Protein AF-A0A958KWU9-F1 (afdb_monomer)

Secondary structure (DSSP, 8-state):
-HHHHHHHHHHHTTT--HHHHHHHHHHHHH-GGGHHHHH-GGGHHHHHHHHHHHHHHHHIIIIISS--S--HHHHHHHHHHHHHHHHH-GGGGGHHHHHHHIIIIIS---HHHHHHHTHHHHHHHHHHHHHHHHSS-GGGSS----HHHHHHHHHHHHHHHHHHHH---S--S-----HHHHHHSGGGGTTHHHHHHHHHHHHHHGGGS-HHHHHHHHHHHHHHGGGSSSS--GGGGT-S--GGGGTTHHHHHHHHHHHHHHHHHHH-GGGHHHHHHHHHHHHHHHHHHHHHHGGGGSSHHHHHHHHHHH-TT-HHHHHHHHHHHHHTT-HHHHHHHHHHHHHHS--HHHHHHHHHHHHHTT-HHHHHHHHHHHHHH-TT-HHHHHHHHH-

Foldseek 3Di:
DLLLVLLLLLLVLVVFDSLLSNLLSLCLVLFLLCLCCVLPPVNVLLVQLSNLLSVLSNLCSPPPVVDPDDDVVSLVVSLVSLLSSCVSPVLSLLSLVLSLCLVCPLVVDPSVVSCVSSVSSNVSSVVSVVVVLVVFDLVLAPDDDDLVLLVLLLLLQVLVVVCCRVPVPLAAQFQQAASVPCVPDPCSVPSNPVSVVVVCCCVVCVVVDHSLLVSLVSQLCSLCVVLSRSDDGNCSNGHSDHSSSCSRNSSSVSSNSSVVLVVCCVVCVVCVVVSSVVSVVSSVVSNVNNVVCNVCSVDLVSRLVSVCVNPVLRLVSLQSVLVVCVVVVVLVSSLVSLVSSCVSPNELVSLLVNLVSCVVVVVNVSSLVSLVSSCVVPVPPPSSVVSNVVD

Sequence (391 aa):
TLNSVLLFYFLLGFGFGPLIAAFGALLYGVHPLQVEVVAWISAQKDLLSSFWILVTLNYFQRVFLPEDSLNFKKYLTLSGFVLMAILSKSTAVILAPVIFFWWAFIKKRDWFTSAIQLFFPLLFSIIFAIVTAGQQPASALPFKANIFERLWVSLDTITFYLIKLFWPINLTVEYGRNPPYFLSSPDRYWTWIPAVCLIFICIHHWRRFRDEVKLGLAIIGAGLLPVLGIKSFVYQNVSTVSDRYMSVPLIGVTLVFCVAVNYILNLRAHKIVATYAACALIVTACALTSFNITPHWRNVDSLWARVIQVNPRSWFAYNNWAAHFELKGERLKAIEYYEKSLGLRPDSMVYTRVGILYYDENQLGKAHNAFKEAVRLDPMNAIARQNLNVQ

Mean predicted aligned error: 4.42 Å

Structure (mmCIF, N/CA/C/O backbone):
data_AF-A0A958KWU9-F1
#
_entry.id   AF-A0A958KWU9-F1
#
loop_
_atom_site.group_PDB
_atom_site.id
_atom_site.type_symbol
_atom_site.label_atom_id
_atom_site.label_alt_id
_atom_site.label_comp_id
_atom_site.label_asym_id
_atom_site.label_entity_id
_atom_site.label_seq_id
_atom_site.pdbx_PDB_ins_code
_atom_site.Cartn_x
_atom_site.Cartn_y
_atom_site.Cartn_z
_atom_site.occupancy
_atom_site.B_iso_or_equiv
_atom_site.auth_seq_id
_atom_site.auth_comp_id
_atom_site.auth_asym_id
_atom_site.auth_atom_id
_atom_site.pdbx_PDB_model_num
ATOM 1 N N . THR A 1 1 ? -5.170 10.675 -15.112 1.00 83.25 1 THR A N 1
ATOM 2 C CA . THR A 1 1 ? -4.720 11.687 -14.123 1.00 83.25 1 THR A CA 1
ATOM 3 C C . THR A 1 1 ? -3.318 12.168 -14.483 1.00 83.25 1 THR A C 1
ATOM 5 O O . THR A 1 1 ? -2.694 11.547 -15.339 1.00 83.25 1 THR A O 1
ATOM 8 N N . LEU A 1 2 ? -2.799 13.237 -13.857 1.00 94.44 2 LEU A N 1
ATOM 9 C CA . LEU A 1 2 ? -1.429 13.734 -14.099 1.00 94.44 2 LEU A CA 1
ATOM 10 C C . LEU A 1 2 ? -0.360 12.653 -13.841 1.00 94.44 2 LEU A C 1
ATOM 12 O O . LEU A 1 2 ? 0.571 12.508 -14.626 1.00 94.44 2 LEU A O 1
ATOM 16 N N . ASN A 1 3 ? -0.557 11.820 -12.813 1.00 97.00 3 ASN A N 1
ATOM 17 C CA . ASN A 1 3 ? 0.316 10.676 -12.528 1.00 97.00 3 ASN A CA 1
ATOM 18 C C . ASN A 1 3 ? 0.315 9.650 -13.673 1.00 97.00 3 ASN A C 1
ATOM 20 O O . ASN A 1 3 ? 1.382 9.212 -14.088 1.00 97.00 3 ASN A O 1
ATOM 24 N N . SER A 1 4 ? -0.844 9.316 -14.257 1.00 97.31 4 SER A N 1
ATOM 25 C CA . SER A 1 4 ? -0.888 8.448 -15.448 1.00 97.31 4 SER A CA 1
ATOM 26 C C . SER A 1 4 ? -0.128 9.054 -16.631 1.00 97.31 4 SER A C 1
ATOM 28 O O . SER A 1 4 ? 0.551 8.329 -17.347 1.00 97.31 4 SER A O 1
ATOM 30 N N . VAL A 1 5 ? -0.197 10.376 -16.826 1.00 98.12 5 VAL A N 1
ATOM 31 C CA . VAL A 1 5 ? 0.540 11.066 -17.900 1.00 98.12 5 VAL A CA 1
ATOM 32 C C . VAL A 1 5 ? 2.052 11.005 -17.659 1.00 98.12 5 VAL A C 1
ATOM 34 O O . VAL A 1 5 ? 2.809 10.672 -18.567 1.00 98.12 5 VAL A O 1
ATOM 37 N N . LEU A 1 6 ? 2.517 11.255 -16.433 1.00 98.44 6 LEU A N 1
ATOM 38 C CA . LEU A 1 6 ? 3.937 11.114 -16.096 1.00 98.44 6 LEU A CA 1
ATOM 39 C C . LEU A 1 6 ? 4.425 9.669 -16.235 1.00 98.44 6 LEU A C 1
ATOM 41 O O . LEU A 1 6 ? 5.541 9.439 -16.698 1.00 98.44 6 LEU A O 1
ATOM 45 N N . LEU A 1 7 ? 3.596 8.691 -15.865 1.00 98.50 7 LEU A N 1
ATOM 46 C CA . LEU A 1 7 ? 3.913 7.280 -16.053 1.00 98.50 7 LEU A CA 1
ATOM 47 C C . LEU A 1 7 ? 3.978 6.908 -17.538 1.00 98.50 7 LEU A C 1
ATOM 49 O O . LEU A 1 7 ? 4.891 6.198 -17.942 1.00 98.50 7 LEU A O 1
ATOM 53 N N . PHE A 1 8 ? 3.070 7.428 -18.366 1.00 98.62 8 PHE A N 1
ATOM 54 C CA . PHE A 1 8 ? 3.126 7.262 -19.818 1.00 98.62 8 PHE A CA 1
ATOM 55 C C . PHE A 1 8 ? 4.475 7.732 -20.378 1.00 98.62 8 PHE A C 1
ATOM 57 O O . PHE A 1 8 ? 5.141 6.983 -21.093 1.00 98.62 8 PHE A O 1
ATOM 64 N N . TYR A 1 9 ? 4.936 8.923 -19.980 1.00 98.44 9 TYR A N 1
ATOM 65 C CA . TYR A 1 9 ? 6.260 9.406 -20.371 1.00 98.44 9 TYR A CA 1
ATOM 66 C C . TYR A 1 9 ? 7.391 8.542 -19.806 1.00 98.44 9 TYR A C 1
ATOM 68 O O . TYR A 1 9 ? 8.346 8.260 -20.528 1.00 98.44 9 TYR A O 1
ATOM 76 N N . PHE A 1 10 ? 7.303 8.072 -18.564 1.00 98.50 10 PHE A N 1
ATOM 77 C CA . PHE A 1 10 ? 8.318 7.182 -17.994 1.00 98.50 10 PHE A CA 1
ATOM 78 C C . PHE A 1 10 ? 8.458 5.894 -18.819 1.00 98.50 10 PHE A C 1
ATOM 80 O O . PHE A 1 10 ? 9.563 5.495 -19.179 1.00 98.50 10 PHE A O 1
ATOM 87 N N . LEU A 1 11 ? 7.330 5.294 -19.205 1.00 98.56 11 LEU A N 1
ATOM 88 C CA . LEU A 1 11 ? 7.288 4.099 -20.044 1.00 98.56 11 LEU A CA 1
ATOM 89 C C . LEU A 1 11 ? 7.857 4.369 -21.447 1.00 98.56 11 LEU A C 1
ATOM 91 O O . LEU A 1 11 ? 8.688 3.597 -21.922 1.00 98.56 11 LEU A O 1
ATOM 95 N N . LEU A 1 12 ? 7.501 5.491 -22.085 1.00 98.19 12 LEU A N 1
ATOM 96 C CA . LEU A 1 12 ? 8.095 5.894 -23.370 1.00 98.19 12 LEU A CA 1
ATOM 97 C C . LEU A 1 12 ? 9.622 6.039 -23.300 1.00 98.19 12 LEU A C 1
ATOM 99 O O . LEU A 1 12 ? 10.311 5.734 -24.270 1.00 98.19 12 LEU A O 1
ATOM 103 N N . GLY A 1 13 ? 10.168 6.463 -22.156 1.00 96.19 13 GLY A N 1
ATOM 104 C CA . GLY A 1 13 ? 11.613 6.599 -21.959 1.00 96.19 13 GLY A CA 1
ATOM 105 C C . GLY A 1 13 ? 12.390 5.279 -22.074 1.00 96.19 13 GLY A C 1
ATOM 106 O O . GLY A 1 13 ? 13.602 5.305 -22.274 1.00 96.19 13 GLY A O 1
ATOM 107 N N . PHE A 1 14 ? 11.719 4.126 -21.966 1.00 96.12 14 PHE A N 1
ATOM 108 C CA . PHE A 1 14 ? 12.314 2.801 -22.196 1.00 96.12 14 PHE A CA 1
ATOM 109 C C . PHE A 1 14 ? 12.210 2.329 -23.654 1.00 96.12 14 PHE A C 1
ATOM 111 O O . PHE A 1 14 ? 12.635 1.219 -23.966 1.00 96.12 14 PHE A O 1
ATOM 118 N N . GLY A 1 15 ? 11.643 3.144 -24.547 1.00 95.62 15 GLY A N 1
ATOM 119 C CA . GLY A 1 15 ? 11.464 2.801 -25.958 1.00 95.62 15 GLY A CA 1
ATOM 120 C C . GLY A 1 15 ? 10.254 1.908 -26.242 1.00 95.62 15 GLY A C 1
ATOM 121 O O . GLY A 1 15 ? 10.157 1.352 -27.334 1.00 95.62 15 GLY A O 1
ATOM 122 N N . PHE A 1 16 ? 9.320 1.750 -25.296 1.00 97.38 16 PHE A N 1
ATOM 123 C CA . PHE A 1 16 ? 8.044 1.096 -25.596 1.00 97.38 16 PHE A CA 1
ATOM 124 C C . PHE A 1 16 ? 7.241 1.930 -26.599 1.00 97.38 16 PHE A C 1
ATOM 126 O O . PHE A 1 16 ? 7.193 3.157 -26.500 1.00 97.38 16 PHE A O 1
ATOM 133 N N . GLY A 1 17 ? 6.561 1.265 -27.538 1.00 96.88 17 GLY A N 1
ATOM 134 C CA . GLY A 1 17 ? 5.667 1.945 -28.476 1.00 96.88 17 GLY A CA 1
ATOM 135 C C . GLY A 1 17 ? 4.527 2.690 -27.753 1.00 96.88 17 GLY A C 1
ATOM 136 O O . GLY A 1 17 ? 4.086 2.230 -26.691 1.00 96.88 17 GLY A O 1
ATOM 137 N N . PRO A 1 18 ? 3.988 3.790 -28.323 1.00 97.69 18 PRO A N 1
ATOM 138 C CA . PRO A 1 18 ? 2.987 4.628 -27.657 1.00 97.69 18 PRO A CA 1
ATOM 139 C C . PRO A 1 18 ? 1.758 3.870 -27.153 1.00 97.69 18 PRO A C 1
ATOM 141 O O . PRO A 1 18 ? 1.291 4.134 -26.052 1.00 97.69 18 PRO A O 1
ATOM 144 N N . LEU A 1 19 ? 1.264 2.877 -27.898 1.00 97.38 19 LEU A N 1
ATOM 145 C CA . LEU A 1 19 ? 0.116 2.075 -27.461 1.00 97.38 19 LEU A CA 1
ATOM 146 C C . LEU A 1 19 ? 0.423 1.223 -26.223 1.00 97.38 19 LEU A C 1
ATOM 148 O O . LEU A 1 19 ? -0.400 1.147 -25.316 1.00 97.38 19 LEU A O 1
ATOM 152 N N . ILE A 1 20 ? 1.610 0.614 -26.143 1.00 98.12 20 ILE A N 1
ATOM 153 C CA . ILE A 1 20 ? 2.012 -0.200 -24.983 1.00 98.12 20 ILE A CA 1
ATOM 154 C C . ILE A 1 20 ? 2.142 0.696 -23.749 1.00 98.12 20 ILE A C 1
ATOM 156 O O . ILE A 1 20 ? 1.592 0.379 -22.694 1.00 98.12 20 ILE A O 1
ATOM 160 N N . ALA A 1 21 ? 2.808 1.845 -23.902 1.00 98.44 21 ALA A N 1
ATOM 161 C CA . ALA A 1 21 ? 2.932 2.834 -22.838 1.00 98.44 21 ALA A CA 1
ATOM 162 C C . ALA A 1 21 ? 1.557 3.365 -22.391 1.00 98.44 21 ALA A C 1
ATOM 164 O O . ALA A 1 21 ? 1.324 3.523 -21.193 1.00 98.44 21 ALA A O 1
ATOM 165 N N . ALA A 1 22 ? 0.629 3.593 -23.329 1.00 98.44 22 ALA A N 1
ATOM 166 C CA . ALA A 1 22 ? -0.732 4.029 -23.027 1.00 98.44 22 ALA A CA 1
ATOM 167 C C . ALA A 1 22 ? -1.505 2.962 -22.242 1.00 98.44 22 ALA A C 1
ATOM 169 O O . ALA A 1 22 ? -2.099 3.291 -21.219 1.00 98.44 22 ALA A O 1
ATOM 170 N N . PHE A 1 23 ? -1.445 1.687 -22.645 1.00 98.50 23 PHE A N 1
ATOM 171 C CA . PHE A 1 23 ? -2.058 0.599 -21.879 1.00 98.50 23 PHE A CA 1
ATOM 172 C C . PHE A 1 23 ? -1.472 0.485 -20.469 1.00 98.50 23 PHE A C 1
ATOM 174 O O . PHE A 1 23 ? -2.235 0.349 -19.517 1.00 98.50 23 PHE A O 1
ATOM 181 N N . GLY A 1 24 ? -0.149 0.600 -20.306 1.00 98.25 24 GLY A N 1
ATOM 182 C CA . GLY A 1 24 ? 0.486 0.604 -18.984 1.00 98.25 24 GLY A CA 1
ATOM 183 C C . GLY A 1 24 ? 0.028 1.775 -18.106 1.00 98.25 24 GLY A C 1
ATOM 184 O O . GLY A 1 24 ? -0.344 1.581 -16.950 1.00 98.25 24 GLY A O 1
ATOM 185 N N . ALA A 1 25 ? -0.015 2.987 -18.660 1.00 98.44 25 ALA A N 1
ATOM 186 C CA . ALA A 1 25 ? -0.457 4.185 -17.949 1.00 98.44 25 ALA A CA 1
ATOM 187 C C . ALA A 1 25 ? -1.957 4.178 -17.606 1.00 98.44 25 ALA A C 1
ATOM 189 O O . ALA A 1 25 ? -2.351 4.642 -16.530 1.00 98.44 25 ALA A O 1
ATOM 190 N N . LEU A 1 26 ? -2.792 3.651 -18.507 1.00 98.12 26 LEU A N 1
ATOM 191 C CA . LEU A 1 26 ? -4.219 3.451 -18.270 1.00 98.12 26 LEU A CA 1
ATOM 192 C C . LEU A 1 26 ? -4.431 2.402 -17.190 1.00 98.12 26 LEU A C 1
ATOM 194 O O . LEU A 1 26 ? -5.126 2.698 -16.226 1.00 98.12 26 LEU A O 1
ATOM 198 N N . LEU A 1 27 ? -3.774 1.241 -17.294 1.00 98.19 27 LEU A N 1
ATOM 199 C CA . LEU A 1 27 ? -3.837 0.193 -16.279 1.00 98.19 27 LEU A CA 1
ATOM 200 C C . LEU A 1 27 ? -3.489 0.757 -14.903 1.00 98.19 27 LEU A C 1
ATOM 202 O O . LEU A 1 27 ? -4.271 0.586 -13.980 1.00 98.19 27 LEU A O 1
ATOM 206 N N . TYR A 1 28 ? -2.394 1.512 -14.777 1.00 98.06 28 TYR A N 1
ATOM 207 C CA . TYR A 1 28 ? -2.065 2.211 -13.534 1.00 98.06 28 TYR A CA 1
ATOM 208 C C . TYR A 1 28 ? -3.194 3.126 -13.059 1.00 98.06 28 TYR A C 1
ATOM 210 O O . TYR A 1 28 ? -3.517 3.109 -11.883 1.00 98.06 28 TYR A O 1
ATOM 218 N N . GLY A 1 29 ? -3.774 3.934 -13.949 1.00 96.50 29 GLY A N 1
ATOM 219 C CA . GLY A 1 29 ? -4.785 4.927 -13.587 1.00 96.50 29 GLY A CA 1
ATOM 220 C C . GLY A 1 29 ? -6.143 4.342 -13.200 1.00 96.50 29 GLY A C 1
ATOM 221 O O . GLY A 1 29 ? -6.835 4.949 -12.388 1.00 96.50 29 GLY A O 1
ATOM 222 N N . VAL A 1 30 ? -6.525 3.199 -13.777 1.00 97.00 30 VAL A N 1
ATOM 223 C CA . VAL A 1 30 ? -7.846 2.582 -13.573 1.00 97.00 30 VAL A CA 1
ATOM 224 C C . VAL A 1 30 ? -7.809 1.302 -12.744 1.00 97.00 30 VAL A C 1
ATOM 226 O O . VAL A 1 30 ? -8.858 0.694 -12.545 1.00 97.00 30 VAL A O 1
ATOM 229 N N . HIS A 1 31 ? -6.639 0.856 -12.275 1.00 97.94 31 HIS A N 1
ATOM 230 C CA . HIS A 1 31 ? -6.547 -0.342 -11.443 1.00 97.94 31 HIS A CA 1
ATOM 231 C C . HIS A 1 31 ? -7.340 -0.149 -10.136 1.00 97.94 31 HIS A C 1
ATOM 233 O O . HIS A 1 31 ? -7.114 0.853 -9.455 1.00 97.94 31 HIS A O 1
ATOM 239 N N . PRO A 1 32 ? -8.188 -1.102 -9.702 1.00 97.75 32 PRO A N 1
ATOM 240 C CA . PRO A 1 32 ? -9.028 -0.914 -8.511 1.00 97.75 32 PRO A CA 1
ATOM 241 C C . PRO A 1 32 ? -8.275 -0.634 -7.209 1.00 97.75 32 PRO A C 1
ATOM 243 O O . PRO A 1 32 ? -8.767 0.099 -6.358 1.00 97.75 32 PRO A O 1
ATOM 246 N N . LEU A 1 33 ? -7.043 -1.134 -7.080 1.00 97.06 33 LEU A N 1
ATOM 247 C CA . LEU A 1 33 ? -6.142 -0.801 -5.964 1.00 97.06 33 LEU A CA 1
ATOM 248 C C . LEU A 1 33 ? -5.800 0.701 -5.845 1.00 97.06 33 LEU A C 1
ATOM 250 O O . LEU A 1 33 ? -5.303 1.124 -4.808 1.00 97.06 33 LEU A O 1
ATOM 254 N N . GLN A 1 34 ? -6.058 1.520 -6.869 1.00 95.88 34 GLN A N 1
ATOM 255 C CA . GLN A 1 34 ? -5.900 2.977 -6.786 1.00 95.88 34 GLN A CA 1
ATOM 256 C C . GLN A 1 34 ? -7.133 3.692 -6.231 1.00 95.88 34 GLN A C 1
ATOM 258 O O . GLN A 1 34 ? -7.030 4.867 -5.882 1.00 95.88 34 GLN A O 1
ATOM 263 N N . VAL A 1 35 ? -8.294 3.028 -6.148 1.00 96.06 35 VAL A N 1
ATOM 264 C CA . VAL A 1 35 ? -9.551 3.694 -5.769 1.00 96.06 35 VAL A CA 1
ATOM 265 C C . VAL A 1 35 ? -9.437 4.331 -4.389 1.00 96.06 35 VAL A C 1
ATOM 267 O O . VAL A 1 35 ? -9.808 5.489 -4.250 1.00 96.06 35 VAL A O 1
ATOM 270 N N . GLU A 1 36 ? -8.855 3.641 -3.402 1.00 95.06 36 GLU A N 1
ATOM 271 C CA . GLU A 1 36 ? -8.632 4.206 -2.061 1.00 95.06 36 GLU A CA 1
ATOM 272 C C . GLU A 1 36 ? -7.839 5.522 -2.120 1.00 95.06 36 GLU A C 1
ATOM 274 O O . GLU A 1 36 ? -8.212 6.505 -1.490 1.00 95.06 36 GLU A O 1
ATOM 279 N N . VAL A 1 37 ? -6.771 5.572 -2.916 1.00 94.06 37 VAL A N 1
ATOM 280 C CA . VAL A 1 37 ? -5.875 6.737 -3.001 1.00 94.06 37 VAL A CA 1
ATOM 281 C C . VAL A 1 37 ? -6.517 7.916 -3.730 1.00 94.06 37 VAL A C 1
ATOM 283 O O . VAL A 1 37 ? -6.191 9.068 -3.450 1.00 94.06 37 VAL A O 1
ATOM 286 N N . VAL A 1 38 ? -7.424 7.640 -4.669 1.00 93.62 38 VAL A N 1
ATOM 287 C CA . VAL A 1 38 ? -8.112 8.674 -5.453 1.00 93.62 38 VAL A CA 1
ATOM 288 C C . VAL A 1 38 ? -9.377 9.168 -4.755 1.00 93.62 38 VAL A C 1
ATOM 290 O O . VAL A 1 38 ? -9.645 10.367 -4.762 1.00 93.62 38 VAL A O 1
ATOM 293 N N . ALA A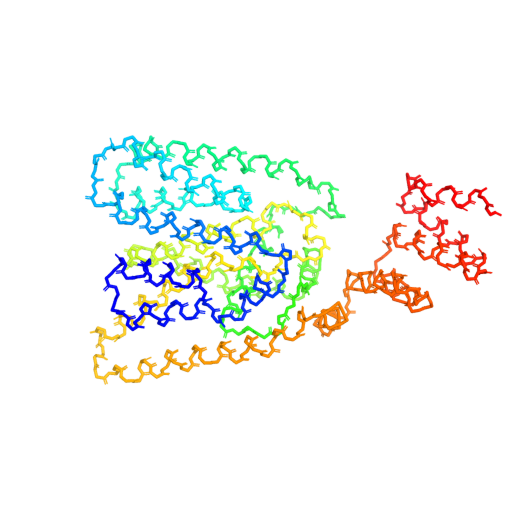 1 39 ? -10.165 8.264 -4.175 1.00 93.00 39 ALA A N 1
ATOM 294 C CA . ALA A 1 39 ? -11.471 8.585 -3.613 1.00 93.00 39 ALA A CA 1
ATOM 295 C C . ALA A 1 39 ? -11.392 9.098 -2.167 1.00 93.00 39 ALA A C 1
ATOM 297 O O . ALA A 1 39 ? -12.251 9.873 -1.746 1.00 93.00 39 ALA A O 1
ATOM 298 N N . TRP A 1 40 ? -10.377 8.697 -1.394 1.00 91.75 40 TRP A N 1
ATOM 299 C CA . TRP A 1 40 ? -10.249 9.110 0.000 1.00 91.75 40 TRP A CA 1
ATOM 300 C C . TRP A 1 40 ? -9.439 10.399 0.139 1.00 91.75 40 TRP A C 1
ATOM 302 O O . TRP A 1 40 ? -8.231 10.423 -0.089 1.00 91.75 40 TRP A O 1
ATOM 312 N N . ILE A 1 41 ? -10.083 11.478 0.593 1.00 86.06 41 ILE A N 1
ATOM 313 C CA . ILE A 1 41 ? -9.444 12.800 0.697 1.00 86.06 41 ILE A CA 1
ATOM 314 C C . ILE A 1 41 ? -8.180 12.800 1.576 1.00 86.06 41 ILE A C 1
ATOM 316 O O . ILE A 1 41 ? -7.191 13.451 1.248 1.00 86.06 41 ILE A O 1
ATOM 320 N N . SER A 1 42 ? -8.149 12.004 2.651 1.00 86.19 42 SER A N 1
ATOM 321 C CA . SER A 1 42 ? -6.975 11.896 3.530 1.00 86.19 42 SER A CA 1
ATOM 322 C C . SER A 1 42 ? -5.776 11.192 2.870 1.00 86.19 42 SER A C 1
ATOM 324 O O . SER A 1 42 ? -4.658 11.279 3.387 1.00 86.19 42 SER A O 1
ATOM 326 N N . ALA A 1 43 ? -5.983 10.519 1.732 1.00 88.19 43 ALA A N 1
ATOM 327 C CA . ALA A 1 43 ? -4.937 9.894 0.924 1.00 88.19 43 ALA A CA 1
ATOM 328 C C . ALA A 1 43 ? -4.342 10.833 -0.143 1.00 88.19 43 ALA A C 1
ATOM 330 O O . ALA A 1 43 ? -3.495 10.411 -0.926 1.00 88.19 43 ALA A O 1
ATOM 331 N N . GLN A 1 44 ? -4.687 12.129 -0.167 1.00 89.81 44 GLN A N 1
ATOM 332 C CA . GLN A 1 44 ? -4.101 13.084 -1.124 1.00 89.81 44 GLN A CA 1
ATOM 333 C C . GLN A 1 44 ? -2.557 13.098 -1.089 1.00 89.81 44 GLN A C 1
ATOM 335 O O . GLN A 1 44 ? -1.901 13.262 -2.122 1.00 89.81 44 GLN A O 1
ATOM 340 N N . LYS A 1 45 ? -1.964 12.856 0.086 1.00 93.38 45 LYS A N 1
ATOM 341 C CA . LYS A 1 45 ? -0.513 12.696 0.273 1.00 93.38 45 LYS A CA 1
ATOM 342 C C . LYS A 1 45 ? 0.093 11.569 -0.573 1.00 93.38 45 LYS A C 1
ATOM 344 O O . LYS A 1 45 ? 1.227 11.687 -1.030 1.00 93.38 45 LYS A O 1
ATOM 349 N N . ASP A 1 46 ? -0.653 10.490 -0.809 1.00 93.88 46 ASP A N 1
ATOM 350 C CA . ASP A 1 46 ? -0.234 9.348 -1.621 1.00 93.88 46 ASP A CA 1
ATOM 351 C C . ASP A 1 46 ? -0.167 9.725 -3.108 1.00 93.88 46 ASP A C 1
ATOM 353 O O . ASP A 1 46 ? 0.806 9.388 -3.792 1.00 93.88 46 ASP A O 1
ATOM 357 N N . LEU A 1 47 ? -1.147 10.496 -3.597 1.00 94.44 47 LEU A N 1
ATOM 358 C CA . LEU A 1 47 ? -1.151 11.026 -4.964 1.00 94.44 47 LEU A CA 1
ATOM 359 C C . LEU A 1 47 ? -0.011 12.017 -5.197 1.00 94.44 47 LEU A C 1
ATOM 361 O O . LEU A 1 47 ? 0.661 11.929 -6.228 1.00 94.44 47 LEU A O 1
ATOM 365 N N . LEU A 1 48 ? 0.217 12.928 -4.246 1.00 96.56 48 LEU A N 1
ATOM 366 C CA . LEU A 1 48 ? 1.287 13.923 -4.322 1.00 96.56 48 LEU A CA 1
ATOM 367 C C . LEU A 1 48 ? 2.675 13.272 -4.247 1.00 96.56 48 LEU A C 1
ATOM 369 O O . LEU A 1 48 ? 3.575 13.620 -5.008 1.00 96.56 48 LEU A O 1
ATOM 373 N N . SER A 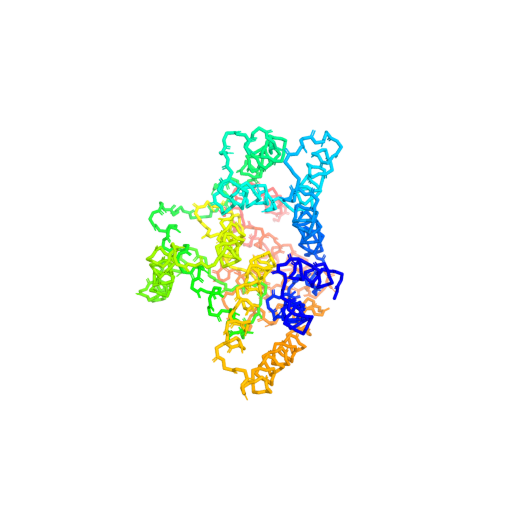1 49 ? 2.844 12.277 -3.376 1.00 96.88 49 SER A N 1
ATOM 374 C CA . SER A 1 49 ? 4.084 11.504 -3.300 1.00 96.88 49 SER A CA 1
ATOM 375 C C . SER A 1 49 ? 4.347 10.734 -4.599 1.00 96.88 49 SER A C 1
ATOM 377 O O . SER A 1 49 ? 5.454 10.791 -5.134 1.00 96.88 49 SER A O 1
ATOM 379 N N . SER A 1 50 ? 3.319 10.095 -5.170 1.00 96.56 50 SER A N 1
ATOM 380 C CA . SER A 1 50 ? 3.423 9.393 -6.459 1.00 96.56 50 SER A CA 1
ATOM 381 C C . SER A 1 50 ? 3.761 10.339 -7.615 1.00 96.56 50 SER A C 1
ATOM 383 O O . SER A 1 50 ? 4.535 9.969 -8.498 1.00 96.56 50 SER A O 1
ATOM 385 N N . PHE A 1 51 ? 3.229 11.566 -7.594 1.00 97.75 51 PHE A N 1
ATOM 386 C CA . PHE A 1 51 ? 3.579 12.615 -8.552 1.00 97.75 51 PHE A CA 1
ATOM 387 C C . PHE A 1 51 ? 5.080 12.908 -8.513 1.00 97.75 51 PHE A C 1
ATOM 389 O O . PHE A 1 51 ? 5.754 12.780 -9.535 1.00 97.75 51 PHE A O 1
ATOM 396 N N . TRP A 1 52 ? 5.624 13.223 -7.333 1.00 98.38 52 TRP A N 1
ATOM 397 C CA . TRP A 1 52 ? 7.048 13.526 -7.196 1.00 98.38 52 TRP A CA 1
ATOM 398 C C . TRP A 1 52 ? 7.937 12.326 -7.514 1.00 98.38 52 TRP A C 1
ATOM 400 O O . TRP A 1 52 ? 8.933 12.501 -8.204 1.00 98.38 52 TRP A O 1
ATOM 410 N N . ILE A 1 53 ? 7.547 11.106 -7.126 1.00 98.56 53 ILE A N 1
ATOM 411 C CA . ILE A 1 53 ? 8.249 9.874 -7.520 1.00 98.56 53 ILE A CA 1
ATOM 412 C C . ILE A 1 53 ? 8.347 9.772 -9.045 1.00 98.56 53 ILE A C 1
ATOM 414 O O . ILE A 1 53 ? 9.435 9.564 -9.580 1.00 98.56 53 ILE A O 1
ATOM 418 N N . LEU A 1 54 ? 7.236 9.947 -9.764 1.00 98.56 54 LEU A N 1
ATOM 419 C CA . LEU A 1 54 ? 7.230 9.858 -11.223 1.00 98.56 54 LEU A CA 1
ATOM 420 C C . LEU A 1 54 ? 8.009 11.006 -11.877 1.00 98.56 54 LEU A C 1
ATOM 422 O O . LEU A 1 54 ? 8.697 10.763 -12.869 1.00 98.56 54 LEU A O 1
ATOM 426 N N . VAL A 1 55 ? 7.960 12.224 -11.328 1.00 98.50 55 VAL A N 1
ATOM 427 C CA . VAL A 1 55 ? 8.811 13.344 -11.771 1.00 98.50 55 VAL A CA 1
ATOM 428 C C . VAL A 1 55 ? 10.288 12.982 -11.612 1.00 98.50 55 VAL A C 1
ATOM 430 O O . VAL A 1 55 ? 11.043 13.091 -12.578 1.00 98.50 55 VAL A O 1
ATOM 433 N N . THR A 1 56 ? 10.700 12.487 -10.442 1.00 98.31 56 THR A N 1
ATOM 434 C CA . THR A 1 56 ? 12.085 12.077 -10.183 1.00 98.31 56 THR A CA 1
ATOM 435 C C . THR A 1 56 ? 12.526 10.962 -11.124 1.00 98.31 56 THR A C 1
ATOM 437 O O . THR A 1 56 ? 13.606 11.057 -11.700 1.00 98.31 56 THR A O 1
ATOM 440 N N . LEU A 1 57 ? 11.705 9.925 -11.324 1.00 98.06 57 LEU A N 1
ATOM 441 C CA . LEU A 1 57 ? 12.036 8.806 -12.209 1.00 98.06 57 LEU A CA 1
ATOM 442 C C . LEU A 1 57 ? 12.180 9.254 -13.671 1.00 98.06 57 LEU A C 1
ATOM 444 O O . LEU A 1 57 ? 13.150 8.878 -14.328 1.00 98.06 57 LEU A O 1
ATOM 448 N N . ASN A 1 58 ? 11.270 10.100 -14.171 1.00 98.00 58 ASN A N 1
ATOM 449 C CA . ASN A 1 58 ? 11.365 10.669 -15.520 1.00 98.00 58 ASN A CA 1
ATOM 450 C C . ASN A 1 58 ? 12.607 11.554 -15.683 1.00 98.00 58 ASN A C 1
ATOM 452 O O . ASN A 1 58 ? 13.292 11.467 -16.705 1.00 98.00 58 ASN A O 1
ATOM 456 N N . TYR A 1 59 ? 12.880 12.407 -14.693 1.00 96.31 59 TYR A N 1
ATOM 457 C CA . TYR A 1 59 ? 14.030 13.305 -14.692 1.00 96.31 59 TYR A CA 1
ATOM 458 C C . TYR A 1 59 ? 15.341 12.520 -14.671 1.00 96.31 59 TYR A C 1
ATOM 460 O O . TYR A 1 59 ? 16.212 12.746 -15.510 1.00 96.31 59 TYR A O 1
ATOM 468 N N . PHE A 1 60 ? 15.450 11.531 -13.783 1.00 95.31 60 PHE A N 1
ATOM 469 C CA . PHE A 1 60 ? 16.614 10.661 -13.698 1.00 95.31 60 PHE A CA 1
ATOM 470 C C . PHE A 1 60 ? 16.860 9.926 -15.024 1.00 95.31 60 PHE A C 1
ATOM 472 O O . PHE A 1 60 ? 17.965 9.947 -15.563 1.00 95.31 60 PHE A O 1
ATOM 479 N N . GLN A 1 61 ? 15.811 9.353 -15.616 1.00 95.25 61 GLN A N 1
ATOM 480 C CA . GLN A 1 61 ? 15.925 8.614 -16.871 1.00 95.25 61 GLN A CA 1
ATOM 481 C C . GLN A 1 61 ? 16.406 9.466 -18.050 1.00 95.25 61 GLN A C 1
ATOM 483 O O . GLN A 1 61 ? 17.192 8.995 -18.865 1.00 95.25 61 GLN A O 1
ATOM 488 N N . ARG A 1 62 ? 15.900 10.697 -18.172 1.00 92.62 62 ARG A N 1
ATOM 489 C CA . ARG A 1 62 ? 16.137 11.548 -19.350 1.00 92.62 62 ARG A CA 1
ATOM 490 C C . ARG A 1 62 ? 17.347 12.455 -19.223 1.00 92.62 62 ARG A C 1
ATOM 492 O O . ARG A 1 62 ? 17.927 12.817 -20.236 1.00 92.62 62 ARG A O 1
ATOM 499 N N . VAL A 1 63 ? 17.683 12.863 -18.003 1.00 90.44 63 VAL A N 1
ATOM 500 C CA . VAL A 1 63 ? 18.674 13.919 -17.757 1.00 90.44 63 VAL A CA 1
ATOM 501 C C . VAL A 1 63 ? 19.939 13.376 -17.098 1.00 90.44 63 VAL A C 1
ATOM 503 O O . VAL A 1 63 ? 21.018 13.909 -17.355 1.00 90.44 63 VAL A O 1
ATOM 506 N N . PHE A 1 64 ? 19.814 12.334 -16.268 1.00 85.62 64 PHE A N 1
ATOM 507 C CA . PHE A 1 64 ? 20.939 11.738 -15.541 1.00 85.62 64 PHE A CA 1
ATOM 508 C C . PHE A 1 64 ? 21.523 10.510 -16.224 1.00 85.62 64 PHE A C 1
ATOM 510 O O . PHE A 1 64 ? 22.735 10.397 -16.310 1.00 85.62 64 PHE A O 1
ATOM 517 N N . LEU A 1 65 ? 20.697 9.580 -16.709 1.00 85.38 65 LEU A N 1
ATOM 518 C CA . LEU A 1 65 ? 21.224 8.355 -17.321 1.00 85.38 65 LEU A CA 1
ATOM 519 C C . LEU A 1 65 ? 22.090 8.577 -18.577 1.00 85.38 65 LEU A C 1
ATOM 521 O O . LEU A 1 65 ? 23.047 7.817 -18.731 1.00 85.38 65 LEU A O 1
ATOM 525 N N . PRO A 1 66 ? 21.781 9.530 -19.485 1.00 83.88 66 PRO A N 1
ATOM 526 C CA . PRO A 1 66 ? 22.555 9.694 -20.719 1.00 83.88 66 PRO A CA 1
ATOM 527 C C . PRO A 1 66 ? 23.911 10.386 -20.542 1.00 83.88 66 PRO A C 1
ATOM 529 O O . PRO A 1 66 ? 24.776 10.230 -21.398 1.00 83.88 66 PRO A O 1
ATOM 532 N N . GLU A 1 67 ? 24.100 11.168 -19.478 1.00 73.81 67 GLU A N 1
ATOM 533 C CA . GLU A 1 67 ? 25.304 11.977 -19.273 1.00 73.81 67 GLU A CA 1
ATOM 534 C C . GLU A 1 67 ? 26.061 11.540 -18.019 1.00 73.81 67 GLU A C 1
ATOM 536 O O . GLU A 1 67 ? 25.502 11.500 -16.929 1.00 73.81 67 GLU A O 1
ATOM 541 N N . ASP A 1 68 ? 27.367 11.315 -18.162 1.00 66.69 68 ASP A N 1
ATOM 542 C CA . ASP A 1 68 ? 28.247 10.943 -17.046 1.00 66.69 68 ASP A CA 1
ATOM 543 C C . ASP A 1 68 ? 28.834 12.145 -16.294 1.00 66.69 68 ASP A C 1
ATOM 545 O O . ASP A 1 68 ? 29.508 11.977 -15.276 1.00 66.69 68 ASP A O 1
ATOM 549 N N . SER A 1 69 ? 28.592 13.369 -16.777 1.00 67.94 69 SER A N 1
ATOM 550 C CA . SER A 1 69 ? 29.149 14.568 -16.157 1.00 67.94 69 SER A CA 1
ATOM 551 C C . SER A 1 69 ? 28.299 15.043 -14.974 1.00 67.94 69 SER A C 1
ATOM 553 O O . SER A 1 69 ? 27.091 15.280 -15.071 1.00 67.94 69 SER A O 1
ATOM 555 N N . LEU A 1 70 ? 28.958 15.208 -13.826 1.00 67.25 70 LEU A N 1
ATOM 556 C CA . LEU A 1 70 ? 28.358 15.759 -12.616 1.00 67.25 70 LEU A CA 1
ATOM 557 C C . LEU A 1 70 ? 28.077 17.251 -12.798 1.00 67.25 70 LEU A C 1
ATOM 559 O O . LEU A 1 70 ? 28.937 18.101 -12.583 1.00 67.25 70 LEU A O 1
ATOM 563 N N . ASN A 1 71 ? 26.839 17.582 -13.155 1.00 82.56 71 ASN A N 1
ATOM 564 C CA . ASN A 1 71 ? 26.354 18.953 -13.100 1.00 82.56 71 ASN A CA 1
ATOM 565 C C . ASN A 1 71 ? 25.682 19.208 -11.745 1.00 82.56 71 ASN A C 1
ATOM 567 O O . ASN A 1 71 ? 24.641 18.624 -11.434 1.00 82.56 71 ASN A O 1
ATOM 571 N N . PHE A 1 72 ? 26.248 20.128 -10.961 1.00 86.50 72 PHE A N 1
ATOM 572 C CA . PHE A 1 72 ? 25.736 20.481 -9.635 1.00 86.50 72 PHE A CA 1
ATOM 573 C C . PHE A 1 72 ? 24.251 20.877 -9.649 1.00 86.50 72 PHE A C 1
ATOM 575 O O . PHE A 1 72 ? 23.499 20.475 -8.763 1.00 86.50 72 PHE A O 1
ATOM 582 N N . LYS A 1 73 ? 23.793 21.594 -10.689 1.00 90.06 73 LYS A N 1
ATOM 583 C CA . LYS A 1 73 ? 22.375 21.966 -10.828 1.00 90.06 73 LYS A CA 1
ATOM 584 C C . LYS A 1 73 ? 21.496 20.733 -10.992 1.00 90.06 73 LYS A C 1
ATOM 586 O O . LYS A 1 73 ? 20.488 20.622 -10.303 1.00 90.06 73 LYS A O 1
ATOM 591 N N . LYS A 1 74 ? 21.899 19.786 -11.850 1.00 89.44 74 LYS A N 1
ATOM 592 C CA . LYS A 1 74 ? 21.152 18.538 -12.059 1.00 89.44 74 LYS A CA 1
ATOM 593 C C . LYS A 1 74 ? 21.010 17.769 -10.745 1.00 89.44 74 LYS A C 1
ATOM 595 O O . LYS A 1 74 ? 19.922 17.320 -10.389 1.00 89.44 74 LYS A O 1
ATOM 600 N N . TYR A 1 75 ? 22.108 17.661 -10.000 1.00 90.00 75 TYR A N 1
ATOM 601 C CA . TYR A 1 75 ? 22.158 16.956 -8.719 1.00 90.00 75 TYR A CA 1
ATOM 602 C C . TYR A 1 75 ? 21.270 17.601 -7.655 1.00 90.00 75 TYR A C 1
ATOM 604 O O . TYR A 1 75 ? 20.497 16.907 -6.987 1.00 90.00 75 TYR A O 1
ATOM 612 N N . LEU A 1 76 ? 21.310 18.929 -7.546 1.00 92.81 76 LEU A N 1
ATOM 613 C CA . LEU A 1 76 ? 20.446 19.664 -6.633 1.00 92.81 76 LEU A CA 1
ATOM 614 C C . LEU A 1 76 ? 18.965 19.501 -7.008 1.00 92.81 76 LEU A C 1
ATOM 616 O O . LEU A 1 76 ? 18.138 19.279 -6.127 1.00 92.81 76 LEU A O 1
ATOM 620 N N . THR A 1 77 ? 18.629 19.525 -8.302 1.00 95.00 77 THR A N 1
ATOM 621 C CA . THR A 1 77 ? 17.260 19.281 -8.785 1.00 95.00 77 THR A CA 1
ATOM 622 C C . THR A 1 77 ? 16.774 17.871 -8.442 1.00 95.00 77 THR A C 1
ATOM 624 O O . THR A 1 77 ? 15.678 17.723 -7.903 1.00 95.00 77 THR A O 1
ATOM 627 N N . LEU A 1 78 ? 17.590 16.835 -8.683 1.00 95.44 78 LEU A N 1
ATOM 628 C CA . LEU A 1 78 ? 17.248 15.453 -8.326 1.00 95.44 78 LEU A CA 1
ATOM 629 C C . LEU A 1 78 ? 17.004 15.315 -6.816 1.00 95.44 78 LEU A C 1
ATOM 631 O O . LEU A 1 78 ? 15.998 14.741 -6.398 1.00 95.44 78 LEU A O 1
ATOM 635 N N . SER A 1 79 ? 17.901 15.888 -6.010 1.00 96.25 79 SER A N 1
ATOM 636 C CA . SER A 1 79 ? 17.809 15.899 -4.546 1.00 96.25 79 SER A CA 1
ATOM 637 C C . SER A 1 79 ? 16.554 16.618 -4.058 1.00 96.25 79 SER A C 1
ATOM 639 O O . SER A 1 79 ? 15.867 16.115 -3.171 1.00 96.25 79 SER A O 1
ATOM 641 N N . GLY A 1 80 ? 16.215 17.752 -4.677 1.00 97.88 80 GLY A N 1
ATOM 642 C CA . GLY A 1 80 ? 14.993 18.499 -4.404 1.00 97.88 80 GLY A CA 1
ATOM 643 C C . GLY A 1 80 ? 13.739 17.672 -4.679 1.00 97.88 80 GLY A C 1
ATOM 644 O O . GLY A 1 80 ? 12.874 17.581 -3.813 1.00 97.88 80 GLY A O 1
ATOM 645 N N . PHE A 1 81 ? 13.648 16.995 -5.828 1.00 98.19 81 PHE A N 1
ATOM 646 C CA . PHE A 1 81 ? 12.487 16.148 -6.131 1.00 98.19 81 PHE A CA 1
ATOM 647 C C . PHE A 1 81 ? 12.353 14.957 -5.176 1.00 98.19 81 PHE A C 1
ATOM 649 O O . PHE A 1 81 ? 11.244 14.655 -4.734 1.00 98.19 81 PHE A O 1
ATOM 656 N N . VAL A 1 82 ? 13.467 14.312 -4.810 1.00 98.38 82 VAL A N 1
ATOM 657 C CA . VAL A 1 82 ? 13.459 13.239 -3.801 1.00 98.38 82 VAL A CA 1
ATOM 658 C C . VAL A 1 82 ? 12.967 13.766 -2.454 1.00 98.38 82 VAL A C 1
ATOM 660 O O . VAL A 1 82 ? 12.104 13.145 -1.834 1.00 98.38 82 VAL A O 1
ATOM 663 N N . LEU A 1 83 ? 13.457 14.929 -2.020 1.00 98.12 83 LEU A N 1
ATOM 664 C CA . LEU A 1 83 ? 13.015 15.552 -0.777 1.00 98.12 83 LEU A CA 1
ATOM 665 C C . LEU A 1 83 ? 11.515 15.877 -0.817 1.00 98.12 83 LEU A C 1
ATOM 667 O O . LEU A 1 83 ? 10.802 15.538 0.121 1.00 98.12 83 LEU A O 1
ATOM 671 N N . MET A 1 84 ? 11.009 16.443 -1.916 1.00 98.44 84 MET A N 1
ATOM 672 C CA . MET A 1 84 ? 9.578 16.723 -2.085 1.00 98.44 84 MET A CA 1
ATOM 673 C C . MET A 1 84 ? 8.722 15.451 -2.028 1.00 98.44 84 MET A C 1
ATOM 675 O O . MET A 1 84 ? 7.654 15.457 -1.411 1.00 98.44 84 MET A O 1
ATOM 679 N N . ALA A 1 85 ? 9.192 14.339 -2.605 1.00 98.25 85 ALA A N 1
ATOM 680 C CA . ALA A 1 85 ? 8.505 13.052 -2.509 1.00 98.25 85 ALA A CA 1
ATOM 681 C C . ALA A 1 85 ? 8.413 12.557 -1.055 1.00 98.25 85 ALA A C 1
ATOM 683 O O . ALA A 1 85 ? 7.336 12.133 -0.621 1.00 98.25 85 ALA A O 1
ATOM 684 N N . ILE A 1 86 ? 9.517 12.652 -0.301 1.00 97.62 86 ILE A N 1
ATOM 685 C CA . ILE A 1 86 ? 9.617 12.242 1.111 1.00 97.62 86 ILE A CA 1
ATOM 686 C C . ILE A 1 86 ? 8.766 13.138 2.017 1.00 97.62 86 ILE A C 1
ATOM 688 O O . ILE A 1 86 ? 8.041 12.627 2.871 1.00 97.62 86 ILE A O 1
ATOM 692 N N . LEU A 1 87 ? 8.809 14.457 1.813 1.00 96.81 87 LEU A N 1
ATOM 693 C CA . LEU A 1 87 ? 8.003 15.421 2.567 1.00 96.81 87 LEU A CA 1
ATOM 694 C C . LEU A 1 87 ? 6.505 15.266 2.283 1.00 96.81 87 LEU A C 1
ATOM 696 O O . LEU A 1 87 ? 5.688 15.503 3.168 1.00 96.81 87 LEU A O 1
ATOM 700 N N . SER A 1 88 ? 6.139 14.818 1.077 1.00 96.69 88 SER A N 1
ATOM 701 C CA . SER A 1 88 ? 4.748 14.485 0.748 1.00 96.69 88 SER A CA 1
ATOM 702 C C . SER A 1 88 ? 4.281 13.238 1.498 1.00 96.69 88 SER A C 1
ATOM 704 O O . SER A 1 88 ? 3.177 13.209 2.038 1.00 96.69 88 SER A O 1
ATOM 706 N N . LYS A 1 89 ? 5.113 12.191 1.539 1.00 94.25 89 LYS A N 1
ATOM 707 C CA . LYS A 1 89 ? 4.837 10.971 2.299 1.00 94.25 89 LYS A CA 1
ATOM 708 C C . LYS A 1 89 ? 6.140 10.279 2.680 1.00 94.25 89 LYS A C 1
ATOM 710 O O . LYS A 1 89 ? 6.921 9.887 1.816 1.00 94.25 89 LYS A O 1
ATOM 715 N N . SER A 1 90 ? 6.315 10.009 3.971 1.00 92.06 90 SER A N 1
ATOM 716 C CA . SER A 1 90 ? 7.547 9.418 4.506 1.00 92.06 90 SER A CA 1
ATOM 717 C C . SER A 1 90 ? 7.900 8.042 3.935 1.00 92.06 90 SER A C 1
ATOM 719 O O . SER A 1 90 ? 9.059 7.653 3.962 1.00 92.06 90 SER A O 1
ATOM 721 N N . THR A 1 91 ? 6.950 7.300 3.359 1.00 92.75 91 THR A N 1
ATOM 722 C CA . THR A 1 91 ? 7.249 6.023 2.685 1.00 92.75 91 THR A CA 1
ATOM 723 C C . THR A 1 91 ? 8.034 6.197 1.381 1.00 92.75 91 THR A C 1
ATOM 725 O O . THR A 1 91 ? 8.589 5.224 0.883 1.00 92.75 91 THR A O 1
ATOM 728 N N . ALA A 1 92 ? 8.125 7.411 0.825 1.00 96.88 92 ALA A N 1
ATOM 729 C CA . ALA A 1 92 ? 8.910 7.689 -0.379 1.00 96.88 92 ALA A CA 1
ATOM 730 C C . ALA A 1 92 ? 10.432 7.686 -0.152 1.00 96.88 92 ALA A C 1
ATOM 732 O O . ALA A 1 92 ? 11.182 7.817 -1.117 1.00 96.88 92 ALA A O 1
ATOM 733 N N . VAL A 1 93 ? 10.906 7.448 1.079 1.00 96.50 93 VAL A N 1
ATOM 734 C CA . VAL A 1 93 ? 12.332 7.192 1.389 1.00 96.50 93 VAL A CA 1
ATOM 735 C C . VAL A 1 93 ? 12.925 6.027 0.587 1.00 96.50 93 VAL A C 1
ATOM 737 O O . VAL A 1 93 ? 14.136 5.882 0.487 1.00 96.50 93 VAL A O 1
ATOM 740 N N . ILE A 1 94 ? 12.076 5.200 -0.020 1.00 96.44 94 ILE A N 1
ATOM 741 C CA . ILE A 1 94 ? 12.461 4.091 -0.897 1.00 96.44 94 ILE A CA 1
ATOM 742 C C . ILE A 1 94 ? 12.971 4.563 -2.270 1.00 96.44 94 ILE A C 1
ATOM 744 O O . ILE A 1 94 ? 13.646 3.806 -2.965 1.00 96.44 94 ILE A O 1
ATOM 748 N N . LEU A 1 95 ? 12.691 5.811 -2.662 1.00 97.69 95 LEU A N 1
ATOM 749 C CA . LEU A 1 95 ? 12.988 6.340 -3.993 1.00 97.69 95 LEU A CA 1
ATOM 750 C C . LEU A 1 95 ? 14.491 6.444 -4.279 1.00 97.69 95 LEU A C 1
ATOM 752 O O . LEU A 1 95 ? 14.940 5.972 -5.322 1.00 97.69 95 LEU A O 1
ATOM 756 N N . ALA A 1 96 ? 15.283 7.025 -3.370 1.00 97.56 96 ALA A N 1
ATOM 757 C CA . ALA A 1 96 ? 16.726 7.143 -3.588 1.00 97.56 96 ALA A CA 1
ATOM 758 C C . ALA A 1 96 ? 17.435 5.775 -3.619 1.00 97.56 96 ALA A C 1
ATOM 760 O O . ALA A 1 96 ? 18.231 5.568 -4.534 1.00 97.56 96 ALA A O 1
ATOM 761 N N . PRO A 1 97 ? 17.118 4.805 -2.732 1.00 97.75 97 PRO A N 1
ATOM 762 C CA . PRO A 1 97 ? 17.600 3.430 -2.866 1.00 97.75 97 PRO A CA 1
ATOM 763 C C . PRO A 1 97 ? 17.248 2.775 -4.207 1.00 97.75 97 PRO A C 1
ATOM 765 O O . PRO A 1 97 ? 18.095 2.102 -4.788 1.00 97.75 97 PRO A O 1
ATOM 768 N N . VAL A 1 98 ? 16.036 2.989 -4.734 1.00 98.19 98 VAL A N 1
ATOM 769 C CA . VAL A 1 98 ? 15.637 2.470 -6.057 1.00 98.19 98 VAL A CA 1
ATOM 770 C C . VAL A 1 98 ? 16.465 3.100 -7.179 1.00 98.19 98 VAL A C 1
ATOM 772 O O . VAL A 1 98 ? 16.926 2.387 -8.067 1.00 98.19 98 VAL A O 1
ATOM 775 N N . ILE A 1 99 ? 16.690 4.416 -7.140 1.00 97.12 99 ILE A N 1
ATOM 776 C CA . ILE A 1 99 ? 17.512 5.123 -8.135 1.00 97.12 99 ILE A CA 1
ATOM 777 C C . ILE A 1 99 ? 18.973 4.672 -8.051 1.00 97.12 99 ILE A C 1
ATOM 779 O O . ILE A 1 99 ? 19.577 4.361 -9.075 1.00 97.12 99 ILE A O 1
ATOM 783 N N . PHE A 1 100 ? 19.523 4.562 -6.841 1.00 96.88 100 PHE A N 1
ATOM 784 C CA . PHE A 1 100 ? 20.860 4.018 -6.615 1.00 96.88 100 PHE A CA 1
ATOM 785 C C . PHE A 1 100 ? 20.973 2.595 -7.159 1.00 96.88 100 PHE A C 1
ATOM 787 O O . PHE A 1 100 ? 21.925 2.278 -7.871 1.00 96.88 100 PHE A O 1
ATOM 794 N N . PHE A 1 101 ? 19.967 1.756 -6.902 1.00 97.12 101 PHE A N 1
ATOM 795 C CA . PHE A 1 101 ? 19.936 0.394 -7.411 1.00 97.12 101 PHE A CA 1
ATOM 796 C C . PHE A 1 101 ? 19.928 0.343 -8.943 1.00 97.12 101 PHE A C 1
ATOM 798 O O . PHE A 1 101 ? 20.692 -0.404 -9.563 1.00 97.12 101 PHE A O 1
ATOM 805 N N . TRP A 1 102 ? 19.081 1.173 -9.555 1.00 95.88 102 TRP A N 1
ATOM 806 C CA . TRP A 1 102 ? 18.997 1.315 -11.001 1.00 95.88 102 TRP A CA 1
ATOM 807 C C . TRP A 1 102 ? 20.340 1.741 -11.600 1.00 95.88 102 TRP A C 1
ATOM 809 O O . TRP A 1 102 ? 20.791 1.175 -12.597 1.00 95.88 102 TRP A O 1
ATOM 819 N N . TRP A 1 103 ? 21.014 2.697 -10.974 1.00 93.50 103 TRP A N 1
ATOM 820 C CA . TRP A 1 103 ? 22.245 3.250 -11.510 1.00 93.50 103 TRP A CA 1
ATOM 821 C C . TRP A 1 103 ? 23.455 2.335 -11.326 1.00 93.50 103 TRP A C 1
ATOM 823 O O . TRP A 1 103 ? 24.118 1.979 -12.301 1.00 93.50 103 TRP A O 1
ATOM 833 N N . ALA A 1 104 ? 23.711 1.905 -10.091 1.00 94.19 104 ALA A N 1
ATOM 834 C CA . ALA A 1 104 ? 24.895 1.130 -9.748 1.00 94.19 104 ALA A CA 1
ATOM 835 C C . ALA A 1 104 ? 24.801 -0.308 -10.277 1.00 94.19 104 ALA A C 1
ATOM 837 O O . ALA A 1 104 ? 25.727 -0.807 -10.908 1.00 94.19 104 ALA A O 1
ATOM 838 N N . PHE A 1 105 ? 23.663 -0.983 -10.084 1.00 95.06 105 PHE A N 1
ATOM 839 C CA . PHE A 1 105 ? 23.582 -2.427 -10.335 1.00 95.06 105 PHE A CA 1
ATOM 840 C C . PHE A 1 105 ? 22.950 -2.779 -11.678 1.00 95.06 105 PHE A C 1
ATOM 842 O O . PHE A 1 105 ? 23.435 -3.684 -12.358 1.00 95.06 105 PHE A O 1
ATOM 849 N N . ILE A 1 106 ? 21.888 -2.080 -12.092 1.00 94.75 106 ILE A N 1
ATOM 850 C CA . ILE A 1 106 ? 21.248 -2.362 -13.386 1.00 94.75 106 ILE A CA 1
ATOM 851 C C . ILE A 1 106 ? 22.088 -1.770 -14.523 1.00 94.75 106 ILE A C 1
ATOM 853 O O . ILE A 1 106 ? 22.427 -2.483 -15.465 1.00 94.75 106 ILE A O 1
ATOM 857 N N . LYS A 1 107 ? 22.488 -0.496 -14.415 1.00 92.25 107 LYS A N 1
ATOM 858 C CA . LYS A 1 107 ? 23.374 0.156 -15.396 1.00 92.25 107 LYS A CA 1
ATOM 859 C C . LYS A 1 107 ? 24.862 -0.112 -15.178 1.00 92.25 107 LYS A C 1
ATOM 861 O O . LYS A 1 107 ? 25.670 0.391 -15.953 1.00 92.25 107 LYS A O 1
ATOM 866 N N . LYS A 1 108 ? 25.208 -0.957 -14.197 1.00 92.00 108 LYS A N 1
ATOM 867 C CA . LYS A 1 108 ? 26.573 -1.438 -13.922 1.00 92.00 108 LYS A CA 1
ATOM 868 C C . LYS A 1 108 ? 27.594 -0.301 -13.794 1.00 92.00 108 LYS A C 1
ATOM 870 O O . LYS A 1 108 ? 28.727 -0.428 -14.254 1.00 92.00 108 LYS A O 1
ATOM 875 N N . ARG A 1 109 ? 27.177 0.826 -13.214 1.00 89.94 109 ARG A N 1
ATOM 876 C CA . ARG A 1 109 ? 28.077 1.933 -12.879 1.00 89.94 109 ARG A CA 1
ATOM 877 C C . ARG A 1 109 ? 28.823 1.615 -11.590 1.00 89.94 109 ARG A C 1
ATOM 879 O O . ARG A 1 109 ? 28.368 0.804 -10.786 1.00 89.94 109 ARG A O 1
ATOM 886 N N . ASP A 1 110 ? 29.961 2.269 -11.390 1.00 92.00 110 ASP A N 1
ATOM 887 C CA . ASP A 1 110 ? 30.702 2.136 -10.141 1.00 92.00 110 ASP A CA 1
ATOM 888 C C . ASP A 1 110 ? 29.816 2.537 -8.950 1.00 92.00 110 ASP A C 1
ATOM 890 O O . ASP A 1 110 ? 29.194 3.607 -8.937 1.00 92.00 110 ASP A O 1
ATOM 8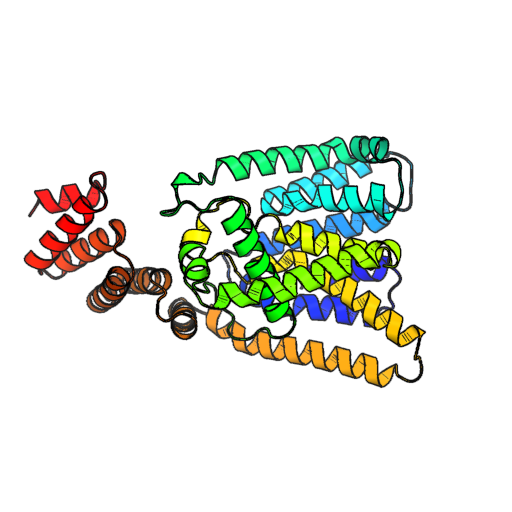94 N N . TRP A 1 111 ? 29.717 1.648 -7.963 1.00 93.31 111 TRP A N 1
ATOM 895 C CA . TRP A 1 111 ? 28.784 1.806 -6.850 1.00 93.31 111 TRP A CA 1
ATOM 896 C C . TRP A 1 111 ? 29.207 2.946 -5.920 1.00 93.31 111 TRP A C 1
ATOM 898 O O . TRP A 1 111 ? 28.348 3.660 -5.407 1.00 93.31 111 TRP A O 1
ATOM 908 N N . PHE A 1 112 ? 30.516 3.145 -5.738 1.00 92.00 112 PHE A N 1
ATOM 909 C CA . PHE A 1 112 ? 31.057 4.180 -4.863 1.00 92.00 112 PHE A CA 1
ATOM 910 C C . PHE A 1 112 ? 30.804 5.567 -5.455 1.00 92.00 112 PHE A C 1
ATOM 912 O O . PHE A 1 112 ? 30.244 6.445 -4.798 1.00 92.00 112 PHE A O 1
ATOM 919 N N . THR A 1 113 ? 31.096 5.724 -6.744 1.00 88.50 113 THR A N 1
ATOM 920 C CA . THR A 1 113 ? 30.765 6.923 -7.511 1.00 88.50 113 THR A CA 1
ATOM 921 C C . THR A 1 113 ? 29.261 7.185 -7.482 1.00 88.50 113 THR A C 1
ATOM 923 O O . THR A 1 113 ? 28.841 8.289 -7.156 1.00 88.50 113 THR A O 1
ATOM 926 N N . SER A 1 114 ? 28.428 6.169 -7.725 1.00 91.00 114 SER A N 1
ATOM 927 C CA . SER A 1 114 ? 26.964 6.310 -7.666 1.00 91.00 114 SER A CA 1
ATOM 928 C C . SER A 1 114 ? 26.474 6.763 -6.282 1.00 91.00 114 SER A C 1
ATOM 930 O O . SER A 1 114 ? 25.544 7.561 -6.190 1.00 91.00 114 SER A O 1
ATOM 932 N N . ALA A 1 115 ? 27.100 6.288 -5.200 1.00 92.44 115 ALA A N 1
ATOM 933 C CA . ALA A 1 115 ? 26.759 6.676 -3.832 1.00 92.44 115 ALA A CA 1
ATOM 934 C C . ALA A 1 115 ? 27.145 8.133 -3.537 1.00 92.44 115 ALA A C 1
ATOM 936 O O . ALA A 1 115 ? 26.346 8.864 -2.957 1.00 92.44 115 ALA A O 1
ATOM 937 N N . ILE A 1 116 ? 28.321 8.578 -3.991 1.00 89.94 116 ILE A N 1
ATOM 938 C CA . ILE A 1 116 ? 28.747 9.983 -3.894 1.00 89.94 116 ILE A CA 1
ATOM 939 C C . ILE A 1 116 ? 27.789 10.883 -4.678 1.00 89.94 116 ILE A C 1
ATOM 941 O O . ILE A 1 116 ? 27.314 11.896 -4.169 1.00 89.94 116 ILE A O 1
ATOM 945 N N . GLN A 1 117 ? 27.460 10.491 -5.908 1.00 87.81 117 GLN A N 1
ATOM 946 C CA . GLN A 1 117 ? 26.579 11.261 -6.783 1.00 87.81 117 GLN A CA 1
ATOM 947 C C . GLN A 1 117 ? 25.115 11.267 -6.319 1.00 87.81 117 GLN A C 1
ATOM 949 O O . GLN A 1 117 ? 24.342 12.105 -6.770 1.00 87.81 117 GLN A O 1
ATOM 954 N N . LEU A 1 118 ? 24.722 10.363 -5.417 1.00 92.75 118 LEU A N 1
ATOM 955 C CA . LEU A 1 118 ? 23.406 10.333 -4.772 1.00 92.75 118 LEU A CA 1
ATOM 956 C C . LEU A 1 118 ? 23.485 10.627 -3.272 1.00 92.75 118 LEU A C 1
ATOM 958 O O . LEU A 1 118 ? 22.553 10.283 -2.542 1.00 92.75 118 LEU A O 1
ATOM 962 N N . PHE A 1 119 ? 24.547 11.290 -2.805 1.00 94.19 119 PHE A N 1
ATOM 963 C CA . PHE A 1 119 ? 24.783 11.491 -1.378 1.00 94.19 119 PHE A CA 1
ATOM 964 C C . PHE A 1 119 ? 23.598 12.165 -0.663 1.00 94.19 119 PHE A C 1
ATOM 966 O O . PHE A 1 119 ? 23.070 11.597 0.287 1.00 94.19 119 PHE A O 1
ATOM 973 N N . PHE A 1 120 ? 23.112 13.321 -1.132 1.00 95.62 120 PHE A N 1
ATOM 974 C CA . PHE A 1 120 ? 21.973 14.019 -0.516 1.00 95.62 120 PHE A CA 1
ATOM 975 C C . PHE A 1 120 ? 20.650 13.248 -0.652 1.00 95.62 120 PHE A C 1
ATOM 977 O O . PHE A 1 120 ? 19.972 13.100 0.365 1.00 95.62 120 PHE A O 1
ATOM 984 N N . PRO A 1 121 ? 20.267 12.700 -1.827 1.00 96.31 121 PRO A N 1
ATOM 985 C CA . PRO A 1 121 ? 19.084 11.846 -1.938 1.00 96.31 121 PRO A CA 1
ATOM 986 C C . PRO A 1 121 ? 19.078 10.673 -0.946 1.00 96.31 121 PRO A C 1
ATOM 988 O O . PRO A 1 121 ? 18.056 10.394 -0.308 1.00 96.31 121 PRO A O 1
ATOM 991 N N . LEU A 1 122 ? 20.219 9.990 -0.800 1.00 97.50 122 LEU A N 1
ATOM 992 C CA . LEU A 1 122 ? 20.382 8.873 0.130 1.00 97.50 122 LEU A CA 1
ATOM 993 C C . LEU A 1 122 ? 20.366 9.355 1.584 1.00 97.50 122 LEU A C 1
ATOM 995 O O . LEU A 1 122 ? 19.671 8.762 2.407 1.00 97.50 122 LEU A O 1
ATOM 999 N N . LEU A 1 123 ? 21.051 10.458 1.890 1.00 97.38 123 LEU A N 1
ATOM 1000 C CA . LEU A 1 123 ? 21.073 11.062 3.221 1.00 97.38 123 LEU A CA 1
ATOM 1001 C C . LEU A 1 123 ? 19.664 11.455 3.684 1.00 97.38 123 LEU A C 1
ATOM 1003 O O . LEU A 1 123 ? 19.263 11.082 4.784 1.00 97.38 123 LEU A O 1
ATOM 1007 N N . PHE A 1 124 ? 18.880 12.138 2.841 1.00 97.19 124 PHE A N 1
ATOM 1008 C CA . PHE A 1 124 ? 17.485 12.468 3.149 1.00 97.19 124 PHE A CA 1
ATOM 1009 C C . PHE A 1 124 ? 16.660 11.209 3.406 1.00 97.19 124 PHE A C 1
ATOM 1011 O O . PHE A 1 124 ? 15.922 11.143 4.388 1.00 97.19 124 PHE A O 1
ATOM 1018 N N . SER A 1 125 ? 16.825 10.183 2.570 1.00 96.88 125 SER A N 1
ATOM 1019 C CA . SER A 1 125 ? 16.114 8.915 2.735 1.00 96.88 125 SER A CA 1
ATOM 1020 C C . SER A 1 125 ? 16.434 8.249 4.077 1.00 96.88 125 SER A C 1
ATOM 1022 O O . SER A 1 125 ? 15.519 7.811 4.770 1.00 96.88 125 SER A O 1
ATOM 1024 N N . ILE A 1 126 ? 17.707 8.235 4.487 1.00 96.88 126 ILE A N 1
ATOM 1025 C CA . ILE A 1 126 ? 18.152 7.673 5.771 1.00 96.88 126 ILE A CA 1
ATOM 1026 C C . ILE A 1 126 ? 17.602 8.484 6.950 1.00 96.88 126 ILE A C 1
ATOM 1028 O O . ILE A 1 126 ? 17.001 7.906 7.856 1.00 96.88 126 ILE A O 1
ATOM 1032 N N . ILE A 1 127 ? 17.756 9.813 6.933 1.00 96.56 127 ILE A N 1
ATOM 1033 C CA . ILE A 1 127 ? 17.294 10.692 8.019 1.00 96.56 127 ILE A CA 1
ATOM 1034 C C . ILE A 1 127 ? 15.788 10.520 8.232 1.00 96.56 127 ILE A C 1
ATOM 1036 O O . ILE A 1 127 ? 15.346 10.235 9.345 1.00 96.56 127 ILE A O 1
ATOM 1040 N N . PHE A 1 128 ? 14.988 10.631 7.170 1.00 95.50 128 PHE A N 1
ATOM 1041 C CA . PHE A 1 128 ? 13.535 10.524 7.290 1.00 95.50 128 PHE A CA 1
ATOM 1042 C C . PHE A 1 128 ? 13.066 9.102 7.600 1.00 95.50 128 PHE A C 1
ATOM 1044 O O . PHE A 1 128 ? 12.057 8.947 8.295 1.00 95.50 128 PHE A O 1
ATOM 1051 N N . ALA A 1 129 ? 13.794 8.068 7.165 1.00 93.69 129 ALA A N 1
ATOM 1052 C CA . ALA A 1 129 ? 13.520 6.700 7.589 1.00 93.69 129 ALA A CA 1
ATOM 1053 C C . ALA A 1 129 ? 13.702 6.547 9.106 1.00 93.69 129 ALA A C 1
ATOM 1055 O O . ALA A 1 129 ? 12.814 5.995 9.753 1.00 93.69 129 ALA A O 1
ATOM 1056 N N . ILE A 1 130 ? 14.784 7.088 9.684 1.00 92.88 130 ILE A N 1
ATOM 1057 C CA . ILE A 1 130 ? 15.055 7.062 11.134 1.00 92.88 130 ILE A CA 1
ATOM 1058 C C . ILE A 1 130 ? 14.015 7.878 11.910 1.00 92.88 130 ILE A C 1
ATOM 1060 O O . ILE A 1 130 ? 13.446 7.381 12.882 1.00 92.88 130 ILE A O 1
ATOM 1064 N N . VAL A 1 131 ? 13.713 9.101 11.466 1.00 93.12 131 VAL A N 1
ATOM 1065 C CA . VAL A 1 131 ? 12.708 9.960 12.114 1.00 93.12 131 VAL A CA 1
ATOM 1066 C C . VAL A 1 131 ? 11.343 9.272 12.120 1.00 93.12 131 VAL A C 1
ATOM 1068 O O . VAL A 1 131 ? 10.722 9.133 13.172 1.00 93.12 131 VAL A O 1
ATOM 1071 N N . THR A 1 132 ? 10.899 8.754 10.972 1.00 89.69 132 THR A N 1
ATOM 1072 C CA . THR A 1 132 ? 9.614 8.039 10.861 1.00 89.69 132 THR A CA 1
ATOM 1073 C C . THR A 1 132 ? 9.599 6.785 11.729 1.00 89.69 132 THR A C 1
ATOM 1075 O O . THR A 1 132 ? 8.611 6.492 12.400 1.00 89.69 132 THR A O 1
ATOM 1078 N N . ALA A 1 133 ? 10.719 6.062 11.754 1.00 86.06 133 ALA A N 1
ATOM 1079 C CA . ALA A 1 133 ? 10.926 4.899 12.597 1.00 86.06 133 ALA A CA 1
ATOM 1080 C C . ALA A 1 133 ? 10.809 5.205 14.099 1.00 86.06 133 ALA A C 1
ATOM 1082 O O . ALA A 1 133 ? 10.388 4.308 14.832 1.00 86.06 133 ALA A O 1
ATOM 1083 N N . GLY A 1 134 ? 11.196 6.405 14.541 1.00 86.88 134 GLY A N 1
ATOM 1084 C CA . GLY A 1 134 ? 11.096 6.855 15.932 1.00 86.88 134 GLY A CA 1
ATOM 1085 C C . GLY A 1 134 ? 9.691 7.303 16.342 1.00 86.88 134 GLY A C 1
ATOM 1086 O O . GLY A 1 134 ? 9.321 7.155 17.500 1.00 86.88 134 GLY A O 1
ATOM 1087 N N . GLN A 1 135 ? 8.875 7.777 15.395 1.00 86.56 135 GLN A N 1
ATOM 1088 C CA . GLN A 1 135 ? 7.499 8.236 15.649 1.00 86.56 135 GLN A CA 1
ATOM 1089 C C . GLN A 1 135 ? 6.466 7.098 15.755 1.00 86.56 135 GLN A C 1
ATOM 1091 O O . GLN A 1 135 ? 5.290 7.344 16.012 1.00 86.56 135 GLN A O 1
ATOM 1096 N N . GLN A 1 136 ? 6.872 5.843 15.541 1.00 80.81 136 GLN A N 1
ATOM 1097 C CA . GLN A 1 136 ? 5.984 4.675 15.577 1.00 80.81 136 GLN A CA 1
ATOM 1098 C C . GLN A 1 136 ? 6.498 3.640 16.587 1.00 80.81 136 GLN A C 1
ATOM 1100 O O . GLN A 1 136 ? 7.046 2.605 16.192 1.00 80.81 136 GLN A O 1
ATOM 1105 N N . PRO A 1 137 ? 6.373 3.912 17.899 1.00 77.31 137 PRO A N 1
ATOM 1106 C CA . PRO A 1 137 ? 6.894 3.017 18.918 1.00 77.31 137 PRO A CA 1
ATOM 1107 C C . PRO A 1 137 ? 6.139 1.685 18.897 1.00 77.31 137 PRO A C 1
ATOM 1109 O O . PRO A 1 137 ? 4.909 1.637 18.877 1.00 77.31 137 PRO A O 1
ATOM 1112 N N . ALA A 1 138 ? 6.881 0.577 18.940 1.00 74.19 138 ALA A N 1
ATOM 1113 C CA . ALA A 1 138 ? 6.294 -0.763 18.937 1.00 74.19 138 ALA A CA 1
ATOM 1114 C C . ALA A 1 138 ? 5.416 -1.038 20.174 1.00 74.19 138 ALA A C 1
ATOM 1116 O O . ALA A 1 138 ? 4.542 -1.897 20.107 1.00 74.19 138 ALA A O 1
ATOM 1117 N N . SER A 1 139 ? 5.620 -0.300 21.272 1.00 73.38 139 SER A N 1
ATOM 1118 C CA . SER A 1 139 ? 4.798 -0.361 22.488 1.00 73.38 139 SER A CA 1
ATOM 1119 C C . SER A 1 139 ? 3.352 0.092 22.281 1.00 73.38 139 SER A C 1
ATOM 1121 O O . SER A 1 139 ? 2.506 -0.227 23.106 1.00 73.38 139 SER A O 1
ATOM 1123 N N . ALA A 1 140 ? 3.049 0.794 21.185 1.00 77.94 140 ALA A N 1
ATOM 1124 C CA . ALA A 1 140 ? 1.684 1.191 20.852 1.00 77.94 140 ALA A CA 1
ATOM 1125 C C . ALA A 1 140 ? 0.802 0.013 20.384 1.00 77.94 140 ALA A C 1
ATOM 1127 O O . ALA A 1 140 ? -0.406 0.176 20.228 1.00 77.94 140 ALA A O 1
ATOM 1128 N N . LEU A 1 141 ? 1.385 -1.165 20.126 1.00 85.56 141 LEU A N 1
ATOM 1129 C CA . LEU A 1 141 ? 0.640 -2.364 19.746 1.00 85.56 141 LEU A CA 1
ATOM 1130 C C . LEU A 1 141 ? 0.351 -3.240 20.977 1.00 85.56 141 LEU A C 1
ATOM 1132 O O . LEU A 1 141 ? 1.248 -3.458 21.791 1.00 85.56 141 LEU A O 1
ATOM 1136 N N . PRO A 1 142 ? -0.855 -3.832 21.086 1.00 85.12 142 PRO A N 1
ATOM 1137 C CA . PRO A 1 142 ? -1.222 -4.699 22.210 1.00 85.12 142 PRO A CA 1
ATOM 1138 C C . PRO A 1 142 ? -0.597 -6.103 22.122 1.00 85.12 142 PRO A C 1
ATOM 1140 O O . PRO A 1 142 ? -0.881 -6.963 22.948 1.00 85.12 142 PRO A O 1
ATOM 1143 N N . PHE A 1 143 ? 0.225 -6.364 21.104 1.00 86.50 143 PHE A N 1
ATOM 1144 C CA . PHE A 1 143 ? 0.859 -7.652 20.859 1.00 86.50 143 PHE A CA 1
ATOM 1145 C C . PHE A 1 143 ? 2.347 -7.476 20.551 1.00 86.50 143 PHE A C 1
ATOM 1147 O O . PHE A 1 143 ? 2.784 -6.456 20.014 1.00 86.50 143 PHE A O 1
ATOM 1154 N N . LYS A 1 144 ? 3.127 -8.519 20.838 1.00 87.19 144 LYS A N 1
ATOM 1155 C CA . LYS A 1 144 ? 4.541 -8.617 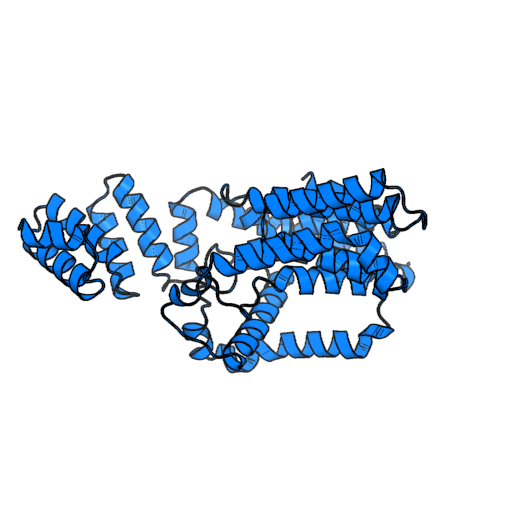20.468 1.00 87.19 144 LYS A CA 1
ATOM 1156 C C . LYS A 1 144 ? 4.719 -9.834 19.570 1.00 87.19 144 LYS A C 1
ATOM 1158 O O . LYS A 1 144 ? 4.501 -10.948 20.020 1.00 87.19 144 LYS A O 1
ATOM 1163 N N . ALA A 1 145 ? 5.108 -9.595 18.320 1.00 86.69 145 ALA A N 1
ATOM 1164 C CA . ALA A 1 145 ? 5.492 -10.644 17.380 1.00 86.69 145 ALA A CA 1
ATOM 1165 C C . ALA A 1 145 ? 7.018 -10.685 17.230 1.00 86.69 145 ALA A C 1
ATOM 1167 O O . ALA A 1 145 ? 7.649 -9.627 17.074 1.00 86.69 145 ALA A O 1
ATOM 1168 N N . ASN A 1 146 ? 7.591 -11.888 17.264 1.00 90.94 146 ASN A N 1
ATOM 1169 C CA . ASN A 1 146 ? 9.014 -12.129 17.044 1.00 90.94 146 ASN A CA 1
ATOM 1170 C C . ASN A 1 146 ? 9.391 -11.969 15.556 1.00 90.94 146 ASN A C 1
ATOM 1172 O O . ASN A 1 146 ? 8.536 -11.777 14.690 1.00 90.94 146 ASN A O 1
ATOM 1176 N N . ILE A 1 147 ? 10.688 -12.014 15.240 1.00 91.06 147 ILE A N 1
ATOM 1177 C CA . ILE A 1 147 ? 11.155 -11.778 13.867 1.00 91.06 147 ILE A CA 1
ATOM 1178 C C . ILE A 1 147 ? 10.642 -12.830 12.871 1.00 91.06 147 ILE A C 1
ATOM 1180 O O . ILE A 1 147 ? 10.285 -12.473 11.751 1.00 91.06 147 ILE A O 1
ATOM 1184 N N . PHE A 1 148 ? 10.532 -14.099 13.271 1.00 92.81 148 PHE A N 1
ATOM 1185 C CA . PHE A 1 148 ? 10.047 -15.172 12.398 1.00 92.81 148 PHE A CA 1
ATOM 1186 C C . PHE A 1 148 ? 8.560 -15.017 12.087 1.00 92.81 148 PHE A C 1
ATOM 1188 O O . PHE A 1 148 ? 8.167 -15.097 10.926 1.00 92.81 148 PHE A O 1
ATOM 1195 N N . GLU A 1 149 ? 7.744 -14.705 13.093 1.00 93.00 149 GLU A N 1
ATOM 1196 C CA . GLU A 1 149 ? 6.320 -14.400 12.919 1.00 93.00 149 GLU A CA 1
ATOM 1197 C C . GLU A 1 149 ? 6.118 -13.211 11.976 1.00 93.00 149 GLU A C 1
ATOM 1199 O O . GLU A 1 149 ? 5.229 -13.224 11.129 1.00 93.00 149 GLU A O 1
ATOM 1204 N N . ARG A 1 150 ? 6.981 -12.194 12.065 1.00 92.50 150 ARG A N 1
ATOM 1205 C CA . ARG A 1 150 ? 6.934 -11.025 11.175 1.00 92.50 150 ARG A CA 1
ATOM 1206 C C . ARG A 1 150 ? 7.321 -11.346 9.746 1.00 92.50 150 ARG A C 1
ATOM 1208 O O . ARG A 1 150 ? 6.685 -10.835 8.826 1.00 92.50 150 ARG A O 1
ATOM 1215 N N . LEU A 1 151 ? 8.334 -12.185 9.544 1.00 93.94 151 LEU A N 1
ATOM 1216 C CA . LEU A 1 151 ? 8.672 -12.686 8.213 1.00 93.94 151 LEU A CA 1
ATOM 1217 C C . LEU A 1 151 ? 7.509 -13.505 7.640 1.00 93.94 151 LEU A C 1
ATOM 1219 O O . LEU A 1 151 ? 7.163 -13.328 6.476 1.00 93.94 151 LEU A O 1
ATOM 1223 N N . TRP A 1 152 ? 6.836 -14.307 8.470 1.00 93.50 152 TRP A N 1
ATOM 1224 C CA . TRP A 1 152 ? 5.647 -15.062 8.070 1.00 93.50 152 TRP A CA 1
ATOM 1225 C C . TRP A 1 152 ? 4.500 -14.142 7.625 1.00 93.50 152 TRP A C 1
ATOM 1227 O O . TRP A 1 152 ? 3.959 -14.295 6.532 1.00 93.50 152 TRP A O 1
ATOM 1237 N N . VAL A 1 153 ? 4.194 -13.117 8.425 1.00 94.38 153 VAL A N 1
ATOM 1238 C CA . VAL A 1 153 ? 3.215 -12.062 8.096 1.00 94.38 153 VAL A CA 1
ATOM 1239 C C . VAL A 1 153 ? 3.609 -11.289 6.830 1.00 94.38 153 VAL A C 1
ATOM 1241 O O . VAL A 1 153 ? 2.745 -10.877 6.054 1.00 94.38 153 VAL A O 1
ATOM 1244 N N . SER A 1 154 ? 4.908 -11.099 6.586 1.00 95.44 154 SER A N 1
ATOM 1245 C CA . SER A 1 154 ? 5.400 -10.423 5.379 1.00 95.44 154 SER A CA 1
ATOM 1246 C C . SER A 1 154 ? 5.118 -11.248 4.123 1.00 95.44 154 SER A C 1
ATOM 1248 O O . SER A 1 154 ? 4.700 -10.694 3.108 1.00 95.44 154 SER A O 1
ATOM 1250 N N . LEU A 1 155 ? 5.295 -12.572 4.189 1.00 96.00 155 LEU A N 1
ATOM 1251 C CA . LEU A 1 155 ? 4.967 -13.477 3.084 1.00 96.00 155 LEU A CA 1
ATOM 1252 C C . LEU A 1 155 ? 3.454 -13.512 2.816 1.00 96.00 155 LEU A C 1
ATOM 1254 O O . LEU A 1 155 ? 3.047 -13.434 1.657 1.00 96.00 155 LEU A O 1
ATOM 1258 N N . ASP A 1 156 ? 2.630 -13.528 3.870 1.00 95.50 156 ASP A N 1
ATOM 1259 C CA . ASP A 1 156 ? 1.172 -13.375 3.755 1.00 95.50 156 ASP A CA 1
ATOM 1260 C C . ASP A 1 156 ? 0.790 -12.077 3.036 1.00 95.50 156 ASP A C 1
ATOM 1262 O O . ASP A 1 156 ? -0.010 -12.079 2.102 1.00 95.50 156 ASP A O 1
ATOM 1266 N N . THR A 1 157 ? 1.428 -10.975 3.428 1.00 95.62 157 THR A N 1
ATOM 1267 C CA . THR A 1 157 ? 1.202 -9.642 2.859 1.00 95.62 157 THR A CA 1
ATOM 1268 C C . THR A 1 157 ? 1.555 -9.592 1.369 1.00 95.62 157 THR A C 1
ATOM 1270 O O . THR A 1 157 ? 0.800 -9.032 0.573 1.00 95.62 157 THR A O 1
ATOM 1273 N N . ILE A 1 158 ? 2.668 -10.211 0.960 1.00 96.94 158 ILE A N 1
ATOM 1274 C CA . ILE A 1 158 ? 3.045 -10.316 -0.458 1.00 96.94 158 ILE A CA 1
ATOM 1275 C C . ILE A 1 158 ? 1.981 -11.102 -1.226 1.00 96.94 158 ILE A C 1
ATOM 1277 O O . ILE A 1 158 ? 1.498 -10.630 -2.253 1.00 96.94 158 ILE A O 1
ATOM 1281 N N . THR A 1 159 ? 1.573 -12.266 -0.721 1.00 96.81 159 THR A N 1
ATOM 1282 C CA . THR A 1 159 ? 0.541 -13.088 -1.365 1.00 96.81 159 THR A CA 1
ATOM 1283 C C . THR A 1 159 ? -0.797 -12.369 -1.458 1.00 96.81 159 THR A C 1
ATOM 1285 O O . THR A 1 159 ? -1.438 -12.424 -2.508 1.00 96.81 159 THR A O 1
ATOM 1288 N N . PHE A 1 160 ? -1.196 -11.632 -0.420 1.00 96.31 160 PHE A N 1
ATOM 1289 C CA . PHE A 1 160 ? -2.386 -10.789 -0.455 1.00 96.31 160 PHE A CA 1
ATOM 1290 C C . PHE A 1 160 ? -2.338 -9.819 -1.641 1.00 96.31 160 PHE A C 1
ATOM 1292 O O . PHE A 1 160 ? -3.273 -9.789 -2.441 1.00 96.31 160 PHE A O 1
ATOM 1299 N N . TYR A 1 161 ? -1.241 -9.075 -1.815 1.00 97.56 161 TYR A N 1
ATOM 1300 C CA . TYR A 1 161 ? -1.129 -8.134 -2.931 1.00 97.56 161 TYR A CA 1
ATOM 1301 C C . TYR A 1 161 ? -1.006 -8.818 -4.290 1.00 97.56 161 TYR A C 1
ATOM 1303 O O . TYR A 1 161 ? -1.553 -8.300 -5.259 1.00 97.56 161 TYR A O 1
ATOM 1311 N N . LEU A 1 162 ? -0.370 -9.989 -4.379 1.00 96.88 162 LEU A N 1
ATOM 1312 C CA . LEU A 1 162 ? -0.369 -10.781 -5.612 1.00 96.88 162 LEU A CA 1
ATOM 1313 C C . LEU A 1 162 ? -1.790 -11.166 -6.018 1.00 96.88 162 LEU A C 1
ATOM 1315 O O . LEU A 1 162 ? -2.169 -10.970 -7.168 1.00 96.88 162 LEU A O 1
ATOM 1319 N N . ILE A 1 163 ? -2.605 -11.631 -5.071 1.00 96.69 163 ILE A N 1
ATOM 1320 C CA . ILE A 1 163 ? -4.011 -11.941 -5.334 1.00 96.69 163 ILE A CA 1
ATOM 1321 C C . ILE A 1 163 ? -4.762 -10.671 -5.737 1.00 96.69 163 ILE A C 1
ATOM 1323 O O . ILE A 1 163 ? -5.452 -10.681 -6.750 1.00 96.69 163 ILE A O 1
ATOM 1327 N N . LYS A 1 164 ? -4.606 -9.556 -5.012 1.00 96.88 164 LYS A N 1
ATOM 1328 C CA . LYS A 1 164 ? -5.314 -8.303 -5.331 1.00 96.88 164 LYS A CA 1
ATOM 1329 C C . LYS A 1 164 ? -4.868 -7.645 -6.638 1.00 96.88 164 LYS A C 1
ATOM 1331 O O . LYS A 1 164 ? -5.633 -6.863 -7.190 1.00 96.88 164 LYS A O 1
ATOM 1336 N N . LEU A 1 165 ? -3.674 -7.945 -7.147 1.00 96.69 165 LEU A N 1
ATOM 1337 C CA . LEU A 1 165 ? -3.224 -7.483 -8.463 1.00 96.69 165 LEU A CA 1
ATOM 1338 C C . LEU A 1 165 ? -4.002 -8.143 -9.605 1.00 96.69 165 LEU A C 1
ATOM 1340 O O . LEU A 1 165 ? -4.334 -7.477 -10.577 1.00 96.69 165 LEU A O 1
ATOM 1344 N N . PHE A 1 166 ? -4.305 -9.438 -9.493 1.00 95.19 166 PHE A N 1
ATOM 1345 C CA . PHE A 1 166 ? -5.004 -10.178 -10.551 1.00 95.19 166 PHE A CA 1
ATOM 1346 C C . PHE A 1 166 ? -6.508 -10.324 -10.295 1.00 95.19 166 PHE A C 1
ATOM 1348 O O . PHE A 1 166 ? -7.281 -10.481 -11.237 1.00 95.19 166 PHE A O 1
ATOM 1355 N N . TRP A 1 167 ? -6.931 -10.259 -9.032 1.00 96.06 167 TRP A N 1
ATOM 1356 C CA . TRP A 1 167 ? -8.310 -10.454 -8.592 1.00 96.06 167 TRP A CA 1
ATOM 1357 C C . TRP A 1 167 ? -8.740 -9.392 -7.557 1.00 96.06 167 TRP A C 1
ATOM 1359 O O . TRP A 1 167 ? -8.916 -9.687 -6.367 1.00 96.06 167 TRP A O 1
ATOM 1369 N N . PRO A 1 168 ? -8.898 -8.123 -7.979 1.00 95.44 168 PRO A N 1
ATOM 1370 C CA . PRO A 1 168 ? -9.148 -6.984 -7.094 1.00 95.44 168 PRO A CA 1
ATOM 1371 C C . PRO A 1 168 ? -10.617 -6.871 -6.635 1.00 95.44 168 PRO A C 1
ATOM 1373 O O . PRO A 1 168 ? -11.275 -5.848 -6.817 1.00 95.44 168 PRO A O 1
ATOM 1376 N N . ILE A 1 169 ? -11.154 -7.927 -6.027 1.00 90.94 169 ILE A N 1
ATOM 1377 C CA . ILE A 1 169 ? -12.504 -7.928 -5.442 1.00 90.94 169 ILE A CA 1
ATOM 1378 C C . ILE A 1 169 ? -12.457 -7.669 -3.935 1.00 90.94 169 ILE A C 1
ATOM 1380 O O . ILE A 1 169 ? -11.412 -7.821 -3.298 1.00 90.94 169 ILE A O 1
ATOM 1384 N N . ASN A 1 170 ? -13.603 -7.327 -3.341 1.00 92.12 170 ASN A N 1
ATOM 1385 C CA . ASN A 1 170 ? -13.742 -7.127 -1.892 1.00 92.12 170 ASN A CA 1
ATOM 1386 C C . ASN A 1 170 ? -12.755 -6.100 -1.318 1.00 92.12 170 ASN A C 1
ATOM 1388 O O . ASN A 1 170 ? -12.223 -6.300 -0.231 1.00 92.12 170 ASN A O 1
ATOM 1392 N N . LEU A 1 171 ? -12.493 -5.030 -2.077 1.00 95.00 171 LEU A N 1
ATOM 1393 C CA . LEU A 1 171 ? -11.664 -3.918 -1.624 1.00 95.00 171 LEU A CA 1
ATOM 1394 C C . LEU A 1 171 ? -12.377 -3.102 -0.540 1.00 95.00 171 LEU A C 1
ATOM 1396 O O . LEU A 1 171 ? -13.600 -2.908 -0.599 1.00 95.00 171 LEU A O 1
ATOM 1400 N N . THR A 1 172 ? -11.607 -2.677 0.459 1.00 94.12 172 THR A N 1
ATOM 1401 C CA . THR A 1 172 ? -12.071 -1.995 1.672 1.00 94.12 172 THR A CA 1
ATOM 1402 C C . THR A 1 172 ? -10.899 -1.275 2.345 1.00 94.12 172 THR A C 1
ATOM 1404 O O . THR A 1 172 ? -9.745 -1.658 2.173 1.00 94.12 172 THR A O 1
ATOM 1407 N N . VAL A 1 173 ? -11.190 -0.251 3.152 1.00 91.88 173 VAL A N 1
ATOM 1408 C CA . VAL A 1 173 ? -10.175 0.495 3.919 1.00 91.88 173 VAL A CA 1
ATOM 1409 C C . VAL A 1 173 ? -9.522 -0.343 5.028 1.00 91.88 173 VAL A C 1
ATOM 1411 O O . VAL A 1 173 ? -8.506 0.061 5.588 1.00 91.88 173 VAL A O 1
ATOM 1414 N N . GLU A 1 174 ? -10.114 -1.481 5.395 1.00 92.81 174 GLU A N 1
ATOM 1415 C CA . GLU A 1 174 ? -9.703 -2.306 6.533 1.00 92.81 174 GLU A CA 1
ATOM 1416 C C . GLU A 1 174 ? -10.104 -3.774 6.312 1.00 92.81 174 GLU A C 1
ATOM 1418 O O . GLU A 1 174 ? -11.267 -4.057 6.028 1.00 92.81 174 GLU A O 1
ATOM 1423 N N . TYR A 1 175 ? -9.140 -4.696 6.426 1.00 93.12 175 TYR A N 1
ATOM 1424 C CA . TYR A 1 175 ? -9.291 -6.110 6.035 1.00 93.12 175 TYR A CA 1
ATOM 1425 C C . TYR A 1 175 ? -9.298 -7.123 7.192 1.00 93.12 175 TYR A C 1
ATOM 1427 O O . TYR A 1 175 ? -9.396 -8.323 6.955 1.00 93.12 175 TYR A O 1
ATOM 1435 N N . GLY A 1 176 ? -9.085 -6.696 8.430 1.00 90.94 176 GLY A N 1
ATOM 1436 C CA . GLY A 1 176 ? -9.011 -7.543 9.625 1.00 90.94 176 GLY A CA 1
ATOM 1437 C C . GLY A 1 176 ? -7.725 -8.356 9.750 1.00 90.94 176 GLY A C 1
ATOM 1438 O O . GLY A 1 176 ? -7.515 -9.042 10.749 1.00 90.94 176 GLY A O 1
A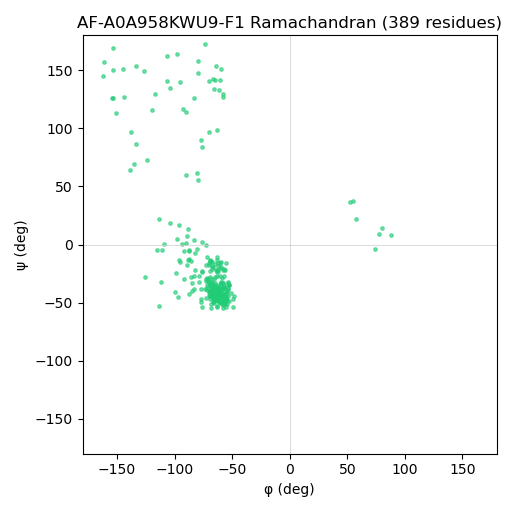TOM 1439 N N . ARG A 1 177 ? -6.839 -8.290 8.748 1.00 90.31 177 ARG A N 1
ATOM 1440 C CA . ARG A 1 177 ? -5.576 -9.037 8.724 1.00 90.31 177 ARG A CA 1
ATOM 1441 C C . ARG A 1 177 ? -4.550 -8.393 9.648 1.00 90.31 177 ARG A C 1
ATOM 1443 O O . ARG A 1 177 ? -3.747 -7.597 9.190 1.00 90.31 177 ARG A O 1
ATOM 1450 N N . ASN A 1 178 ? -4.575 -8.698 10.938 1.00 90.06 178 ASN A N 1
ATOM 1451 C CA . ASN A 1 178 ? -3.517 -8.316 11.881 1.00 90.06 178 ASN A CA 1
ATOM 1452 C C . ASN A 1 178 ? -2.660 -9.536 12.273 1.00 90.06 178 ASN A C 1
ATOM 1454 O O . ASN A 1 178 ? -3.105 -10.669 12.076 1.00 90.06 178 ASN A O 1
ATOM 1458 N N . PRO A 1 179 ? -1.441 -9.349 12.821 1.00 91.31 179 PRO A N 1
ATOM 1459 C CA . PRO A 1 179 ? -0.556 -10.471 13.128 1.00 91.31 179 PRO A CA 1
ATOM 1460 C C . PRO A 1 179 ? -1.172 -11.523 14.069 1.00 91.31 179 PRO A C 1
ATOM 1462 O O . PRO A 1 179 ? -1.132 -12.693 13.699 1.00 91.31 179 PRO A O 1
ATOM 1465 N N . PRO A 1 180 ? -1.810 -11.181 15.210 1.00 90.31 180 PRO A N 1
ATOM 1466 C CA . PRO A 1 180 ? -2.464 -12.189 16.057 1.00 90.31 180 PRO A CA 1
ATOM 1467 C C . PRO A 1 180 ? -3.564 -12.990 15.343 1.00 90.31 180 PRO A C 1
ATOM 1469 O O . PRO A 1 180 ? -3.643 -14.213 15.483 1.00 90.31 180 PRO A O 1
ATOM 1472 N N . TYR A 1 181 ? -4.399 -12.318 14.545 1.00 87.25 181 TYR A N 1
ATOM 1473 C CA . TYR A 1 181 ? -5.450 -12.968 13.762 1.00 87.25 181 TYR A CA 1
ATOM 1474 C C . TYR A 1 181 ? -4.863 -13.908 12.707 1.00 87.25 181 TYR A C 1
ATOM 1476 O O . TYR A 1 181 ? -5.255 -15.066 12.608 1.00 87.25 181 TYR A O 1
ATOM 1484 N N . PHE A 1 182 ? -3.878 -13.439 11.944 1.00 90.69 182 PHE A N 1
ATOM 1485 C CA . PHE A 1 182 ? -3.229 -14.254 10.925 1.00 90.69 182 PHE A CA 1
ATOM 1486 C C . PHE A 1 182 ? -2.531 -15.476 11.533 1.00 90.69 182 PHE A C 1
ATOM 1488 O O . PHE A 1 182 ? -2.726 -16.593 11.060 1.00 90.69 182 PHE A O 1
ATOM 1495 N N . LEU A 1 183 ? -1.776 -15.284 12.619 1.00 90.44 183 LEU A N 1
ATOM 1496 C CA . LEU A 1 183 ? -1.056 -16.368 13.286 1.00 90.44 183 LEU A CA 1
ATOM 1497 C C . LEU A 1 183 ? -1.993 -17.418 13.881 1.00 90.44 183 LEU A C 1
ATOM 1499 O O . LEU A 1 183 ? -1.554 -18.545 14.066 1.00 90.44 183 LEU A O 1
ATOM 1503 N N . SER A 1 184 ? -3.260 -17.094 14.153 1.00 91.25 184 SER A N 1
ATOM 1504 C CA . SER A 1 184 ? -4.284 -18.047 14.609 1.00 91.25 184 SER A CA 1
ATOM 1505 C C . SER A 1 184 ? -5.152 -18.615 13.475 1.00 91.25 184 SER A C 1
ATOM 1507 O O . SER A 1 184 ? -5.808 -19.637 13.672 1.00 91.25 184 SER A O 1
ATOM 1509 N N . SER A 1 185 ? -5.122 -18.007 12.287 1.00 91.38 185 SER A N 1
ATOM 1510 C CA . SER A 1 185 ? -5.924 -18.388 11.121 1.00 91.38 185 SER A CA 1
ATOM 1511 C C . SER A 1 185 ? -5.340 -19.592 10.358 1.00 91.38 185 SER A C 1
ATOM 1513 O O . SER A 1 185 ? -4.116 -19.714 10.250 1.00 91.38 185 SER A O 1
ATOM 1515 N N . PRO A 1 186 ? -6.180 -20.451 9.741 1.00 92.94 186 PRO A N 1
ATOM 1516 C CA . PRO A 1 186 ? -5.739 -21.468 8.779 1.00 92.94 186 PRO A CA 1
ATOM 1517 C C . PRO A 1 186 ? -4.976 -20.904 7.570 1.00 92.94 186 PRO A C 1
ATOM 1519 O O . PRO A 1 186 ? -4.192 -21.626 6.952 1.00 92.94 186 PRO A O 1
ATOM 1522 N N . ASP A 1 187 ? -5.149 -19.614 7.256 1.00 89.50 187 ASP A N 1
ATOM 1523 C CA . ASP A 1 187 ? -4.434 -18.934 6.167 1.00 89.50 187 ASP A CA 1
ATOM 1524 C C . ASP A 1 187 ? -2.911 -19.093 6.276 1.00 89.50 187 ASP A C 1
ATOM 1526 O O . ASP A 1 187 ? -2.219 -19.242 5.266 1.00 89.50 187 ASP A O 1
ATOM 1530 N N . ARG A 1 188 ? -2.386 -19.156 7.509 1.00 91.62 188 ARG A N 1
ATOM 1531 C CA . ARG A 1 188 ? -0.947 -19.267 7.793 1.00 91.62 188 ARG A CA 1
ATOM 1532 C C . ARG A 1 188 ? -0.269 -20.467 7.136 1.00 91.62 188 ARG A C 1
ATOM 1534 O O . ARG A 1 188 ? 0.951 -20.452 6.993 1.00 91.62 188 ARG A O 1
ATOM 1541 N N . TYR A 1 189 ? -1.025 -21.505 6.777 1.00 93.19 189 TYR A N 1
ATOM 1542 C CA . TYR A 1 189 ? -0.481 -22.738 6.213 1.00 93.19 189 TYR A CA 1
ATOM 1543 C C . TYR A 1 189 ? -0.204 -22.662 4.714 1.00 93.19 189 TYR A C 1
ATOM 1545 O O . TYR A 1 189 ? 0.627 -23.428 4.231 1.00 93.19 189 TYR A O 1
ATOM 1553 N N . TRP A 1 190 ? -0.848 -21.747 3.984 1.00 94.19 190 TRP A N 1
ATOM 1554 C CA . TRP A 1 190 ? -0.751 -21.701 2.523 1.00 94.19 190 TRP A CA 1
ATOM 1555 C C . TRP A 1 190 ? -0.311 -20.343 1.974 1.00 94.19 190 TRP A C 1
ATOM 1557 O O . TRP A 1 190 ? 0.321 -20.302 0.918 1.00 94.19 190 TRP A O 1
ATOM 1567 N N . THR A 1 191 ? -0.583 -19.228 2.665 1.00 94.25 191 THR A N 1
ATOM 1568 C CA . THR A 1 191 ? -0.335 -17.890 2.099 1.00 94.25 191 THR A CA 1
ATOM 1569 C C . THR A 1 191 ? 1.142 -17.559 1.924 1.00 94.25 191 THR A C 1
ATOM 1571 O O . THR A 1 191 ? 1.474 -16.648 1.178 1.00 94.25 191 THR A O 1
ATOM 1574 N N . TRP A 1 192 ? 2.065 -18.311 2.516 1.00 94.81 192 TRP A N 1
ATOM 1575 C CA . TRP A 1 192 ? 3.494 -18.142 2.257 1.00 94.81 192 TRP A CA 1
ATOM 1576 C C . TRP A 1 192 ? 3.935 -18.723 0.900 1.00 94.81 192 TRP A C 1
ATOM 1578 O O . TRP A 1 192 ? 4.931 -18.264 0.341 1.00 94.81 192 TRP A O 1
ATOM 1588 N N . ILE A 1 193 ? 3.198 -19.696 0.343 1.00 96.75 193 ILE A N 1
ATOM 1589 C CA . ILE A 1 193 ? 3.613 -20.457 -0.848 1.00 96.75 193 ILE A CA 1
ATOM 1590 C C . ILE A 1 193 ? 3.740 -19.550 -2.085 1.00 96.75 193 ILE A C 1
ATOM 1592 O O . ILE A 1 193 ? 4.821 -19.538 -2.680 1.00 96.75 193 ILE A O 1
ATOM 1596 N N . PRO A 1 194 ? 2.729 -18.741 -2.476 1.00 97.06 194 PRO A N 1
ATOM 1597 C CA . PRO A 1 194 ? 2.837 -17.914 -3.681 1.00 97.06 194 PRO A CA 1
ATOM 1598 C C . PRO A 1 194 ? 3.968 -16.885 -3.588 1.00 97.06 194 PRO A C 1
ATOM 1600 O O . PRO A 1 194 ? 4.707 -16.687 -4.555 1.00 97.06 194 PRO A O 1
ATOM 1603 N N . ALA A 1 195 ? 4.146 -16.274 -2.413 1.00 96.56 195 ALA A N 1
ATOM 1604 C CA . ALA A 1 195 ? 5.232 -15.338 -2.149 1.00 96.56 195 ALA A CA 1
ATOM 1605 C C . ALA A 1 195 ? 6.610 -16.003 -2.288 1.00 96.56 195 ALA A C 1
ATOM 1607 O O . ALA A 1 195 ? 7.470 -15.477 -2.995 1.00 96.56 195 ALA A O 1
ATOM 1608 N N . VAL A 1 196 ? 6.822 -17.172 -1.673 1.00 97.38 196 VAL A N 1
ATOM 1609 C CA . VAL A 1 196 ? 8.096 -17.905 -1.770 1.00 97.38 196 VAL A CA 1
ATOM 1610 C C . VAL A 1 196 ? 8.368 -18.359 -3.203 1.00 97.38 196 VAL A C 1
ATOM 1612 O O . VAL A 1 196 ? 9.486 -18.178 -3.684 1.00 97.38 196 VAL A O 1
ATOM 1615 N N . CYS A 1 197 ? 7.365 -18.876 -3.918 1.00 97.62 197 CYS A N 1
ATOM 1616 C CA . CYS A 1 197 ? 7.506 -19.242 -5.327 1.00 97.62 197 CYS A CA 1
ATOM 1617 C C . CYS A 1 197 ? 7.922 -18.041 -6.183 1.00 97.62 197 CYS A C 1
ATOM 1619 O O . CYS A 1 197 ? 8.853 -18.151 -6.981 1.00 97.62 197 CYS A O 1
ATOM 1621 N N . LEU A 1 198 ? 7.286 -16.880 -5.994 1.00 96.38 198 LEU A N 1
ATOM 1622 C CA . LEU A 1 198 ? 7.650 -15.664 -6.716 1.00 96.38 198 LEU A CA 1
ATOM 1623 C C . LEU A 1 198 ? 9.081 -15.220 -6.395 1.00 96.38 198 LEU A C 1
ATOM 1625 O O . LEU A 1 198 ? 9.845 -14.915 -7.308 1.00 9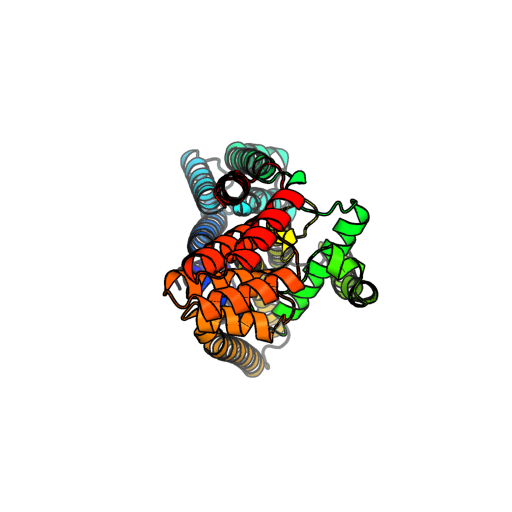6.38 198 LEU A O 1
ATOM 1629 N N . ILE A 1 199 ? 9.461 -15.207 -5.115 1.00 96.44 199 ILE A N 1
ATOM 1630 C CA . ILE A 1 199 ? 10.818 -14.846 -4.683 1.00 96.44 199 ILE A CA 1
ATOM 1631 C C . ILE A 1 199 ? 11.843 -15.802 -5.303 1.00 96.44 199 ILE A C 1
ATOM 1633 O O . ILE A 1 199 ? 12.845 -15.350 -5.856 1.00 96.44 199 ILE A O 1
ATOM 1637 N N . PHE A 1 200 ? 11.572 -17.109 -5.282 1.00 97.62 200 PHE A N 1
ATOM 1638 C CA . PHE A 1 200 ? 12.436 -18.119 -5.884 1.00 97.62 200 PHE A CA 1
ATOM 1639 C C . PHE A 1 200 ? 12.602 -17.908 -7.395 1.00 97.62 200 PHE A C 1
ATOM 1641 O O . PHE A 1 200 ? 13.732 -17.883 -7.882 1.00 97.62 200 PHE A O 1
ATOM 1648 N N . ILE A 1 201 ? 11.507 -17.681 -8.131 1.00 96.94 201 ILE A N 1
ATOM 1649 C CA . ILE A 1 201 ? 11.537 -17.371 -9.571 1.00 96.94 201 ILE A CA 1
ATOM 1650 C C . ILE A 1 201 ? 12.383 -16.121 -9.826 1.00 96.94 201 ILE A C 1
ATOM 1652 O O . ILE A 1 201 ? 13.239 -16.124 -10.714 1.00 96.94 201 ILE A O 1
ATOM 1656 N N . CYS A 1 202 ? 12.181 -15.068 -9.030 1.00 96.12 202 CYS A N 1
ATOM 1657 C CA . CYS A 1 202 ? 12.922 -13.820 -9.157 1.00 96.12 202 CYS A CA 1
ATOM 1658 C C . CYS A 1 202 ? 14.426 -14.010 -8.939 1.00 96.12 202 CYS A C 1
ATOM 1660 O O . CYS A 1 202 ? 15.215 -13.478 -9.717 1.00 96.12 202 CYS A O 1
ATOM 1662 N N . ILE A 1 203 ? 14.825 -14.787 -7.928 1.00 96.38 203 ILE A N 1
ATOM 1663 C CA . ILE A 1 203 ? 16.233 -15.087 -7.632 1.00 96.38 203 ILE A CA 1
ATOM 1664 C C . ILE A 1 203 ? 16.839 -15.961 -8.735 1.00 96.38 203 ILE A C 1
ATOM 1666 O O . ILE A 1 203 ? 17.880 -15.616 -9.296 1.00 96.38 203 ILE A O 1
ATOM 1670 N N . HIS A 1 204 ? 16.178 -17.068 -9.084 1.00 97.38 204 HIS A N 1
ATOM 1671 C CA . HIS A 1 204 ? 16.686 -18.044 -10.047 1.00 97.38 204 HIS A CA 1
ATOM 1672 C C . HIS A 1 204 ? 16.863 -17.438 -11.449 1.00 97.38 204 HIS A C 1
ATOM 1674 O O . HIS A 1 204 ? 17.860 -17.693 -12.127 1.00 97.38 204 HIS A O 1
ATOM 1680 N N . HIS A 1 205 ? 15.928 -16.589 -11.884 1.00 96.31 205 HIS A N 1
ATOM 1681 C CA . HIS A 1 205 ? 15.953 -15.975 -13.213 1.00 96.31 205 HIS A CA 1
ATOM 1682 C C . HIS A 1 205 ? 16.532 -14.554 -13.248 1.00 96.31 205 HIS A C 1
ATOM 1684 O O . HIS A 1 205 ? 16.587 -13.957 -14.326 1.00 96.31 205 HIS A O 1
ATOM 1690 N N . TRP A 1 206 ? 17.045 -14.027 -12.128 1.00 95.44 206 TRP A N 1
ATOM 1691 C CA . TRP A 1 206 ? 17.496 -12.634 -12.002 1.00 95.44 206 TRP A CA 1
ATOM 1692 C C . TRP A 1 206 ? 18.431 -12.176 -13.130 1.00 95.44 206 TRP A C 1
ATOM 1694 O O . TRP A 1 206 ? 18.251 -11.113 -13.728 1.00 95.44 206 TRP A O 1
ATOM 1704 N N . ARG A 1 207 ? 19.434 -13.000 -13.463 1.00 94.62 207 ARG A N 1
ATOM 1705 C CA . ARG A 1 207 ? 20.433 -12.677 -14.497 1.00 94.62 207 ARG A CA 1
ATOM 1706 C C . ARG A 1 207 ? 19.853 -12.659 -15.913 1.00 94.62 207 ARG A C 1
ATOM 1708 O O . ARG A 1 207 ? 20.429 -12.007 -16.778 1.00 94.62 207 ARG A O 1
ATOM 1715 N N . ARG A 1 208 ? 18.736 -13.356 -16.144 1.00 94.56 208 ARG A N 1
ATOM 1716 C CA . ARG A 1 208 ? 18.056 -13.446 -17.447 1.00 94.56 208 ARG A CA 1
ATOM 1717 C C . ARG A 1 208 ? 17.022 -12.342 -17.654 1.00 94.56 208 ARG A C 1
ATOM 1719 O O . ARG A 1 208 ? 16.616 -12.104 -18.787 1.00 94.56 208 ARG A O 1
ATOM 1726 N N . PHE A 1 209 ? 16.586 -11.674 -16.590 1.00 95.69 209 PHE A N 1
ATOM 1727 C CA . PHE A 1 209 ? 15.633 -10.581 -16.711 1.00 95.69 209 PHE A CA 1
ATOM 1728 C C . PHE A 1 209 ? 16.226 -9.380 -17.444 1.00 95.69 209 PHE A C 1
ATOM 1730 O O . PHE A 1 209 ? 17.388 -9.008 -17.242 1.00 95.69 209 PHE A O 1
ATOM 1737 N N . ARG A 1 210 ? 15.382 -8.741 -18.261 1.00 95.50 210 ARG A N 1
ATOM 1738 C CA . ARG A 1 210 ? 15.686 -7.427 -18.828 1.00 95.50 210 ARG A CA 1
ATOM 1739 C C . ARG A 1 210 ? 15.793 -6.388 -17.712 1.00 95.50 210 ARG A C 1
ATOM 1741 O O . ARG A 1 210 ? 15.189 -6.533 -16.648 1.00 95.50 210 ARG A O 1
ATOM 1748 N N . ASP A 1 211 ? 16.557 -5.336 -17.964 1.00 96.19 211 ASP A N 1
ATOM 1749 C CA . ASP A 1 211 ? 16.817 -4.264 -17.001 1.00 96.19 211 ASP A CA 1
ATOM 1750 C C . ASP A 1 211 ? 15.532 -3.595 -16.501 1.00 96.19 211 ASP A C 1
ATOM 1752 O O . ASP A 1 211 ? 15.408 -3.288 -15.318 1.00 96.19 211 ASP A O 1
ATOM 1756 N N . GLU A 1 212 ? 14.545 -3.436 -17.379 1.00 97.38 212 GLU A N 1
ATOM 1757 C CA . GLU A 1 212 ? 13.239 -2.863 -17.062 1.00 97.38 212 GLU A CA 1
ATOM 1758 C C . GLU A 1 212 ? 12.448 -3.755 -16.094 1.00 97.38 212 GLU A C 1
ATOM 1760 O O . GLU A 1 212 ? 11.782 -3.252 -15.193 1.00 97.38 212 GLU A O 1
ATOM 1765 N N . VAL A 1 213 ? 12.571 -5.084 -16.214 1.00 98.12 213 VAL A N 1
ATOM 1766 C CA . VAL A 1 213 ? 11.951 -6.031 -15.271 1.00 98.12 213 VAL A CA 1
ATOM 1767 C C . VAL A 1 213 ? 12.638 -5.949 -13.913 1.00 98.12 213 VAL A C 1
ATOM 1769 O O . VAL A 1 213 ? 11.956 -5.875 -12.897 1.00 98.12 213 VAL A O 1
ATOM 1772 N N . LYS A 1 214 ? 13.976 -5.896 -13.877 1.00 98.12 214 LYS A N 1
ATOM 1773 C CA . LYS A 1 214 ? 14.732 -5.728 -12.624 1.00 98.12 214 LYS A CA 1
ATOM 1774 C C . LYS A 1 214 ? 14.347 -4.434 -11.910 1.00 98.12 214 LYS A C 1
ATOM 1776 O O . LYS A 1 214 ? 14.155 -4.448 -10.698 1.00 98.12 214 LYS A O 1
ATOM 1781 N N . LEU A 1 215 ? 14.198 -3.337 -12.655 1.00 98.25 215 LEU A N 1
ATOM 1782 C CA . LEU A 1 215 ? 13.743 -2.060 -12.111 1.00 98.25 215 LEU A CA 1
ATOM 1783 C C . LEU A 1 215 ? 12.298 -2.144 -11.608 1.00 98.25 215 LEU A C 1
ATOM 1785 O O . LEU A 1 215 ? 12.012 -1.681 -10.509 1.00 98.25 215 LEU A O 1
ATOM 1789 N N . GLY A 1 216 ? 11.399 -2.765 -12.375 1.00 98.38 216 GLY A N 1
ATOM 1790 C CA . GLY A 1 216 ? 10.011 -2.963 -11.962 1.00 98.38 216 GLY A CA 1
ATOM 1791 C C . GLY A 1 216 ? 9.904 -3.768 -10.665 1.00 98.38 216 GLY A C 1
ATOM 1792 O O . GLY A 1 216 ? 9.215 -3.349 -9.736 1.00 98.38 216 GLY A O 1
ATOM 1793 N N . LEU A 1 217 ? 10.661 -4.864 -10.552 1.00 98.12 217 LEU A N 1
ATOM 1794 C CA . LEU A 1 217 ? 10.758 -5.668 -9.331 1.00 98.12 217 LEU A CA 1
ATOM 1795 C C . LEU A 1 217 ? 11.373 -4.884 -8.164 1.00 98.12 217 LEU A C 1
ATOM 1797 O O . LEU A 1 217 ? 10.895 -5.013 -7.039 1.00 98.12 217 LEU A O 1
ATOM 1801 N N . ALA A 1 218 ? 12.380 -4.041 -8.416 1.00 98.12 218 ALA A N 1
ATOM 1802 C CA . ALA A 1 218 ? 12.959 -3.171 -7.395 1.00 98.12 218 ALA A CA 1
ATOM 1803 C C . ALA A 1 218 ? 11.943 -2.144 -6.874 1.00 98.12 218 ALA A C 1
ATOM 1805 O O . ALA A 1 218 ? 11.843 -1.960 -5.666 1.00 98.12 218 ALA A O 1
ATOM 1806 N N . ILE A 1 219 ? 11.145 -1.526 -7.753 1.00 98.44 219 ILE A N 1
ATOM 1807 C CA . ILE A 1 219 ? 10.075 -0.593 -7.363 1.00 98.44 219 ILE A CA 1
ATOM 1808 C C . ILE A 1 219 ? 8.993 -1.310 -6.542 1.00 98.44 219 ILE A C 1
ATOM 1810 O O . ILE A 1 219 ? 8.553 -0.774 -5.526 1.00 98.44 219 ILE A O 1
ATOM 1814 N N . ILE A 1 220 ? 8.586 -2.523 -6.938 1.00 98.31 220 ILE A N 1
ATOM 1815 C CA . ILE A 1 220 ? 7.602 -3.327 -6.192 1.00 98.31 220 ILE A CA 1
ATOM 1816 C C . ILE A 1 220 ? 8.143 -3.688 -4.805 1.00 98.31 220 ILE A C 1
ATOM 1818 O O . ILE A 1 220 ? 7.500 -3.398 -3.797 1.00 98.31 220 ILE A O 1
ATOM 1822 N N . GLY A 1 221 ? 9.332 -4.294 -4.749 1.00 96.88 221 GLY A N 1
ATOM 1823 C CA . GLY A 1 221 ? 9.942 -4.745 -3.501 1.00 96.88 221 GLY A CA 1
ATOM 1824 C C . GLY A 1 221 ? 10.223 -3.587 -2.548 1.00 96.88 221 GLY A C 1
ATOM 1825 O O . GLY A 1 221 ? 9.834 -3.642 -1.384 1.00 96.88 221 GLY A O 1
ATOM 1826 N N . ALA A 1 222 ? 10.826 -2.507 -3.050 1.00 96.62 222 ALA A N 1
ATOM 1827 C CA . ALA A 1 222 ? 11.112 -1.325 -2.248 1.00 96.62 222 ALA A CA 1
ATOM 1828 C C . ALA A 1 222 ? 9.826 -0.604 -1.820 1.00 96.62 222 ALA A C 1
ATOM 1830 O O . ALA A 1 222 ? 9.726 -0.202 -0.669 1.00 96.62 222 ALA A O 1
ATOM 1831 N N . GLY A 1 223 ? 8.822 -0.487 -2.694 1.00 96.25 223 GLY A N 1
ATOM 1832 C CA . GLY A 1 223 ? 7.543 0.151 -2.371 1.00 96.25 223 GLY A CA 1
ATOM 1833 C C . GLY A 1 223 ? 6.740 -0.592 -1.298 1.00 96.25 223 GLY A C 1
ATOM 1834 O O . GLY A 1 223 ? 6.075 0.049 -0.487 1.00 96.25 223 GLY A O 1
ATOM 1835 N N . LEU A 1 224 ? 6.838 -1.925 -1.253 1.00 96.00 224 LEU A N 1
ATOM 1836 C CA . LEU A 1 224 ? 6.197 -2.742 -0.220 1.00 96.00 224 LEU A CA 1
ATOM 1837 C C . LEU A 1 224 ? 7.009 -2.821 1.078 1.00 96.00 224 LEU A C 1
ATOM 1839 O O . LEU A 1 224 ? 6.420 -2.989 2.143 1.00 96.00 224 LEU A O 1
ATOM 1843 N N . LEU A 1 225 ? 8.337 -2.675 1.027 1.00 93.94 225 LEU A N 1
ATOM 1844 C CA . LEU A 1 225 ? 9.227 -2.883 2.176 1.00 93.94 225 LEU A CA 1
ATOM 1845 C C . LEU A 1 225 ? 8.782 -2.164 3.472 1.00 93.94 225 LEU A C 1
ATOM 1847 O O . LEU A 1 225 ? 8.772 -2.823 4.515 1.00 93.94 225 LEU A O 1
ATOM 1851 N N . PRO A 1 226 ? 8.351 -0.881 3.459 1.00 91.38 226 PRO A N 1
ATOM 1852 C CA . PRO A 1 226 ? 7.913 -0.190 4.675 1.00 91.38 226 PRO A CA 1
ATOM 1853 C C . PRO A 1 226 ? 6.632 -0.758 5.298 1.00 91.38 226 PRO A C 1
ATOM 1855 O O . PRO A 1 226 ? 6.356 -0.489 6.464 1.00 91.38 226 PRO A O 1
ATOM 1858 N N . VAL A 1 227 ? 5.837 -1.509 4.530 1.00 91.00 227 VAL A N 1
ATOM 1859 C CA . VAL A 1 227 ? 4.499 -1.978 4.920 1.00 91.00 227 VAL A CA 1
ATOM 1860 C C . VAL A 1 227 ? 4.392 -3.497 5.052 1.00 91.00 227 VAL A C 1
ATOM 1862 O O . VAL A 1 227 ? 3.366 -3.981 5.511 1.00 91.00 227 VAL A O 1
ATOM 1865 N N . LEU A 1 228 ? 5.448 -4.257 4.729 1.00 92.00 228 LEU A N 1
ATOM 1866 C CA . LEU A 1 228 ? 5.470 -5.724 4.868 1.00 92.00 228 LEU A CA 1
ATOM 1867 C C . LEU A 1 228 ? 5.246 -6.209 6.311 1.00 92.00 228 LEU A C 1
ATOM 1869 O O . LEU A 1 228 ? 4.902 -7.363 6.536 1.00 92.00 228 LEU A O 1
ATOM 1873 N N . GLY A 1 229 ? 5.445 -5.339 7.303 1.00 86.06 229 GLY A N 1
ATOM 1874 C CA . GLY A 1 229 ? 5.262 -5.680 8.713 1.00 86.06 229 GLY A CA 1
ATOM 1875 C C . GLY A 1 229 ? 6.492 -6.271 9.402 1.00 86.06 229 GLY A C 1
ATOM 1876 O O . GLY A 1 229 ? 6.407 -6.654 10.574 1.00 86.06 229 GLY A O 1
ATOM 1877 N N . ILE A 1 230 ? 7.644 -6.264 8.718 1.00 87.94 230 ILE A N 1
ATOM 1878 C CA . ILE A 1 230 ? 8.966 -6.570 9.294 1.00 87.94 230 ILE A CA 1
ATOM 1879 C C . ILE A 1 230 ? 9.235 -5.670 10.506 1.00 87.94 230 ILE A C 1
ATOM 1881 O O . ILE A 1 230 ? 9.697 -6.138 11.543 1.00 87.94 230 ILE A O 1
ATOM 1885 N N . LYS A 1 231 ? 8.888 -4.383 10.402 1.00 86.94 231 LYS A N 1
ATOM 1886 C CA . LYS A 1 231 ? 8.849 -3.455 11.531 1.00 86.94 231 LYS A CA 1
ATOM 1887 C C . LYS A 1 231 ? 7.398 -3.166 11.918 1.00 86.94 231 LYS A C 1
ATOM 1889 O O . LYS A 1 231 ? 6.543 -3.027 11.048 1.00 86.94 231 LYS A O 1
ATOM 1894 N N . SER A 1 232 ? 7.134 -3.073 13.223 1.00 84.38 232 SER A N 1
ATOM 1895 C CA . SER A 1 232 ? 5.827 -2.674 13.753 1.00 84.38 232 SER A CA 1
ATOM 1896 C C . SER A 1 232 ? 5.418 -1.281 13.303 1.00 84.38 232 SER A C 1
ATOM 1898 O O . SER A 1 232 ? 6.231 -0.359 13.349 1.00 84.38 232 SER A O 1
ATOM 1900 N N . PHE A 1 233 ? 4.132 -1.118 13.017 1.00 87.62 233 PHE A N 1
ATOM 1901 C CA . PHE A 1 233 ? 3.486 0.184 12.892 1.00 87.62 233 PHE A CA 1
ATOM 1902 C C . PHE A 1 233 ? 2.051 0.115 13.423 1.00 87.62 233 PHE A C 1
ATOM 1904 O O . PHE A 1 233 ? 1.415 -0.936 13.372 1.00 87.62 233 PHE A O 1
ATOM 1911 N N . VAL A 1 234 ? 1.531 1.233 13.938 1.00 87.81 234 VAL A N 1
ATOM 1912 C CA . VAL A 1 234 ? 0.270 1.282 14.712 1.00 87.81 234 VAL A CA 1
ATOM 1913 C C . VAL A 1 234 ? -0.928 0.716 13.944 1.00 87.81 234 VAL A C 1
ATOM 1915 O O . VAL A 1 234 ? -1.769 0.035 14.525 1.00 87.81 234 VAL A O 1
ATOM 1918 N N . TYR A 1 235 ? -0.988 0.934 12.628 1.00 90.12 235 TYR A N 1
ATOM 1919 C CA . TYR A 1 235 ? -2.096 0.446 11.802 1.00 90.12 235 TYR A CA 1
ATOM 1920 C C . TYR A 1 235 ? -2.210 -1.094 11.794 1.00 90.12 235 TYR A C 1
ATOM 1922 O O . TYR A 1 235 ? -3.320 -1.598 11.657 1.00 90.12 235 TYR A O 1
ATOM 1930 N N . GLN A 1 236 ? -1.134 -1.842 12.097 1.00 91.75 236 GLN A N 1
ATOM 1931 C CA . GLN A 1 236 ? -1.172 -3.307 12.266 1.00 91.75 236 GLN A CA 1
ATOM 1932 C C . GLN A 1 236 ? -2.043 -3.785 13.432 1.00 91.75 236 GLN A C 1
ATOM 1934 O O . GLN A 1 236 ? -2.345 -4.972 13.512 1.00 91.75 236 GLN A O 1
ATOM 1939 N N . ASN A 1 237 ? -2.458 -2.888 14.330 1.00 90.62 237 ASN A N 1
ATOM 1940 C CA . ASN A 1 237 ? -3.482 -3.177 15.333 1.00 90.62 237 ASN A CA 1
ATOM 1941 C C . ASN A 1 237 ? -4.848 -3.493 14.697 1.00 90.62 237 ASN A C 1
ATOM 1943 O O . ASN A 1 237 ? -5.686 -4.148 15.312 1.00 90.62 237 ASN A O 1
ATOM 1947 N N . VAL A 1 238 ? -5.065 -3.011 13.472 1.00 91.12 238 VAL A N 1
ATOM 1948 C CA . VAL A 1 238 ? -6.293 -3.212 12.706 1.00 91.12 238 VAL A CA 1
ATOM 1949 C C . VAL A 1 238 ? -6.004 -4.072 11.474 1.00 91.12 238 VAL A C 1
ATOM 1951 O O . VAL A 1 238 ? -6.611 -5.127 11.310 1.00 91.12 238 VAL A O 1
ATOM 1954 N N . SER A 1 239 ? -5.013 -3.693 10.657 1.00 93.56 239 SER A N 1
ATOM 1955 C CA . SER A 1 239 ? -4.610 -4.471 9.485 1.00 93.56 239 SER A CA 1
ATOM 1956 C C . SER A 1 239 ? -3.144 -4.264 9.072 1.00 93.56 239 SER A C 1
ATOM 1958 O O . SER A 1 239 ? -2.566 -3.197 9.258 1.00 93.56 239 SER A O 1
ATOM 1960 N N . THR A 1 240 ? -2.524 -5.284 8.482 1.00 92.56 240 THR A N 1
ATOM 1961 C CA . THR A 1 240 ? -1.196 -5.234 7.856 1.00 92.56 240 THR A CA 1
ATOM 1962 C C . THR A 1 240 ? -1.256 -4.800 6.394 1.00 92.56 240 THR A C 1
ATOM 1964 O O . THR A 1 240 ? -0.224 -4.457 5.820 1.00 92.56 240 THR A O 1
ATOM 1967 N N . VAL A 1 241 ? -2.449 -4.776 5.794 1.00 94.81 241 VAL A N 1
ATOM 1968 C CA . VAL A 1 241 ? -2.658 -4.503 4.370 1.00 94.81 241 VAL A CA 1
ATOM 1969 C C . VAL A 1 241 ? -3.662 -3.375 4.152 1.00 94.81 241 VAL A C 1
ATOM 1971 O O . VAL A 1 241 ? -4.561 -3.163 4.959 1.00 94.81 241 VAL A O 1
ATOM 1974 N N . SER A 1 242 ? -3.488 -2.629 3.063 1.00 94.56 242 SER A N 1
ATOM 1975 C CA . SER A 1 242 ? -4.389 -1.561 2.616 1.00 94.56 242 SER A CA 1
ATOM 1976 C C . SER A 1 242 ? -4.101 -1.258 1.146 1.00 94.56 242 SER A C 1
ATOM 1978 O O . SER A 1 242 ? -2.950 -1.331 0.707 1.00 94.56 242 SER A O 1
ATOM 1980 N N . ASP A 1 243 ? -5.131 -0.916 0.376 1.00 95.00 243 ASP A N 1
ATOM 1981 C CA . ASP A 1 243 ? -5.022 -0.754 -1.078 1.00 95.00 243 ASP A CA 1
ATOM 1982 C C . ASP A 1 243 ? -4.056 0.377 -1.436 1.00 95.00 243 ASP A C 1
ATOM 1984 O O . ASP A 1 243 ? -3.230 0.239 -2.342 1.00 95.00 243 ASP A O 1
ATOM 1988 N N . ARG A 1 244 ? -4.050 1.455 -0.638 1.00 93.69 244 ARG A N 1
ATOM 1989 C CA . ARG A 1 244 ? -3.144 2.603 -0.823 1.00 93.69 244 ARG A CA 1
ATOM 1990 C C . ARG A 1 244 ? -1.658 2.262 -0.807 1.00 93.69 244 ARG A C 1
ATOM 1992 O O . ARG A 1 244 ? -0.846 3.020 -1.349 1.00 93.69 244 ARG A O 1
ATOM 1999 N N . TYR A 1 245 ? -1.274 1.135 -0.210 1.00 94.38 245 TYR A N 1
ATOM 2000 C CA . TYR A 1 245 ? 0.117 0.689 -0.202 1.00 94.38 245 TYR A CA 1
ATOM 2001 C C . TYR A 1 245 ? 0.606 0.230 -1.580 1.00 94.38 245 TYR A C 1
ATOM 2003 O O . TYR A 1 245 ? 1.811 0.220 -1.819 1.00 94.38 245 TYR A O 1
ATOM 2011 N N . MET A 1 246 ? -0.305 -0.057 -2.512 1.00 95.75 246 MET A N 1
ATOM 2012 C CA . MET A 1 246 ? 0.026 -0.474 -3.875 1.00 95.75 246 MET A CA 1
ATOM 2013 C C . MET A 1 246 ? 0.234 0.684 -4.856 1.00 95.75 246 MET A C 1
ATOM 2015 O O . MET A 1 246 ? 0.675 0.434 -5.975 1.00 95.75 246 MET A O 1
ATOM 2019 N N . SER A 1 247 ? 0.007 1.936 -4.443 1.00 93.62 247 SER A N 1
ATOM 2020 C CA . SER A 1 247 ? 0.198 3.130 -5.286 1.00 93.62 247 SER A CA 1
ATOM 2021 C C . SER A 1 247 ? 1.561 3.162 -5.990 1.00 93.62 247 SER A C 1
ATOM 2023 O O . SER A 1 247 ? 1.620 3.244 -7.215 1.00 93.62 247 SER A O 1
ATOM 2025 N N . VAL A 1 248 ? 2.655 3.030 -5.235 1.00 96.19 248 VAL A N 1
ATOM 2026 C CA . VAL A 1 248 ? 4.023 3.015 -5.782 1.00 96.19 248 VAL A CA 1
ATOM 2027 C C . VAL A 1 248 ? 4.383 1.667 -6.425 1.00 96.19 248 VAL A C 1
ATOM 2029 O O . VAL A 1 248 ? 4.863 1.682 -7.560 1.00 96.19 248 VAL A O 1
ATOM 2032 N N . PRO A 1 249 ? 4.127 0.497 -5.800 1.00 98.06 249 PRO A N 1
ATOM 2033 C CA . PRO A 1 249 ? 4.360 -0.802 -6.438 1.00 98.06 249 PRO A CA 1
ATOM 2034 C C . PRO A 1 249 ? 3.708 -0.962 -7.817 1.00 98.06 249 PRO A C 1
ATOM 2036 O O . PRO A 1 249 ? 4.310 -1.566 -8.705 1.00 98.06 249 PRO A O 1
ATOM 2039 N N . LEU A 1 250 ? 2.523 -0.381 -8.044 1.00 97.94 250 LEU A N 1
ATOM 2040 C CA . LEU A 1 250 ? 1.844 -0.427 -9.343 1.00 97.94 250 LEU A CA 1
ATOM 2041 C C . LEU A 1 250 ? 2.657 0.221 -10.475 1.00 97.94 250 LEU A C 1
ATOM 2043 O O . LEU A 1 250 ? 2.548 -0.220 -11.618 1.00 97.94 250 LEU A O 1
ATOM 2047 N N . ILE A 1 251 ? 3.529 1.194 -10.185 1.00 98.44 251 ILE A N 1
ATOM 2048 C CA . ILE A 1 251 ? 4.484 1.731 -11.171 1.00 98.44 251 ILE A CA 1
ATOM 2049 C C . ILE A 1 251 ? 5.395 0.600 -11.676 1.00 98.44 251 ILE A C 1
ATOM 2051 O O . ILE A 1 251 ? 5.555 0.415 -12.881 1.00 98.44 251 ILE A O 1
ATOM 2055 N N . GLY A 1 252 ? 5.936 -0.213 -10.766 1.00 98.38 252 GLY A N 1
ATOM 2056 C CA . GLY A 1 252 ? 6.767 -1.363 -11.122 1.00 98.38 252 GLY A CA 1
ATOM 2057 C C . GLY A 1 252 ? 5.986 -2.471 -11.832 1.00 98.38 252 GLY A C 1
ATOM 2058 O O . GLY A 1 252 ? 6.473 -3.021 -12.820 1.00 98.38 252 GLY A O 1
ATOM 2059 N N . VAL A 1 253 ? 4.751 -2.753 -11.399 1.00 98.44 253 VAL A N 1
ATOM 2060 C CA . VAL A 1 253 ? 3.870 -3.738 -12.058 1.00 98.44 253 VAL A CA 1
ATOM 2061 C C . VAL A 1 253 ? 3.595 -3.343 -13.506 1.00 98.44 253 VAL A C 1
ATOM 2063 O O . VAL A 1 253 ? 3.721 -4.172 -14.406 1.00 98.44 253 VAL A O 1
ATOM 2066 N N . THR A 1 254 ? 3.262 -2.076 -13.754 1.00 98.25 254 THR A N 1
ATO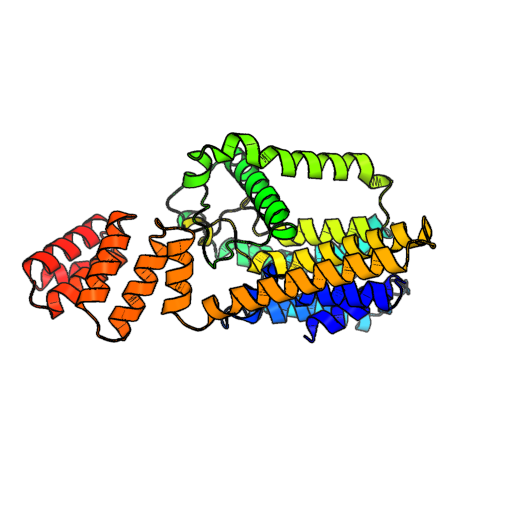M 2067 C CA . THR A 1 254 ? 2.962 -1.588 -15.110 1.00 98.25 254 THR A CA 1
ATOM 2068 C C . THR A 1 254 ? 4.191 -1.596 -16.018 1.00 98.25 254 THR A C 1
ATOM 2070 O O . THR A 1 254 ? 4.066 -1.895 -17.206 1.00 98.25 254 THR A O 1
ATOM 2073 N N . LEU A 1 255 ? 5.390 -1.372 -15.466 1.00 98.56 255 LEU A N 1
ATOM 2074 C CA . LEU A 1 255 ? 6.646 -1.529 -16.198 1.00 98.56 255 LEU A CA 1
ATOM 2075 C C . LEU A 1 255 ? 6.875 -2.990 -16.620 1.00 98.56 255 LEU A C 1
ATOM 2077 O O . LEU A 1 255 ? 7.146 -3.252 -17.792 1.00 98.56 255 LEU A O 1
ATOM 2081 N N . VAL A 1 256 ? 6.701 -3.949 -15.702 1.00 98.44 256 VAL A N 1
ATOM 2082 C CA . VAL A 1 256 ? 6.810 -5.390 -16.009 1.00 98.44 256 VAL A CA 1
ATOM 2083 C C . VAL A 1 256 ? 5.755 -5.816 -17.037 1.00 98.44 256 VAL A C 1
ATOM 2085 O O . VAL A 1 256 ? 6.077 -6.534 -17.985 1.00 98.44 256 VAL A O 1
ATOM 2088 N N . PHE A 1 257 ? 4.521 -5.325 -16.903 1.00 98.38 257 PHE A N 1
ATOM 2089 C CA . PHE A 1 257 ? 3.444 -5.543 -17.871 1.00 98.38 257 PHE A CA 1
ATOM 2090 C C . PHE A 1 257 ? 3.829 -5.056 -19.277 1.00 98.38 257 PHE A C 1
ATOM 2092 O O . PHE A 1 257 ? 3.692 -5.808 -20.241 1.00 98.38 257 PHE A O 1
ATOM 2099 N N . CYS A 1 258 ? 4.384 -3.846 -19.406 1.00 98.50 258 CYS A N 1
ATOM 2100 C CA . CYS A 1 258 ? 4.821 -3.313 -20.701 1.00 98.50 258 CYS A CA 1
ATOM 2101 C C . CYS A 1 258 ? 5.930 -4.162 -21.334 1.00 98.50 258 CYS A C 1
ATOM 2103 O O . CYS A 1 258 ? 5.889 -4.419 -22.538 1.00 98.50 258 CYS A O 1
ATOM 2105 N N . VAL A 1 259 ? 6.887 -4.656 -20.535 1.00 98.25 259 VAL A N 1
ATOM 2106 C CA . VAL A 1 259 ? 7.918 -5.583 -21.030 1.00 98.25 259 VAL A CA 1
ATOM 2107 C C . VAL A 1 259 ? 7.289 -6.873 -21.554 1.00 98.25 259 VAL A C 1
ATOM 2109 O O . VAL A 1 259 ? 7.669 -7.328 -22.633 1.00 98.25 259 VAL A O 1
ATOM 2112 N N . ALA A 1 260 ? 6.329 -7.449 -20.826 1.00 97.06 260 ALA A N 1
ATOM 2113 C CA . ALA A 1 260 ? 5.658 -8.684 -21.224 1.00 97.06 260 ALA A CA 1
ATOM 2114 C C . ALA A 1 260 ? 4.876 -8.516 -22.538 1.00 97.06 260 ALA A C 1
ATOM 2116 O O . ALA A 1 260 ? 5.030 -9.325 -23.453 1.00 97.06 260 ALA A O 1
ATOM 2117 N N . VAL A 1 261 ? 4.101 -7.434 -22.669 1.00 97.38 261 VAL A N 1
ATOM 2118 C CA . VAL A 1 261 ? 3.364 -7.111 -23.902 1.00 97.38 261 VAL A CA 1
ATOM 2119 C C . VAL A 1 261 ? 4.326 -6.916 -25.075 1.00 97.38 261 VAL A C 1
ATOM 2121 O O . VAL A 1 261 ? 4.146 -7.527 -26.127 1.00 97.38 261 VAL A O 1
ATOM 2124 N N . ASN A 1 262 ? 5.385 -6.122 -24.889 1.00 96.69 262 ASN A N 1
ATOM 2125 C CA . ASN A 1 262 ? 6.382 -5.872 -25.930 1.00 96.69 262 ASN A CA 1
ATOM 2126 C C . ASN A 1 262 ? 7.091 -7.164 -26.373 1.00 96.69 262 ASN A C 1
ATOM 2128 O O . ASN A 1 262 ? 7.306 -7.388 -27.561 1.00 96.69 262 ASN A O 1
ATOM 2132 N N . TYR A 1 263 ? 7.408 -8.051 -25.426 1.00 95.25 263 TYR A N 1
ATOM 2133 C CA . TYR A 1 263 ? 8.009 -9.353 -25.712 1.00 95.25 263 TYR A CA 1
ATOM 2134 C C . TYR A 1 263 ? 7.087 -10.254 -26.549 1.00 95.25 263 TYR A C 1
ATOM 2136 O O . TYR A 1 263 ? 7.536 -10.840 -27.534 1.00 95.25 263 TYR A O 1
ATOM 2144 N N . ILE A 1 264 ? 5.795 -10.331 -26.208 1.00 95.19 264 ILE A N 1
ATOM 2145 C CA . ILE A 1 264 ? 4.808 -11.120 -26.965 1.00 95.19 264 ILE A CA 1
ATOM 2146 C C . ILE A 1 264 ? 4.688 -10.608 -28.403 1.00 95.19 264 ILE A C 1
ATOM 2148 O O . ILE A 1 264 ? 4.695 -11.414 -29.335 1.00 95.19 264 ILE A O 1
ATOM 2152 N N . LEU A 1 265 ? 4.608 -9.288 -28.587 1.00 94.56 265 LEU A N 1
ATOM 2153 C CA . LEU A 1 265 ? 4.488 -8.672 -29.909 1.00 94.56 265 LEU A CA 1
ATOM 2154 C C . LEU A 1 265 ? 5.728 -8.913 -30.775 1.00 94.56 265 LEU A C 1
ATOM 2156 O O . LEU A 1 265 ? 5.585 -9.222 -31.956 1.00 94.56 265 LEU A O 1
ATOM 2160 N N . ASN A 1 266 ? 6.924 -8.870 -30.182 1.00 92.44 26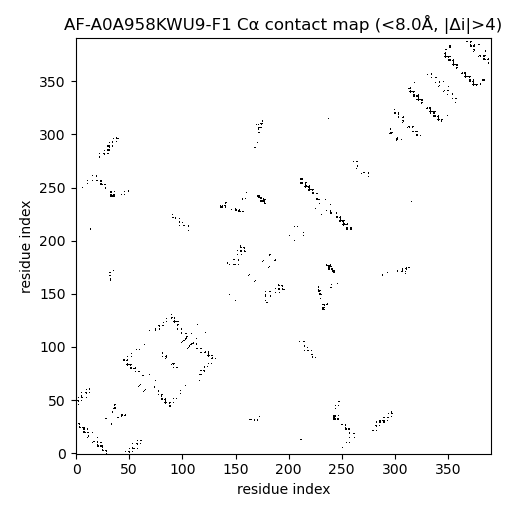6 ASN A N 1
ATOM 2161 C CA . ASN A 1 266 ? 8.170 -9.157 -30.894 1.00 92.44 266 ASN A CA 1
ATOM 2162 C C . ASN A 1 266 ? 8.295 -10.632 -31.304 1.00 92.44 266 ASN A C 1
ATOM 2164 O O . ASN A 1 266 ? 8.822 -10.926 -32.372 1.00 92.44 266 ASN A O 1
ATOM 2168 N N . LEU A 1 267 ? 7.804 -11.571 -30.486 1.00 91.38 267 LEU A N 1
ATOM 2169 C CA . LEU A 1 267 ? 7.825 -12.999 -30.827 1.00 91.38 267 LEU A CA 1
ATOM 2170 C C . LEU A 1 267 ? 6.724 -13.409 -31.809 1.00 91.38 267 LEU A C 1
ATOM 2172 O O . LEU A 1 267 ? 6.874 -14.382 -32.546 1.00 91.38 267 LEU A O 1
ATOM 2176 N N . ARG A 1 268 ? 5.565 -12.747 -31.750 1.00 91.56 268 ARG A N 1
ATOM 2177 C CA . ARG A 1 268 ? 4.342 -13.171 -32.440 1.00 91.56 268 ARG A CA 1
ATOM 2178 C C . ARG A 1 268 ? 3.623 -11.969 -33.044 1.00 91.56 268 ARG A C 1
ATOM 2180 O O . ARG A 1 268 ? 2.482 -11.690 -32.686 1.00 91.56 268 ARG A O 1
ATOM 2187 N N . ALA A 1 269 ? 4.265 -11.301 -34.002 1.00 84.94 269 ALA A N 1
ATOM 2188 C CA . ALA A 1 269 ? 3.722 -10.103 -34.652 1.00 84.94 269 ALA A CA 1
ATOM 2189 C C . ALA A 1 269 ? 2.308 -10.308 -35.240 1.00 84.94 269 ALA A C 1
ATOM 2191 O O . ALA A 1 269 ? 1.457 -9.429 -35.131 1.00 84.94 269 ALA A O 1
ATOM 2192 N N . HIS A 1 270 ? 2.001 -11.504 -35.760 1.00 89.00 270 HIS A N 1
ATOM 2193 C CA . HIS A 1 270 ? 0.661 -11.853 -36.260 1.00 89.00 270 HIS A CA 1
ATOM 2194 C C . HIS A 1 270 ? -0.444 -11.817 -35.181 1.00 89.00 270 HIS A C 1
ATOM 2196 O O . HIS A 1 270 ? -1.624 -11.778 -35.511 1.00 89.00 270 HIS A O 1
ATOM 2202 N N . LYS A 1 271 ? -0.090 -11.813 -33.886 1.00 91.62 271 LYS A N 1
ATOM 2203 C CA . LYS A 1 271 ? -1.026 -11.712 -32.752 1.00 91.62 271 LYS A CA 1
ATOM 2204 C C . LYS A 1 271 ? -1.191 -10.284 -32.229 1.00 91.62 271 LYS A C 1
ATOM 2206 O O . LYS A 1 271 ? -1.677 -10.113 -31.110 1.00 91.62 271 LYS A O 1
ATOM 2211 N N . ILE A 1 272 ? -0.803 -9.262 -32.994 1.00 94.00 272 ILE A N 1
ATOM 2212 C CA . ILE A 1 272 ? -0.887 -7.861 -32.558 1.00 94.00 272 ILE A CA 1
ATOM 2213 C C . ILE A 1 272 ? -2.306 -7.458 -32.140 1.00 94.00 272 ILE A C 1
ATOM 2215 O O . ILE A 1 272 ? -2.499 -6.955 -31.034 1.00 94.00 272 ILE A O 1
ATOM 2219 N N . VAL A 1 273 ? -3.308 -7.785 -32.963 1.00 95.00 273 VAL A N 1
ATOM 2220 C CA . VAL A 1 273 ? -4.720 -7.477 -32.684 1.00 95.00 273 VAL A CA 1
ATOM 2221 C C . VAL A 1 273 ? -5.189 -8.188 -31.417 1.00 95.00 273 VAL A C 1
ATOM 2223 O O . VAL A 1 273 ? -5.751 -7.552 -30.532 1.00 95.00 273 VAL A O 1
ATOM 2226 N N . ALA A 1 274 ? -4.901 -9.486 -31.282 1.00 95.88 274 ALA A N 1
ATOM 2227 C CA . ALA A 1 274 ? -5.293 -10.267 -30.109 1.00 95.88 274 ALA A CA 1
ATOM 2228 C C . ALA A 1 274 ? -4.624 -9.759 -28.820 1.00 95.88 274 ALA A C 1
ATOM 2230 O O . ALA A 1 274 ? -5.268 -9.678 -27.777 1.00 95.88 274 ALA A O 1
ATOM 2231 N N . THR A 1 275 ? -3.347 -9.377 -28.892 1.00 96.00 275 THR A N 1
ATOM 2232 C CA . THR A 1 275 ? -2.606 -8.826 -27.749 1.00 96.00 275 THR A CA 1
ATOM 2233 C C . THR A 1 275 ? -3.203 -7.493 -27.302 1.00 96.00 275 THR A C 1
ATOM 2235 O O . THR A 1 275 ? -3.475 -7.315 -26.118 1.00 96.00 275 THR A O 1
ATOM 2238 N N . TYR A 1 276 ? -3.465 -6.568 -28.230 1.00 97.12 276 TYR A N 1
ATOM 2239 C CA . TYR A 1 276 ? -4.088 -5.290 -27.879 1.00 97.12 276 TYR A CA 1
ATOM 2240 C C . TYR A 1 276 ? -5.541 -5.439 -27.424 1.00 97.12 276 TYR A C 1
ATOM 2242 O O . TYR A 1 276 ? -5.942 -4.741 -26.496 1.00 97.12 276 TYR A O 1
ATOM 2250 N N . ALA A 1 277 ? -6.303 -6.377 -27.992 1.00 97.50 277 ALA A N 1
ATOM 2251 C CA . ALA A 1 277 ? -7.642 -6.705 -27.511 1.00 97.50 277 ALA A CA 1
ATOM 2252 C C . ALA A 1 277 ? -7.611 -7.229 -26.064 1.00 97.50 277 ALA A C 1
ATOM 2254 O O . ALA A 1 277 ? -8.419 -6.802 -25.243 1.00 97.50 277 ALA A O 1
ATOM 2255 N N . ALA A 1 278 ? -6.641 -8.083 -25.718 1.00 97.50 278 ALA A N 1
ATOM 2256 C CA . ALA A 1 278 ? -6.452 -8.551 -24.346 1.00 97.50 278 ALA A CA 1
ATOM 2257 C C . ALA A 1 278 ? -6.070 -7.406 -23.391 1.00 97.50 278 ALA A C 1
ATOM 2259 O O . ALA A 1 278 ? -6.641 -7.299 -22.307 1.00 97.50 278 ALA A O 1
ATOM 2260 N N . CYS A 1 279 ? -5.161 -6.511 -23.796 1.00 97.94 279 CYS A N 1
ATOM 2261 C CA . CYS A 1 279 ? -4.824 -5.320 -23.009 1.00 97.94 279 CYS A CA 1
ATOM 2262 C C . CYS A 1 279 ? -6.045 -4.419 -22.781 1.00 97.94 279 CYS A C 1
ATOM 2264 O O . CYS A 1 279 ? -6.276 -3.978 -21.656 1.00 97.94 279 CYS A O 1
ATOM 2266 N N . ALA A 1 280 ? -6.839 -4.172 -23.828 1.00 98.31 280 ALA A N 1
ATOM 2267 C CA . ALA A 1 280 ? -8.067 -3.392 -23.734 1.00 98.31 280 ALA A CA 1
ATOM 2268 C C . ALA A 1 280 ? -9.069 -4.050 -22.781 1.00 98.31 280 ALA A C 1
ATOM 2270 O O . ALA A 1 280 ? -9.584 -3.375 -21.898 1.00 98.31 280 ALA A O 1
ATOM 2271 N N . LEU A 1 281 ? -9.269 -5.368 -22.882 1.00 98.19 281 LEU A N 1
ATOM 2272 C CA . LEU A 1 281 ? -10.148 -6.116 -21.985 1.00 98.19 281 LEU A CA 1
ATOM 2273 C C . LEU A 1 281 ? -9.715 -5.993 -20.517 1.00 98.19 281 LEU A C 1
ATOM 2275 O O . LEU A 1 281 ? -10.557 -5.738 -19.661 1.00 98.19 281 LEU A O 1
ATOM 2279 N N . ILE A 1 282 ? -8.416 -6.127 -20.226 1.00 97.94 282 ILE A N 1
ATOM 2280 C CA . ILE A 1 282 ? -7.876 -5.976 -18.864 1.00 97.94 282 ILE A CA 1
ATOM 2281 C C . ILE A 1 282 ? -8.131 -4.558 -18.342 1.00 97.94 282 ILE A C 1
ATOM 2283 O O . ILE A 1 282 ? -8.645 -4.392 -17.238 1.00 97.94 282 ILE A O 1
ATOM 2287 N N . VAL A 1 283 ? -7.814 -3.530 -19.137 1.00 98.25 283 VAL A N 1
ATOM 2288 C CA . VAL A 1 283 ? -8.033 -2.128 -18.751 1.00 98.25 283 VAL A CA 1
ATOM 2289 C C . VAL A 1 283 ? -9.519 -1.845 -18.528 1.00 98.25 283 VAL A C 1
ATOM 2291 O O . VAL A 1 283 ? -9.871 -1.230 -17.523 1.00 98.25 283 VAL A O 1
ATOM 2294 N N . THR A 1 284 ? -10.400 -2.324 -19.407 1.00 98.19 284 THR A N 1
ATOM 2295 C CA . THR A 1 284 ? -11.852 -2.173 -19.261 1.00 98.19 284 THR A CA 1
ATOM 2296 C C . THR A 1 284 ? -12.364 -2.893 -18.017 1.00 98.19 284 THR A C 1
ATOM 2298 O O . THR A 1 284 ? -13.125 -2.299 -17.257 1.00 98.19 284 THR A O 1
ATOM 2301 N N . ALA A 1 285 ? -11.923 -4.126 -17.754 1.00 97.75 285 ALA A N 1
ATOM 2302 C CA . ALA A 1 285 ? -12.300 -4.861 -16.551 1.00 97.75 285 ALA A CA 1
ATOM 2303 C C . ALA A 1 285 ? -11.878 -4.104 -15.282 1.00 97.75 285 ALA A C 1
ATOM 2305 O O . ALA A 1 285 ? -12.711 -3.862 -14.410 1.00 97.75 285 ALA A O 1
ATOM 2306 N N . CYS A 1 286 ? -10.626 -3.637 -15.215 1.00 97.62 286 CYS A N 1
ATOM 2307 C CA . CYS A 1 286 ? -10.144 -2.802 -14.116 1.00 97.62 286 CYS A CA 1
ATOM 2308 C C . CYS A 1 286 ? -10.973 -1.520 -13.957 1.00 97.62 286 CYS A C 1
ATOM 2310 O O . CYS A 1 286 ? -11.376 -1.198 -12.842 1.00 97.62 286 CYS A O 1
ATOM 2312 N N . ALA A 1 287 ? -11.275 -0.818 -15.052 1.00 97.69 287 ALA A N 1
ATOM 2313 C CA . ALA A 1 287 ? -12.071 0.406 -15.020 1.00 97.69 287 ALA A CA 1
ATOM 2314 C C . ALA A 1 287 ? -13.493 0.165 -14.493 1.00 97.69 287 ALA A C 1
ATOM 2316 O O . ALA A 1 287 ? -13.957 0.916 -13.637 1.00 97.69 287 ALA A O 1
ATOM 2317 N N . LEU A 1 288 ? -14.162 -0.899 -14.946 1.00 97.56 288 LEU A N 1
ATOM 2318 C CA . LEU A 1 288 ? -15.501 -1.266 -14.478 1.00 97.56 288 LEU A CA 1
ATOM 2319 C C . LEU A 1 288 ? -15.491 -1.663 -12.997 1.00 97.56 288 LEU A C 1
ATOM 2321 O O . LEU A 1 288 ? -16.342 -1.216 -12.230 1.00 97.56 288 LEU A O 1
ATOM 2325 N N . THR A 1 289 ? -14.505 -2.451 -12.560 1.00 96.50 289 THR A N 1
ATOM 2326 C CA . THR A 1 289 ? -14.356 -2.802 -11.141 1.00 96.50 289 THR A CA 1
ATOM 2327 C C . THR A 1 289 ? -14.095 -1.560 -10.283 1.00 96.50 289 THR A C 1
ATOM 2329 O O . THR A 1 289 ? -14.735 -1.393 -9.246 1.00 96.50 289 THR A O 1
ATOM 2332 N N . SER A 1 290 ? -13.228 -0.649 -10.727 1.00 96.62 290 SER A N 1
ATOM 2333 C CA . SER A 1 290 ? -12.964 0.625 -10.045 1.00 96.62 290 SER A CA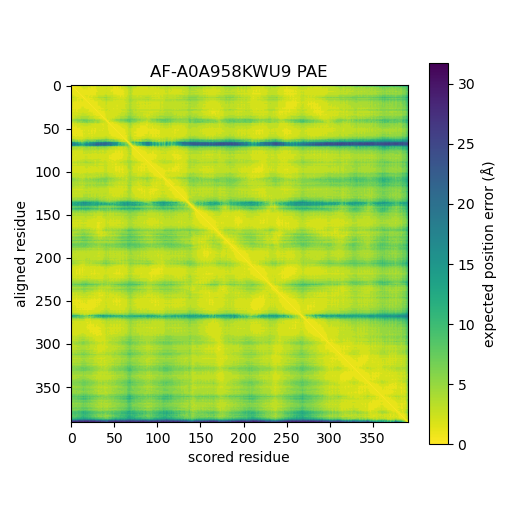 1
ATOM 2334 C C . SER A 1 290 ? -14.210 1.501 -9.945 1.00 96.62 290 SER A C 1
ATOM 2336 O O . SER A 1 290 ? -14.498 2.058 -8.881 1.00 96.62 290 SER A O 1
ATOM 2338 N N . PHE A 1 291 ? -14.983 1.581 -11.030 1.00 96.12 291 PHE A N 1
ATOM 2339 C CA . PHE A 1 291 ? -16.242 2.315 -11.065 1.00 96.12 291 PHE A CA 1
ATOM 2340 C C . PHE A 1 291 ? -17.246 1.751 -10.053 1.00 96.12 291 PHE A C 1
ATOM 2342 O O . PHE A 1 291 ? -17.862 2.515 -9.318 1.00 96.12 291 PHE A O 1
ATOM 2349 N N . ASN A 1 292 ? -17.336 0.424 -9.934 1.00 94.69 292 ASN A N 1
ATOM 2350 C CA . ASN A 1 292 ? -18.225 -0.233 -8.974 1.00 94.69 292 ASN A CA 1
ATOM 2351 C C . ASN A 1 292 ? -17.789 -0.054 -7.510 1.00 94.69 292 ASN A C 1
ATOM 2353 O O . ASN A 1 292 ? -18.635 -0.070 -6.621 1.00 94.69 292 ASN A O 1
ATOM 2357 N N . ILE A 1 293 ? -16.491 0.121 -7.238 1.00 94.06 293 ILE A N 1
ATOM 2358 C CA . ILE A 1 293 ? -15.965 0.263 -5.867 1.00 94.06 293 ILE A CA 1
ATOM 2359 C C . ILE A 1 293 ? -16.042 1.709 -5.368 1.00 94.06 293 ILE A C 1
ATOM 2361 O O . ILE A 1 293 ? -16.269 1.938 -4.180 1.00 94.06 293 ILE A O 1
ATOM 2365 N N . THR A 1 294 ? -15.880 2.689 -6.259 1.00 94.81 294 THR A N 1
ATOM 2366 C CA . THR A 1 294 ? -15.857 4.124 -5.913 1.00 94.81 294 THR A CA 1
ATOM 2367 C C . THR A 1 294 ? -17.049 4.585 -5.051 1.00 94.81 294 THR A C 1
ATOM 2369 O O . THR A 1 294 ? -16.814 5.312 -4.085 1.00 94.81 294 THR A O 1
ATOM 2372 N N . PRO A 1 295 ? -18.306 4.153 -5.294 1.00 94.81 295 PRO A N 1
ATOM 2373 C CA . PRO A 1 295 ? -19.452 4.544 -4.472 1.00 94.81 295 PRO A CA 1
ATOM 2374 C C . PRO A 1 295 ? -19.324 4.206 -2.983 1.00 94.81 295 PRO A C 1
ATOM 2376 O O . PRO A 1 295 ? -19.897 4.918 -2.163 1.00 94.81 295 PRO A O 1
ATOM 2379 N N . HIS A 1 296 ? -18.559 3.172 -2.613 1.00 94.25 296 HIS A N 1
ATOM 2380 C CA . HIS A 1 296 ? -18.326 2.823 -1.207 1.00 94.25 296 HIS A CA 1
ATOM 2381 C C . HIS A 1 296 ? -17.505 3.879 -0.454 1.00 94.25 296 HIS A C 1
ATOM 2383 O O . HIS A 1 296 ? -17.541 3.925 0.768 1.00 94.25 296 HIS A O 1
ATOM 2389 N N . TRP A 1 297 ? -16.788 4.748 -1.168 1.00 94.56 297 TRP A N 1
ATOM 2390 C CA . TRP A 1 297 ? -15.994 5.833 -0.590 1.00 94.56 297 TRP A CA 1
ATOM 2391 C C . TRP A 1 297 ? -16.761 7.159 -0.505 1.00 94.56 297 TRP A C 1
ATOM 2393 O O . TRP A 1 297 ? -16.208 8.161 -0.058 1.00 94.56 297 TRP A O 1
ATOM 2403 N N . ARG A 1 298 ? -18.030 7.193 -0.938 1.00 93.38 298 ARG A N 1
ATOM 2404 C CA . ARG A 1 298 ? -18.802 8.435 -1.095 1.00 93.38 298 ARG A CA 1
ATOM 2405 C C . ARG A 1 298 ? -19.096 9.132 0.231 1.00 93.38 298 ARG A C 1
ATOM 2407 O O . ARG A 1 298 ? -19.097 10.358 0.286 1.00 93.38 298 ARG A O 1
ATOM 2414 N N . ASN A 1 299 ? -19.425 8.370 1.268 1.00 93.50 299 ASN A N 1
ATOM 2415 C CA . ASN A 1 299 ? -19.725 8.895 2.597 1.00 93.50 299 ASN A CA 1
ATOM 2416 C C . ASN A 1 299 ? -19.437 7.860 3.692 1.00 93.50 299 ASN A C 1
ATOM 2418 O O . ASN A 1 299 ? -19.220 6.679 3.415 1.00 93.50 299 ASN A O 1
ATOM 2422 N N . VAL A 1 300 ? -19.467 8.329 4.940 1.00 93.31 300 VAL A N 1
ATOM 2423 C CA . VAL A 1 300 ? -19.159 7.545 6.142 1.00 93.31 300 VAL A CA 1
ATOM 2424 C C . VAL A 1 300 ? -20.025 6.286 6.256 1.00 93.31 300 VAL A C 1
ATOM 2426 O O . VAL A 1 300 ? -19.499 5.214 6.542 1.00 93.31 300 VAL A O 1
ATOM 2429 N N . ASP A 1 301 ? -21.322 6.394 5.960 1.00 94.06 301 ASP A N 1
ATOM 2430 C CA . ASP A 1 301 ? -22.262 5.275 6.061 1.00 94.06 301 ASP A CA 1
ATOM 2431 C C . ASP A 1 301 ? -21.939 4.186 5.018 1.00 94.06 301 ASP A C 1
ATOM 2433 O O . ASP A 1 301 ? -21.809 3.012 5.359 1.00 94.06 301 ASP A O 1
ATOM 2437 N N . SER A 1 302 ? -21.704 4.568 3.756 1.00 95.38 302 SER A N 1
ATOM 2438 C CA . SER A 1 302 ? -21.295 3.633 2.695 1.00 95.38 302 SER A CA 1
ATOM 2439 C C . SER A 1 302 ? -19.927 2.991 2.948 1.00 95.38 302 SER A C 1
ATOM 2441 O O . SER A 1 302 ? -19.736 1.814 2.629 1.00 95.38 302 SER A O 1
ATOM 2443 N N . LEU A 1 303 ? -19.000 3.742 3.555 1.00 95.56 303 LEU A N 1
ATOM 2444 C CA . LEU A 1 303 ? -17.646 3.286 3.851 1.00 95.56 303 LEU A CA 1
ATOM 2445 C C . LEU A 1 303 ? -17.670 2.210 4.933 1.00 95.56 303 LEU A C 1
ATOM 2447 O O . LEU A 1 303 ? -17.175 1.106 4.711 1.00 95.56 303 LEU A O 1
ATOM 2451 N N . TRP A 1 304 ? -18.283 2.491 6.085 1.00 96.19 304 TRP A N 1
ATOM 2452 C CA . TRP A 1 304 ? -18.316 1.532 7.190 1.00 96.19 304 TRP A CA 1
ATOM 2453 C C . TRP A 1 304 ? -19.247 0.351 6.926 1.00 96.19 304 TRP A C 1
ATOM 2455 O O . TRP A 1 304 ? -18.907 -0.768 7.315 1.00 96.19 304 TRP A O 1
ATOM 2465 N N . ALA A 1 305 ? -20.341 0.544 6.180 1.00 95.62 305 ALA A N 1
ATOM 2466 C CA . ALA A 1 305 ? -21.148 -0.569 5.684 1.00 95.62 305 ALA A CA 1
ATOM 2467 C C . ALA A 1 305 ? -20.306 -1.532 4.834 1.00 95.62 305 ALA A C 1
ATOM 2469 O O . ALA A 1 305 ? -20.395 -2.750 5.004 1.00 95.62 305 ALA A O 1
ATOM 2470 N N . ARG A 1 306 ? -19.433 -1.001 3.963 1.00 96.00 306 ARG A N 1
ATOM 2471 C CA . ARG A 1 306 ? -18.519 -1.822 3.165 1.00 96.00 306 ARG A CA 1
ATOM 2472 C C . ARG A 1 306 ? -17.497 -2.556 4.029 1.00 96.00 306 ARG A C 1
ATOM 2474 O O . ARG A 1 306 ? -17.268 -3.742 3.788 1.00 96.00 306 ARG A O 1
ATOM 2481 N N . VAL A 1 307 ? -16.916 -1.901 5.038 1.00 96.06 307 VAL A N 1
ATOM 2482 C CA . VAL A 1 307 ? -15.985 -2.577 5.958 1.00 96.06 307 VAL A CA 1
ATOM 2483 C C . VAL A 1 307 ? -16.677 -3.728 6.674 1.00 96.06 307 VAL A C 1
ATOM 2485 O O . VAL A 1 307 ? -16.139 -4.825 6.671 1.00 96.06 307 VAL A O 1
ATOM 2488 N N . ILE A 1 308 ? -17.878 -3.527 7.219 1.00 95.88 308 ILE A N 1
ATOM 2489 C CA . ILE A 1 308 ? -18.613 -4.578 7.941 1.00 95.88 308 ILE A CA 1
ATOM 2490 C C . ILE A 1 308 ? -19.040 -5.716 7.005 1.00 95.88 308 ILE A C 1
ATOM 2492 O O . ILE A 1 308 ? -19.026 -6.873 7.412 1.00 95.88 308 ILE A O 1
ATOM 2496 N N . GLN A 1 309 ? -19.360 -5.425 5.740 1.00 95.06 309 GLN A N 1
ATOM 2497 C CA . GLN A 1 309 ? -19.650 -6.463 4.748 1.00 95.06 309 GLN A CA 1
ATOM 2498 C C . GLN A 1 309 ? -18.433 -7.365 4.480 1.00 95.06 309 GLN A C 1
ATOM 2500 O O . GLN A 1 309 ? -18.591 -8.572 4.308 1.00 95.06 309 GLN A O 1
ATOM 2505 N N . VAL A 1 310 ? -17.226 -6.790 4.421 1.00 93.94 310 VAL A N 1
ATOM 2506 C CA . VAL A 1 310 ? -15.981 -7.539 4.163 1.00 93.94 310 VAL A CA 1
ATOM 2507 C C . VAL A 1 310 ? -15.424 -8.173 5.443 1.00 93.94 310 VAL A C 1
ATOM 2509 O O . VAL A 1 310 ? -14.936 -9.300 5.415 1.00 93.94 310 VAL A O 1
ATOM 2512 N N . ASN A 1 311 ? -15.515 -7.463 6.564 1.00 93.81 311 ASN A N 1
ATOM 2513 C CA . ASN A 1 311 ? -15.052 -7.857 7.886 1.00 93.81 311 ASN A CA 1
ATOM 2514 C C . ASN A 1 311 ? -16.138 -7.561 8.943 1.00 93.81 311 ASN A C 1
ATOM 2516 O O . ASN A 1 311 ? -16.090 -6.527 9.619 1.00 93.81 311 ASN A O 1
ATOM 2520 N N . PRO A 1 312 ? -17.082 -8.496 9.169 1.00 94.19 312 PRO A N 1
ATOM 2521 C CA . PRO A 1 312 ? -18.125 -8.343 10.187 1.00 94.19 312 PRO A CA 1
ATOM 2522 C C . PRO A 1 312 ? -17.601 -8.259 11.628 1.00 94.19 312 PRO A C 1
ATOM 2524 O O . PRO A 1 312 ? -18.359 -7.963 12.542 1.00 94.19 312 PRO A O 1
ATOM 2527 N N . ARG A 1 313 ? -16.312 -8.542 11.859 1.00 93.12 313 ARG A N 1
ATOM 2528 C CA . ARG A 1 313 ? -15.658 -8.482 13.176 1.00 93.12 313 ARG A CA 1
ATOM 2529 C C . ARG A 1 313 ? -14.779 -7.238 13.340 1.00 93.12 313 ARG A C 1
ATOM 2531 O O . ARG A 1 313 ? -13.910 -7.200 14.211 1.00 93.12 313 ARG A O 1
ATOM 2538 N N . SER A 1 314 ? -14.987 -6.212 12.516 1.00 95.62 314 SER A N 1
ATOM 2539 C CA . SER A 1 314 ? -14.223 -4.967 12.587 1.00 95.62 314 SER A CA 1
ATOM 2540 C C . SER A 1 314 ? -14.686 -4.084 13.749 1.00 95.62 314 SER A C 1
ATOM 2542 O O . SER A 1 314 ? -15.539 -3.212 13.583 1.00 95.62 314 SER A O 1
ATOM 2544 N N . TRP A 1 315 ? -14.082 -4.261 14.932 1.00 94.69 315 TRP A N 1
ATOM 2545 C CA . TRP A 1 315 ? -14.270 -3.331 16.059 1.00 94.69 315 TRP A CA 1
ATOM 2546 C C . TRP A 1 315 ? -13.979 -1.882 15.632 1.00 94.69 315 TRP A C 1
ATOM 2548 O O . TRP A 1 315 ? -14.665 -0.951 16.041 1.00 94.69 315 TRP A O 1
ATOM 2558 N N . PHE A 1 316 ? -13.003 -1.694 14.737 1.00 95.00 316 PHE A N 1
ATOM 2559 C CA . PHE A 1 316 ? -12.623 -0.391 14.208 1.00 95.00 316 PHE A CA 1
ATOM 2560 C C . PHE A 1 316 ? -13.757 0.253 13.400 1.00 95.00 316 PHE A C 1
ATOM 2562 O O . PHE A 1 316 ? -14.044 1.431 13.605 1.00 95.00 316 PHE A O 1
ATOM 2569 N N . ALA A 1 317 ? -14.441 -0.499 12.533 1.00 96.56 317 ALA A N 1
ATOM 2570 C CA . ALA A 1 317 ? -15.583 0.023 11.785 1.00 96.56 317 ALA A CA 1
ATOM 2571 C C . ALA A 1 317 ? -16.763 0.373 12.698 1.00 96.56 317 ALA A C 1
ATOM 2573 O O . ALA A 1 317 ? -17.322 1.458 12.567 1.00 96.56 317 ALA A O 1
ATOM 2574 N N . TYR A 1 318 ? -17.110 -0.505 13.647 1.00 97.75 318 TYR A N 1
ATOM 2575 C CA . TYR A 1 318 ? -18.196 -0.244 14.597 1.00 97.75 318 TYR A CA 1
ATOM 2576 C C . TYR A 1 318 ? -17.931 1.012 15.437 1.00 97.75 318 TYR A C 1
ATOM 2578 O O . TYR A 1 318 ? -18.809 1.864 15.540 1.00 97.75 318 TYR A O 1
ATOM 2586 N N . ASN A 1 319 ? -16.710 1.176 15.958 1.00 97.12 319 ASN A N 1
ATOM 2587 C CA . ASN A 1 319 ? -16.300 2.357 16.722 1.00 97.12 319 ASN A CA 1
ATOM 2588 C C . ASN A 1 319 ? -16.398 3.653 15.895 1.00 97.12 319 ASN A C 1
ATOM 2590 O O . ASN A 1 319 ? -17.013 4.629 16.322 1.00 97.12 319 ASN A O 1
ATOM 2594 N N . ASN A 1 320 ? -15.835 3.669 14.683 1.00 96.00 320 ASN A N 1
ATOM 2595 C CA . ASN A 1 320 ? -15.860 4.873 13.848 1.00 96.00 320 ASN A CA 1
ATOM 2596 C C . ASN A 1 320 ? -17.268 5.205 13.328 1.00 96.00 320 ASN A C 1
ATOM 2598 O O . ASN A 1 320 ? -17.599 6.381 13.175 1.00 96.00 320 ASN A O 1
ATOM 2602 N N . TRP A 1 321 ? -18.108 4.201 13.065 1.00 97.12 321 TRP A N 1
ATOM 2603 C CA . TRP A 1 321 ? -19.492 4.445 12.662 1.00 97.12 321 TRP A CA 1
ATOM 2604 C C . TRP A 1 321 ? -20.339 4.945 13.838 1.00 97.12 321 TRP A C 1
ATOM 2606 O O . TRP A 1 321 ? -21.116 5.882 13.674 1.00 97.12 321 TRP A O 1
ATOM 2616 N N . ALA A 1 322 ? -20.126 4.407 15.041 1.00 97.75 322 ALA A N 1
ATOM 2617 C CA . ALA A 1 322 ? -20.739 4.922 16.261 1.00 97.75 322 ALA A CA 1
ATOM 2618 C C . ALA A 1 322 ? -20.382 6.395 16.510 1.00 97.75 322 ALA A C 1
ATOM 2620 O O . ALA A 1 322 ? -21.276 7.195 16.767 1.00 97.75 322 ALA A O 1
ATOM 2621 N N . ALA A 1 323 ? -19.111 6.777 16.333 1.00 97.00 323 ALA A N 1
ATOM 2622 C CA . ALA A 1 323 ? -18.674 8.171 16.452 1.00 97.00 323 ALA A CA 1
ATOM 2623 C C . ALA A 1 323 ? -19.382 9.101 15.453 1.00 97.00 323 ALA A C 1
ATOM 2625 O O . ALA A 1 323 ? -19.697 10.244 15.769 1.00 97.00 323 ALA A O 1
ATOM 2626 N N . HIS A 1 324 ? -19.682 8.615 14.248 1.00 96.25 324 HIS A N 1
ATOM 2627 C CA . HIS A 1 324 ? -20.469 9.370 13.270 1.00 96.25 324 HIS A CA 1
ATOM 2628 C C . HIS A 1 324 ? -21.926 9.563 13.704 1.00 96.25 324 HIS A C 1
ATOM 2630 O O . HIS A 1 324 ? -22.465 10.655 13.536 1.00 96.25 324 HIS A O 1
ATOM 2636 N N . PHE A 1 325 ? -22.558 8.546 14.298 1.00 97.19 325 PHE A N 1
ATOM 2637 C CA . PHE A 1 325 ? -23.898 8.689 14.880 1.00 97.19 325 PHE A CA 1
ATOM 2638 C C . PHE A 1 325 ? -23.905 9.613 16.103 1.00 97.19 325 PHE A C 1
ATOM 2640 O O . PHE A 1 325 ? -24.814 10.431 16.231 1.00 97.19 325 PHE A O 1
ATOM 2647 N N . GLU A 1 326 ? -22.874 9.541 16.950 1.00 96.50 326 GLU A N 1
ATOM 2648 C CA . GLU A 1 326 ? -22.671 10.449 18.086 1.00 96.50 326 GLU A CA 1
ATOM 2649 C C . GLU A 1 326 ? -22.624 11.907 17.603 1.00 96.50 326 GLU A C 1
ATOM 2651 O O . GLU A 1 326 ? -23.383 12.740 18.094 1.00 96.50 326 GLU A O 1
ATOM 2656 N N . LEU A 1 327 ? -21.826 12.203 16.570 1.00 95.44 327 LEU A N 1
ATOM 2657 C CA . LEU A 1 327 ? -21.720 13.547 15.985 1.00 95.44 327 LEU A CA 1
ATOM 2658 C C . LEU A 1 327 ? -23.028 14.058 15.359 1.00 95.44 327 LEU A C 1
ATOM 2660 O O . LEU A 1 327 ? -23.240 15.268 15.297 1.00 95.44 327 LEU A O 1
ATOM 2664 N N . LYS A 1 328 ? -23.907 13.162 14.897 1.00 95.50 328 LYS A N 1
ATOM 2665 C CA . LYS A 1 328 ? -25.249 13.509 14.394 1.00 95.50 328 LYS A CA 1
ATOM 2666 C C . LYS A 1 328 ? -26.290 13.692 15.505 1.00 95.50 328 LYS A C 1
ATOM 2668 O O . LYS A 1 328 ? -27.415 14.082 15.207 1.00 95.50 328 LYS A O 1
ATOM 2673 N N . GLY A 1 329 ? -25.951 13.387 16.759 1.00 95.12 329 GLY A N 1
ATOM 2674 C CA . GLY A 1 329 ? -26.897 13.370 17.877 1.00 95.12 329 GLY A CA 1
ATOM 2675 C C . GLY A 1 329 ? -27.793 12.127 17.920 1.00 95.12 329 GLY A C 1
ATOM 2676 O O . GLY A 1 329 ? -28.711 12.058 18.733 1.00 95.12 329 GLY A O 1
ATOM 2677 N N . GLU A 1 330 ? -27.532 11.110 17.093 1.00 96.38 330 GLU A N 1
ATOM 2678 C CA . GLU A 1 330 ? -28.267 9.838 17.085 1.00 96.38 330 GLU A CA 1
ATOM 2679 C C . GLU A 1 330 ? -27.762 8.915 18.214 1.00 96.38 330 GLU A C 1
ATOM 2681 O O . GLU A 1 330 ? -27.236 7.824 17.976 1.00 96.38 330 GLU A O 1
ATOM 2686 N N . ARG A 1 331 ? -27.904 9.368 19.466 1.00 95.62 331 ARG A N 1
ATOM 2687 C CA . ARG A 1 331 ? -27.265 8.783 20.660 1.00 95.62 331 ARG A CA 1
ATOM 2688 C C . ARG A 1 331 ? -27.552 7.296 20.862 1.00 95.62 331 ARG A C 1
ATOM 2690 O O . ARG A 1 331 ? -26.621 6.531 21.089 1.00 95.62 331 ARG A O 1
ATOM 2697 N N . LEU A 1 332 ? -28.806 6.859 20.718 1.00 95.50 332 LEU A N 1
ATOM 2698 C CA . LEU A 1 332 ? -29.170 5.445 20.892 1.00 95.50 332 LEU A CA 1
ATOM 2699 C C . LEU A 1 332 ? -28.479 4.532 19.867 1.00 95.50 332 LEU A C 1
ATOM 2701 O O . LEU A 1 332 ? -27.986 3.466 20.232 1.00 95.50 332 LEU A O 1
ATOM 2705 N N . LYS A 1 333 ? -28.372 4.965 18.603 1.00 96.31 333 LYS A N 1
ATOM 2706 C CA . LYS A 1 333 ? -27.620 4.214 17.585 1.00 96.31 333 LYS A CA 1
ATOM 2707 C C . LYS A 1 333 ? -26.123 4.241 17.866 1.00 96.31 333 LYS A C 1
ATOM 2709 O O . LYS A 1 333 ? -25.458 3.225 17.693 1.00 96.31 333 LYS A O 1
ATOM 2714 N N . ALA A 1 334 ? -25.585 5.377 18.309 1.00 97.81 334 ALA A N 1
ATOM 2715 C CA . ALA A 1 334 ? -24.180 5.469 18.691 1.00 97.81 334 ALA A CA 1
ATOM 2716 C C . ALA A 1 334 ? -23.843 4.462 19.802 1.00 97.81 334 ALA A C 1
ATOM 2718 O O . ALA A 1 334 ? -22.890 3.699 19.655 1.00 97.81 334 ALA A O 1
ATOM 2719 N N . ILE A 1 335 ? -24.670 4.390 20.852 1.00 97.88 335 ILE A N 1
ATOM 2720 C CA . ILE A 1 335 ? -24.541 3.397 21.928 1.00 97.88 335 ILE A CA 1
ATOM 2721 C C . ILE A 1 335 ? -24.564 1.976 21.352 1.00 97.88 335 ILE A C 1
ATOM 2723 O O . ILE A 1 335 ? -23.631 1.220 21.603 1.00 97.88 335 ILE A O 1
ATOM 2727 N N . GLU A 1 336 ? -25.557 1.627 20.526 1.00 97.38 336 GLU A N 1
ATOM 2728 C CA . GLU A 1 336 ? -25.671 0.283 19.939 1.00 97.38 336 GLU A CA 1
ATOM 2729 C C . GLU A 1 336 ? -24.397 -0.132 19.178 1.00 97.38 336 GLU A C 1
ATOM 2731 O O . GLU A 1 336 ? -23.873 -1.236 19.354 1.00 97.38 336 GLU A O 1
ATOM 2736 N N . TYR A 1 337 ? -23.869 0.749 18.324 1.00 97.69 337 TYR A N 1
ATOM 2737 C CA . TYR A 1 337 ? -22.666 0.453 17.545 1.00 97.69 337 TYR A CA 1
ATOM 2738 C C . TYR A 1 337 ? -21.400 0.439 18.411 1.00 97.69 337 TYR A C 1
ATOM 2740 O O . TYR A 1 337 ? -20.519 -0.395 18.184 1.00 97.69 337 TYR A O 1
ATOM 2748 N N . TYR A 1 338 ? -21.305 1.295 19.430 1.00 98.31 338 TYR A N 1
ATOM 2749 C CA . TYR A 1 338 ? -20.200 1.229 20.378 1.00 98.31 338 TYR A CA 1
ATOM 2750 C C . TYR A 1 338 ? -20.218 -0.060 21.198 1.00 98.31 338 TYR A C 1
ATOM 2752 O O . TYR A 1 338 ? -19.166 -0.671 21.375 1.00 98.31 338 TYR A O 1
ATOM 2760 N N . GLU A 1 339 ? -21.382 -0.525 21.644 1.00 97.75 339 GLU A N 1
ATOM 2761 C CA . GLU A 1 339 ? -21.509 -1.796 22.358 1.00 97.75 339 GLU A CA 1
ATOM 2762 C C . GLU A 1 339 ? -21.100 -2.981 21.479 1.00 97.75 339 GLU A C 1
ATOM 2764 O O . GLU A 1 339 ? -20.353 -3.851 21.931 1.00 97.75 339 GLU A O 1
ATOM 2769 N N . LYS A 1 340 ? -21.477 -2.981 20.191 1.00 97.75 340 LYS A N 1
ATOM 2770 C CA . LYS A 1 340 ? -20.968 -3.968 19.219 1.00 97.75 340 LYS A CA 1
ATOM 2771 C C . LYS A 1 340 ? -19.443 -3.921 19.103 1.00 97.75 340 LYS A C 1
ATOM 2773 O O . LYS A 1 340 ? -18.801 -4.970 19.086 1.00 97.75 340 LYS A O 1
ATOM 2778 N N . SER A 1 341 ? -18.848 -2.725 19.062 1.00 97.69 341 SER A N 1
ATOM 2779 C CA . SER A 1 341 ? -17.387 -2.573 19.075 1.00 97.69 341 SER A CA 1
ATOM 2780 C C . SER A 1 341 ? -16.766 -3.155 20.347 1.00 97.69 341 SER A C 1
ATOM 2782 O O . SER A 1 341 ? -15.795 -3.904 20.256 1.00 97.69 341 SER A O 1
ATOM 2784 N N . LEU A 1 342 ? -17.320 -2.836 21.519 1.00 97.56 342 LEU A N 1
ATOM 2785 C CA . LEU A 1 342 ? -16.828 -3.292 22.823 1.00 97.56 342 LEU A CA 1
ATOM 2786 C C . LEU A 1 342 ? -16.940 -4.810 22.995 1.00 97.56 342 LEU A C 1
ATOM 2788 O O . LEU A 1 342 ? -16.040 -5.423 23.567 1.00 97.56 342 LEU A O 1
ATOM 2792 N N . GLY A 1 343 ? -17.995 -5.420 22.446 1.00 96.62 343 GLY A N 1
ATOM 2793 C CA . GLY A 1 343 ? -18.166 -6.873 22.417 1.00 96.62 343 GLY A CA 1
ATOM 2794 C C . GLY A 1 343 ? -17.111 -7.596 21.573 1.00 96.62 343 GLY A C 1
ATOM 2795 O O . GLY A 1 343 ? -16.771 -8.740 21.861 1.00 96.62 343 GLY A O 1
ATOM 2796 N N . LEU A 1 344 ? -16.555 -6.930 20.554 1.00 94.31 344 LEU A N 1
ATOM 2797 C CA . LEU A 1 344 ? -15.446 -7.455 19.748 1.00 94.31 344 LEU A CA 1
ATOM 2798 C C . LEU A 1 344 ? -14.085 -7.168 20.385 1.00 94.31 344 LEU A C 1
ATOM 2800 O O . LEU A 1 344 ? -13.182 -8.005 20.336 1.00 94.31 344 LEU A O 1
ATOM 2804 N N . ARG A 1 345 ? -13.922 -5.970 20.948 1.00 92.81 345 ARG A N 1
ATOM 2805 C CA . ARG A 1 345 ? -12.702 -5.537 21.619 1.00 92.81 345 ARG A CA 1
ATOM 2806 C C . ARG A 1 345 ? -13.031 -4.524 22.720 1.00 92.81 345 ARG A C 1
ATOM 2808 O O . ARG A 1 345 ? -13.377 -3.385 22.399 1.00 92.81 345 ARG A O 1
ATOM 2815 N N . PRO A 1 346 ? -12.815 -4.882 23.996 1.00 95.31 346 PRO A N 1
ATOM 2816 C CA . PRO A 1 346 ? -12.859 -3.927 25.094 1.00 95.31 346 PRO A CA 1
ATOM 2817 C C . PRO A 1 346 ? -11.842 -2.798 24.882 1.00 95.31 346 PRO A C 1
ATOM 2819 O O . PRO A 1 346 ? -10.665 -3.057 24.617 1.00 95.31 346 PRO A O 1
ATOM 2822 N N . ASP A 1 347 ? -12.289 -1.551 25.006 1.00 94.88 347 ASP A N 1
ATOM 2823 C CA . ASP A 1 347 ? -11.453 -0.365 24.829 1.00 94.88 347 ASP A CA 1
ATOM 2824 C C . ASP A 1 347 ? -11.873 0.726 25.820 1.00 94.88 347 ASP A C 1
ATOM 2826 O O . ASP A 1 347 ? -13.051 1.075 25.909 1.00 94.88 347 ASP A O 1
ATOM 2830 N N . SER A 1 348 ? -10.910 1.253 26.585 1.00 95.19 348 SER A N 1
ATOM 2831 C CA . SER A 1 348 ? -11.185 2.236 27.643 1.00 95.19 348 SER A CA 1
ATOM 2832 C C . SER A 1 348 ? -11.846 3.504 27.099 1.00 95.19 348 SER A C 1
ATOM 2834 O O . SER A 1 348 ? -12.787 4.037 27.693 1.00 95.19 348 SER A O 1
ATOM 2836 N N . MET A 1 349 ? -11.391 3.981 25.941 1.00 95.12 349 MET A N 1
ATOM 2837 C CA . MET A 1 349 ? -11.898 5.207 25.340 1.00 95.12 349 MET A CA 1
ATOM 2838 C C . MET A 1 349 ? -13.309 5.004 24.787 1.00 95.12 349 MET A C 1
ATOM 2840 O O . MET A 1 349 ? -14.154 5.880 24.959 1.00 95.12 349 MET A O 1
ATOM 2844 N N . VAL A 1 350 ? -13.605 3.837 24.209 1.00 97.00 350 VAL A N 1
ATOM 2845 C CA . VAL A 1 350 ? -14.972 3.503 23.779 1.00 97.00 350 VAL A CA 1
ATOM 2846 C C . VAL A 1 350 ? -15.922 3.364 24.974 1.00 97.00 350 VAL A C 1
ATOM 2848 O O . VAL A 1 350 ? -17.009 3.938 24.940 1.00 97.00 350 VAL A O 1
ATOM 2851 N N . TYR A 1 351 ? -15.514 2.702 26.065 1.00 98.06 351 TYR A N 1
ATOM 2852 C CA . TYR A 1 351 ? -16.317 2.658 27.298 1.00 98.06 351 TYR A CA 1
ATOM 2853 C C . TYR A 1 351 ? -16.577 4.055 27.869 1.00 98.06 351 TYR A C 1
ATOM 2855 O O . TYR A 1 351 ? -17.685 4.338 28.316 1.00 98.06 351 TYR A O 1
ATOM 2863 N N . THR A 1 352 ? -15.589 4.952 27.808 1.00 97.38 352 THR A N 1
ATOM 2864 C CA . THR A 1 352 ? -15.752 6.346 28.251 1.00 97.38 352 THR A CA 1
ATOM 2865 C C . THR A 1 352 ? -16.818 7.068 27.430 1.00 97.38 352 THR A C 1
ATOM 2867 O O . THR A 1 352 ? -17.686 7.722 28.001 1.00 97.38 352 THR A O 1
ATOM 2870 N N . ARG A 1 353 ? -16.792 6.919 26.098 1.00 97.00 353 ARG A N 1
ATOM 2871 C CA . ARG A 1 353 ? -17.796 7.519 25.203 1.00 97.00 353 ARG A CA 1
ATOM 2872 C C . ARG A 1 353 ? -19.197 6.992 25.483 1.00 97.00 353 ARG A C 1
ATOM 2874 O O . ARG A 1 353 ? -20.123 7.775 25.650 1.00 97.00 353 ARG A O 1
ATOM 2881 N N . VAL A 1 354 ? -19.342 5.674 25.607 1.00 97.38 354 VAL A N 1
ATOM 2882 C CA . VAL A 1 354 ? -20.627 5.048 25.951 1.00 97.38 354 VAL A CA 1
ATOM 2883 C C . VAL A 1 354 ? -21.115 5.493 27.328 1.00 97.38 354 VAL A C 1
ATOM 2885 O O . VAL A 1 354 ? -22.302 5.745 27.490 1.00 97.38 354 VAL A O 1
ATOM 2888 N N . GLY A 1 355 ? -20.219 5.650 28.307 1.00 96.81 355 GLY A N 1
ATOM 2889 C CA . GLY A 1 355 ? -20.561 6.173 29.630 1.00 96.81 355 GLY A CA 1
ATOM 2890 C C . GLY A 1 355 ? -21.128 7.592 29.582 1.00 96.81 355 GLY A C 1
ATOM 2891 O O . GLY A 1 355 ? -22.148 7.855 30.216 1.00 96.81 355 GLY A O 1
ATOM 2892 N N . ILE A 1 356 ? -20.525 8.478 28.781 1.00 96.38 356 ILE A N 1
ATOM 2893 C CA . ILE A 1 356 ? -21.030 9.843 28.554 1.00 96.38 356 ILE A CA 1
ATOM 2894 C C . ILE A 1 356 ? -22.410 9.796 27.891 1.00 96.38 356 ILE A C 1
ATOM 2896 O O . ILE A 1 356 ? -23.345 10.425 28.374 1.00 96.38 356 ILE A O 1
ATOM 2900 N N . LEU A 1 357 ? -22.571 8.991 26.838 1.00 96.94 357 LEU A N 1
ATOM 2901 C CA . LEU A 1 357 ? -23.859 8.847 26.156 1.00 96.94 357 LEU A CA 1
ATOM 2902 C C . LEU A 1 357 ? -24.947 8.279 27.076 1.00 96.94 357 LEU A C 1
ATOM 2904 O O . LEU A 1 357 ? -26.085 8.734 27.034 1.00 96.94 357 LEU A O 1
ATOM 2908 N N . TYR A 1 358 ? -24.615 7.318 27.941 1.00 97.19 358 TYR A N 1
ATOM 2909 C CA . TYR A 1 358 ? -25.561 6.802 28.927 1.00 97.19 358 TYR A CA 1
ATOM 2910 C C . TYR A 1 358 ? -25.935 7.828 29.990 1.00 97.19 358 TYR A C 1
ATOM 2912 O O . TYR A 1 358 ? -27.086 7.844 30.425 1.00 97.19 358 TYR A O 1
ATOM 2920 N N . TYR A 1 359 ? -24.993 8.673 30.405 1.00 95.44 359 TYR A N 1
ATOM 2921 C CA . TYR A 1 359 ? -25.268 9.758 31.339 1.00 95.44 359 TYR A CA 1
ATOM 2922 C C . TYR A 1 359 ? -26.235 10.780 30.732 1.00 95.44 359 TYR A C 1
ATOM 2924 O O . TYR A 1 359 ? -27.240 11.115 31.357 1.00 95.44 359 TYR A O 1
ATOM 2932 N N . ASP A 1 360 ? -25.986 11.183 29.486 1.00 93.88 360 ASP A N 1
ATOM 2933 C CA . ASP A 1 360 ? -26.841 12.094 28.719 1.00 93.88 360 ASP A CA 1
ATOM 2934 C C . ASP A 1 360 ? -28.271 11.561 28.526 1.00 93.88 360 ASP A C 1
ATOM 2936 O O . ASP A 1 360 ? -29.226 12.335 28.490 1.00 93.88 360 ASP A O 1
ATOM 2940 N N . GLU A 1 361 ? -28.427 10.239 28.421 1.00 95.12 361 GLU A N 1
ATOM 2941 C CA . GLU A 1 361 ? -29.720 9.547 28.324 1.00 95.12 361 GLU A CA 1
ATOM 2942 C C . GLU A 1 361 ? -30.321 9.197 29.703 1.00 95.12 361 GLU A C 1
ATOM 2944 O O . GLU A 1 361 ? -31.246 8.387 29.798 1.00 95.12 361 GLU A O 1
ATOM 2949 N N . ASN A 1 362 ? -29.789 9.774 30.787 1.00 94.19 362 ASN A N 1
ATOM 2950 C CA . ASN A 1 362 ? -30.215 9.568 32.176 1.00 94.19 362 ASN A CA 1
ATOM 2951 C C . ASN A 1 362 ? -30.170 8.094 32.650 1.00 94.19 362 ASN A C 1
ATOM 2953 O O . ASN A 1 362 ? -30.818 7.704 33.623 1.00 94.19 362 ASN A O 1
ATOM 2957 N N . GLN A 1 363 ? -29.374 7.247 31.989 1.00 95.56 363 GLN A N 1
ATOM 2958 C CA . GLN A 1 363 ? -29.135 5.848 32.357 1.00 95.56 363 GLN A CA 1
ATOM 2959 C C . GLN A 1 363 ? -27.930 5.743 33.305 1.00 95.56 363 GLN A C 1
ATOM 2961 O O . GLN A 1 363 ? -26.937 5.073 33.014 1.00 95.56 363 GLN A O 1
ATOM 2966 N N . LEU A 1 364 ? -28.028 6.400 34.466 1.00 94.81 364 LEU A N 1
ATOM 2967 C CA . LEU A 1 364 ? -26.912 6.610 35.402 1.00 94.81 364 LEU A CA 1
ATOM 2968 C C . LEU A 1 364 ? -26.210 5.310 35.828 1.00 94.81 364 LEU A C 1
ATOM 2970 O O . LEU A 1 364 ? -24.985 5.248 35.850 1.00 94.81 364 LEU A O 1
ATOM 2974 N N . GLY A 1 365 ? -26.962 4.233 36.079 1.00 95.38 365 GLY A N 1
ATOM 2975 C CA . GLY A 1 365 ? -26.370 2.940 36.449 1.00 95.38 365 GLY A CA 1
ATOM 2976 C C . GLY A 1 365 ? -25.498 2.328 35.344 1.00 95.38 365 GLY A C 1
ATOM 2977 O O . GLY A 1 365 ? -24.440 1.762 35.623 1.00 95.38 365 GLY A O 1
ATOM 2978 N N . LYS A 1 366 ? -25.900 2.471 34.074 1.00 96.06 366 LYS A N 1
ATOM 2979 C CA . LYS A 1 366 ? -25.087 2.013 32.937 1.00 96.06 366 LYS A CA 1
ATOM 2980 C C . LYS A 1 366 ? -23.887 2.926 32.708 1.00 96.06 366 LYS A C 1
ATOM 2982 O O . LYS A 1 366 ? -22.804 2.420 32.424 1.00 96.06 366 LYS A O 1
ATOM 2987 N N . ALA A 1 367 ? -24.064 4.237 32.882 1.00 96.88 367 ALA A N 1
ATOM 2988 C CA . ALA A 1 367 ? -22.980 5.209 32.796 1.00 96.88 367 ALA A CA 1
ATOM 2989 C C . ALA A 1 367 ? -21.869 4.899 33.811 1.00 96.88 367 ALA A C 1
ATOM 2991 O O . ALA A 1 367 ? -20.713 4.736 33.420 1.00 96.88 367 ALA A O 1
ATOM 2992 N N . HIS A 1 368 ? -22.231 4.705 35.084 1.00 96.44 368 HIS A N 1
ATOM 2993 C CA . HIS A 1 368 ? -21.295 4.349 36.150 1.00 96.44 368 HIS A CA 1
ATOM 2994 C C . HIS A 1 368 ? -20.509 3.073 35.817 1.00 96.44 368 HIS A C 1
ATOM 2996 O O . HIS A 1 368 ? -19.280 3.048 35.900 1.00 96.44 368 HIS A O 1
ATOM 3002 N N . ASN A 1 369 ? -21.201 2.015 35.378 1.00 96.69 369 ASN A N 1
ATOM 3003 C CA . ASN A 1 369 ? -20.554 0.758 34.995 1.00 96.69 369 ASN A CA 1
ATOM 3004 C C . ASN A 1 369 ? -19.593 0.933 33.810 1.00 96.69 369 ASN A C 1
ATOM 3006 O O . ASN A 1 369 ? -18.489 0.390 33.835 1.00 96.69 369 ASN A O 1
ATOM 3010 N N . ALA A 1 370 ? -19.974 1.714 32.797 1.00 97.00 370 ALA A N 1
ATOM 3011 C CA . ALA A 1 370 ? -19.110 1.997 31.656 1.00 97.00 370 ALA A CA 1
ATOM 3012 C C . ALA A 1 370 ? -17.850 2.778 32.075 1.00 97.00 370 ALA A C 1
ATOM 3014 O O . ALA A 1 370 ? -16.743 2.408 31.683 1.00 97.00 370 ALA A O 1
ATOM 3015 N N . PHE A 1 371 ? -17.978 3.795 32.934 1.00 97.69 371 PHE A N 1
ATOM 3016 C CA . PHE A 1 371 ? -16.816 4.516 33.467 1.00 97.69 371 PHE A CA 1
ATOM 3017 C C . PHE A 1 371 ? -15.921 3.623 34.327 1.00 97.69 371 PHE A C 1
ATOM 3019 O O . PHE A 1 371 ? -14.697 3.680 34.200 1.00 97.69 371 PHE A O 1
ATOM 3026 N N . LYS A 1 372 ? -16.505 2.741 35.141 1.00 97.44 372 LYS A N 1
ATOM 3027 C CA . LYS A 1 372 ? -15.757 1.760 35.932 1.00 97.44 372 LYS A CA 1
ATOM 3028 C C . LYS A 1 372 ? -14.930 0.825 35.047 1.00 97.44 372 LYS A C 1
ATOM 3030 O O . LYS A 1 372 ? -13.749 0.621 35.321 1.00 97.44 372 LYS A O 1
ATOM 3035 N N . GLU A 1 373 ? -15.508 0.304 33.965 1.00 97.69 373 GLU A N 1
ATOM 3036 C CA . GLU A 1 373 ? -14.780 -0.529 33.000 1.00 97.69 373 GLU A CA 1
ATOM 3037 C C . GLU A 1 373 ? -13.696 0.255 32.248 1.00 97.69 373 GLU A C 1
ATOM 3039 O O . GLU A 1 373 ? -12.591 -0.256 32.050 1.00 97.69 373 GLU A O 1
ATOM 3044 N N . ALA A 1 374 ? -13.956 1.517 31.895 1.00 97.00 374 ALA A N 1
ATOM 3045 C CA . ALA A 1 374 ? -12.949 2.383 31.289 1.00 97.00 374 ALA A CA 1
ATOM 3046 C C . ALA A 1 374 ? -11.729 2.581 32.205 1.00 97.00 374 ALA A C 1
ATOM 3048 O O . ALA A 1 374 ? -10.596 2.423 31.743 1.00 97.00 374 ALA A O 1
ATOM 3049 N N . VAL A 1 375 ? -11.948 2.862 33.497 1.00 96.81 375 VAL A N 1
ATOM 3050 C CA . VAL A 1 375 ? -10.877 3.008 34.502 1.00 96.81 375 VAL A CA 1
ATOM 3051 C C . VAL A 1 375 ? -10.178 1.675 34.779 1.00 96.81 375 VAL A C 1
ATOM 3053 O O . VAL A 1 375 ? -8.968 1.650 34.987 1.00 96.81 375 VAL A O 1
ATOM 3056 N N . ARG A 1 376 ? -10.902 0.548 34.742 1.00 96.69 376 ARG A N 1
ATOM 3057 C CA . ARG A 1 376 ? -10.306 -0.790 34.887 1.00 96.69 376 ARG A CA 1
ATOM 3058 C C . ARG A 1 376 ? -9.323 -1.103 33.756 1.00 96.69 376 ARG A C 1
ATOM 3060 O O . ARG A 1 376 ? -8.282 -1.702 34.011 1.00 96.69 376 ARG A O 1
ATOM 3067 N N . LEU A 1 377 ? -9.662 -0.731 32.519 1.00 94.62 377 LEU A N 1
ATOM 3068 C CA . LEU A 1 377 ? -8.811 -0.952 31.345 1.00 94.62 377 LEU A CA 1
ATOM 3069 C C . LEU A 1 377 ? -7.653 0.043 31.249 1.00 94.62 377 LEU A C 1
ATOM 3071 O O . LEU A 1 377 ? -6.558 -0.341 30.846 1.00 94.62 377 LEU A O 1
ATOM 3075 N N . ASP A 1 378 ? -7.895 1.303 31.602 1.00 94.38 378 ASP A N 1
ATOM 3076 C CA . ASP A 1 378 ? -6.871 2.342 31.670 1.00 94.38 378 ASP A CA 1
ATOM 3077 C C . ASP A 1 378 ? -7.074 3.197 32.930 1.00 94.38 378 ASP A C 1
ATOM 3079 O O . ASP A 1 378 ? -7.848 4.163 32.919 1.00 94.38 378 ASP A O 1
ATOM 3083 N N . PRO A 1 379 ? -6.340 2.889 34.015 1.00 94.50 379 PRO A N 1
ATOM 3084 C CA . PRO A 1 379 ? -6.400 3.666 35.247 1.00 94.50 379 PRO A CA 1
ATOM 3085 C C . PRO A 1 379 ? -5.988 5.132 35.078 1.00 94.50 379 PRO A C 1
ATOM 3087 O O . PRO A 1 379 ? -6.254 5.938 35.970 1.00 94.50 379 PRO A O 1
ATOM 3090 N N . MET A 1 380 ? -5.319 5.498 33.977 1.00 93.94 380 MET A N 1
ATOM 3091 C CA . MET A 1 380 ? -4.885 6.866 33.697 1.00 93.94 380 MET A CA 1
ATOM 3092 C C . MET A 1 380 ? -5.898 7.676 32.883 1.00 93.94 380 MET A C 1
ATOM 3094 O O . MET A 1 380 ? -5.725 8.893 32.767 1.00 93.94 380 MET A O 1
ATOM 3098 N N . ASN A 1 381 ? -6.992 7.071 32.412 1.00 92.81 381 ASN A N 1
ATOM 3099 C CA . ASN A 1 381 ? -8.046 7.769 31.684 1.00 92.81 381 ASN A CA 1
ATOM 3100 C C . ASN A 1 381 ? -8.727 8.822 32.581 1.00 92.81 381 ASN A C 1
ATOM 3102 O O . ASN A 1 381 ? -9.579 8.523 33.421 1.00 92.81 381 ASN A O 1
ATOM 3106 N N . ALA A 1 382 ? -8.305 10.080 32.434 1.00 93.44 382 ALA A N 1
ATOM 3107 C CA . ALA A 1 382 ? -8.746 11.187 33.279 1.00 93.44 382 ALA A CA 1
ATOM 3108 C C . ALA A 1 382 ? -10.246 11.476 33.127 1.00 93.44 382 ALA A C 1
ATOM 3110 O O . ALA A 1 382 ? -10.913 11.719 34.128 1.00 93.44 382 ALA A O 1
ATOM 3111 N N . ILE A 1 383 ? -10.776 11.380 31.903 1.00 93.88 383 ILE A N 1
ATOM 3112 C CA . ILE A 1 383 ? -12.190 11.642 31.607 1.00 93.88 383 ILE A CA 1
ATOM 3113 C C . ILE A 1 383 ? -13.070 10.604 32.308 1.00 93.88 383 ILE A C 1
ATOM 3115 O O . ILE A 1 383 ? -14.047 10.965 32.963 1.00 93.88 383 ILE A O 1
ATOM 3119 N N . ALA A 1 384 ? -12.711 9.320 32.222 1.00 93.19 384 ALA A N 1
ATOM 3120 C CA . ALA A 1 384 ? -13.455 8.261 32.898 1.00 93.19 384 ALA A CA 1
ATOM 3121 C C . ALA A 1 384 ? -13.404 8.408 34.426 1.00 93.19 384 ALA A C 1
ATOM 3123 O O . ALA A 1 384 ? -14.437 8.311 35.081 1.00 93.19 384 ALA A O 1
ATOM 3124 N N . ARG A 1 385 ? -12.226 8.704 34.998 1.00 93.00 385 ARG A N 1
ATOM 3125 C CA . ARG A 1 385 ? -12.074 8.919 36.449 1.00 93.00 385 ARG A CA 1
ATOM 3126 C C . ARG A 1 385 ? -12.878 10.110 36.954 1.00 93.00 385 ARG A C 1
ATOM 3128 O O . ARG A 1 385 ? -13.515 10.011 37.995 1.00 93.00 385 ARG A O 1
ATOM 3135 N N . GLN A 1 386 ? -12.853 11.223 36.224 1.00 93.31 386 GLN A N 1
ATOM 3136 C CA . GLN A 1 386 ? -13.611 12.412 36.593 1.00 93.31 386 GLN A CA 1
ATOM 3137 C C . GLN A 1 386 ? -15.110 12.106 36.634 1.00 93.31 386 GLN A C 1
ATOM 3139 O O . GLN A 1 386 ? -15.753 12.404 37.631 1.00 93.31 386 GLN A O 1
ATOM 3144 N N . ASN A 1 387 ? -15.653 11.463 35.597 1.00 90.62 387 ASN A N 1
ATOM 3145 C CA . ASN A 1 387 ? -17.081 11.152 35.546 1.00 90.62 387 ASN A CA 1
ATOM 3146 C C . ASN A 1 387 ? -17.503 10.046 36.528 1.00 90.62 387 ASN A C 1
ATOM 3148 O O . ASN A 1 387 ? -18.630 10.075 37.011 1.00 90.62 387 ASN A O 1
ATOM 3152 N N . LEU A 1 388 ? -16.608 9.111 36.869 1.00 90.12 388 LEU A N 1
ATOM 3153 C CA . LEU A 1 388 ? -16.876 8.086 37.884 1.00 90.12 388 LEU A CA 1
ATOM 3154 C C . LEU A 1 388 ? -16.988 8.671 39.301 1.00 90.12 388 LEU A C 1
ATOM 3156 O O . LEU A 1 388 ? -17.699 8.111 40.122 1.00 90.12 388 LEU A O 1
ATOM 3160 N N . ASN A 1 389 ? -16.290 9.777 39.579 1.00 81.56 389 ASN A N 1
ATOM 3161 C CA . ASN A 1 389 ? -16.270 10.430 40.893 1.00 81.56 389 ASN A CA 1
ATOM 3162 C C . ASN A 1 389 ? -17.391 11.469 41.090 1.00 81.56 389 ASN A C 1
ATOM 3164 O O . ASN A 1 389 ? -17.567 11.963 42.200 1.00 81.56 389 ASN A O 1
ATOM 3168 N N . VAL A 1 390 ? -18.076 11.869 40.013 1.00 66.75 390 VAL A N 1
ATOM 3169 C CA . VAL A 1 390 ? -19.127 12.910 40.020 1.00 66.75 390 VAL A CA 1
ATOM 3170 C C . VAL A 1 390 ? -20.537 12.304 40.121 1.00 66.75 390 VAL A C 1
ATOM 3172 O O . VAL A 1 390 ? -21.492 13.026 40.404 1.00 66.75 390 VAL A O 1
ATOM 3175 N N . GLN A 1 391 ? -20.666 10.990 39.916 1.00 54.81 391 GLN A N 1
ATOM 3176 C CA . GLN A 1 391 ? -21.888 10.201 40.120 1.00 54.81 391 GLN A CA 1
ATOM 3177 C C . GLN A 1 391 ? -21.839 9.488 41.465 1.00 54.81 391 GLN A C 1
ATOM 3179 O O . GLN A 1 391 ? -22.917 9.373 42.090 1.00 54.81 391 GLN A O 1
#

Nearest PDB structures (foldseek):
  2pl2-assembly1_B  TM=4.547E-01  e=2.691E-02  Thermus thermophilus HB27
  8pkp-assembly1_Y  TM=2.794E-01  e=4.930E-03  Homo sapiens
  6vbv-assembly1_4  TM=2.796E-01  e=1.277E-02  Bos taurus
  2gw1-assembly1_B  TM=2.408E-01  e=2.099E-02  Saccharomyces cerevisiae
  8sxg-assembly1_C  TM=2.348E-01  e=3.175E-02  Pseudomonas aeruginosa

pLDDT: mean 94.13, std 5.3, range [54.81, 98.62]

Solvent-accessible surface area (backbone atoms only — not comparable to full-atom values): 20156 Å² total; per-residue (Å²): 100,73,54,25,53,42,41,26,52,42,40,40,74,74,69,46,55,70,68,50,17,45,51,28,16,47,36,56,63,32,32,41,53,40,42,55,33,72,59,36,76,90,28,48,40,57,52,52,18,48,38,29,47,38,51,39,54,38,46,42,60,70,66,46,68,82,48,92,72,88,47,68,67,61,48,51,51,53,31,48,33,46,48,53,10,26,73,43,30,65,80,40,36,40,52,40,59,45,51,48,44,44,44,20,65,67,65,63,39,61,55,67,60,45,46,63,74,36,39,64,31,43,49,52,22,52,53,48,46,52,54,55,58,65,76,36,58,60,81,75,38,100,64,86,78,56,73,66,59,20,51,50,48,24,27,33,48,48,27,51,51,57,47,44,72,80,53,67,65,90,80,50,90,49,67,62,48,15,66,73,53,42,77,71,38,79,59,66,80,55,36,42,51,64,30,50,53,50,52,48,51,51,63,77,43,48,89,75,50,53,64,61,43,55,47,12,51,43,37,29,53,44,44,38,55,84,51,32,43,75,58,68,51,67,60,36,75,52,21,54,62,50,42,54,60,44,59,57,19,39,56,13,51,30,45,37,48,38,52,52,53,53,49,49,41,73,76,36,58,93,44,46,66,60,54,52,50,50,52,49,52,52,38,50,51,28,36,53,52,26,61,69,50,48,62,37,58,72,44,72,67,43,35,36,53,46,25,38,72,74,25,79,77,41,32,67,41,29,40,57,49,13,51,52,28,46,76,71,66,42,48,70,59,14,43,56,29,36,51,56,10,39,76,69,45,80,46,35,68,59,27,29,51,45,14,52,54,26,43,78,68,70,37,52,73,58,11,46,53,26,13,50,51,10,30,71,71,32,79,76,44,59,70,22,50,53,58,50,73,76,110

Radius of gyration: 24.18 Å; Cα contacts (8 Å, |Δi|>4): 515; chains: 1; bounding box: 61×45×77 Å